Protein AF-A0A5J4NYN3-F1 (afdb_monomer_lite)

Radius of gyration: 26.74 Å; chains: 1; bounding box: 65×70×69 Å

Secondary structure (DSSP, 8-state):
-HHHHHHHSS-SS-HHHHHHHHHHHHGGGGSSS-TTTT-S-HHHHHHHHHHHHS-HHHHT---S-HHHHHHHHHHHHHHHHHHHHHHSPPS-HHIIIIIS-HHHHHHHHHHHHHHHHHHHHHHT-GGGHHHHTTHHHHHHHHHHH--HHHHHHHHHHHHHHHHHTHHHHHHHHHTT-HHHHHHHHHHHHHHHHHHHHHHHHTT-TTSTT--HHHHHHHHHHHHHHHHHHHHHHHHHHHHHTT---THHHHHHHHHHHHHHHHHHHHHH--S-HHHHHHHHHHHHHHHHHHHHH-GGGGGGHHHHHHHHHHHHTSSS---HHHHHHHHHHHHHHGGGS-HHHHHHHHHHHHHHHHHHHHHHHHHHHHH-S---S-----THHHHHHHHHHHHHHHHHHHHHHHHHHHHTTS-TTHHHHHHHHHHHHHHHHHHHHHHHHHHHTTSS-PPPHHHHH-

Structure (mmCIF, N/CA/C/O backbone):
data_AF-A0A5J4NYN3-F1
#
_entry.id   AF-A0A5J4NYN3-F1
#
loop_
_atom_site.group_PDB
_atom_site.id
_atom_site.type_symbol
_atom_site.label_atom_id
_atom_site.label_alt_id
_atom_site.label_comp_id
_atom_site.label_asym_id
_atom_site.label_entity_id
_atom_site.label_seq_id
_atom_site.pdbx_PDB_ins_code
_atom_site.Cartn_x
_atom_site.Cartn_y
_atom_site.Cartn_z
_atom_site.occupancy
_atom_site.B_iso_or_equiv
_atom_site.auth_seq_id
_atom_site.auth_comp_id
_atom_site.auth_asym_id
_atom_site.auth_atom_id
_atom_site.pdbx_PDB_model_num
ATOM 1 N N . MET A 1 1 ? 23.907 -11.861 -17.024 1.00 74.62 1 MET A N 1
ATOM 2 C CA . MET A 1 1 ? 23.596 -10.494 -17.493 1.00 74.62 1 MET A CA 1
ATOM 3 C C . MET A 1 1 ? 24.835 -9.605 -17.513 1.00 74.62 1 MET A C 1
ATOM 5 O O . MET A 1 1 ? 25.064 -8.940 -18.514 1.00 74.62 1 MET A O 1
ATOM 9 N N . ASP A 1 2 ? 25.711 -9.701 -16.514 1.00 71.94 2 ASP A N 1
ATOM 10 C CA . ASP A 1 2 ? 26.962 -8.934 -16.380 1.00 71.94 2 ASP A CA 1
ATOM 11 C C . ASP A 1 2 ? 27.815 -8.848 -17.648 1.00 71.94 2 ASP A C 1
ATOM 13 O O . ASP A 1 2 ? 28.297 -7.782 -18.016 1.00 71.94 2 ASP A O 1
ATOM 17 N N . HIS A 1 3 ? 28.012 -9.973 -18.342 1.00 74.81 3 HIS A N 1
ATOM 18 C CA . HIS A 1 3 ? 28.804 -10.004 -19.572 1.00 74.81 3 HIS A CA 1
ATOM 19 C C . HIS A 1 3 ? 28.160 -9.184 -20.704 1.00 74.81 3 HIS A C 1
ATOM 21 O O . HIS A 1 3 ? 28.873 -8.584 -21.504 1.00 74.81 3 HIS A O 1
ATOM 27 N N . LEU A 1 4 ? 26.826 -9.123 -20.771 1.00 73.19 4 LEU A N 1
ATOM 28 C CA . LEU A 1 4 ? 26.115 -8.294 -21.747 1.00 73.19 4 LEU A CA 1
ATOM 29 C C . LEU A 1 4 ? 26.237 -6.810 -21.388 1.00 73.19 4 LEU A C 1
ATOM 31 O O . LEU A 1 4 ? 26.588 -6.021 -22.259 1.00 73.19 4 LEU A O 1
ATOM 35 N N . VAL A 1 5 ? 26.053 -6.452 -20.111 1.00 68.56 5 VAL A N 1
ATOM 36 C CA . VAL A 1 5 ? 26.222 -5.071 -19.614 1.00 68.56 5 VAL A CA 1
ATOM 37 C C . VAL A 1 5 ? 27.636 -4.563 -19.886 1.00 68.56 5 VAL A C 1
ATOM 39 O O . VAL A 1 5 ? 27.808 -3.523 -20.516 1.00 68.56 5 VAL A O 1
ATOM 42 N N . LYS A 1 6 ? 28.665 -5.341 -19.524 1.00 72.31 6 LYS A N 1
ATOM 43 C CA . LYS A 1 6 ? 30.071 -4.985 -19.783 1.00 72.31 6 LYS A CA 1
ATOM 44 C C . LYS A 1 6 ? 30.351 -4.765 -21.268 1.00 72.31 6 LYS A C 1
ATOM 46 O O . LYS A 1 6 ? 31.139 -3.889 -21.607 1.00 72.31 6 LYS A O 1
ATOM 51 N N . ARG A 1 7 ? 29.718 -5.539 -22.157 1.00 69.56 7 ARG A N 1
ATOM 52 C CA . ARG A 1 7 ? 29.898 -5.394 -23.610 1.00 69.56 7 ARG A CA 1
ATOM 53 C C . ARG A 1 7 ? 29.181 -4.182 -24.195 1.00 69.56 7 ARG A C 1
ATOM 55 O O . ARG A 1 7 ? 29.734 -3.622 -25.129 1.00 69.56 7 ARG A O 1
ATOM 62 N N . VAL A 1 8 ? 28.030 -3.770 -23.654 1.00 68.19 8 VAL A N 1
ATOM 63 C CA . VAL A 1 8 ? 27.360 -2.510 -24.049 1.00 68.19 8 VAL A CA 1
ATOM 64 C C . VAL A 1 8 ? 28.188 -1.289 -23.658 1.00 68.19 8 VAL A C 1
ATOM 66 O O . VAL A 1 8 ? 28.216 -0.309 -24.384 1.00 68.19 8 VAL A O 1
ATOM 69 N N . VAL A 1 9 ? 28.872 -1.351 -22.516 1.00 65.69 9 VAL A N 1
ATOM 70 C CA . VAL A 1 9 ? 29.691 -0.238 -22.005 1.00 65.69 9 VAL A CA 1
ATOM 71 C C . VAL A 1 9 ? 31.109 -0.235 -22.606 1.00 65.69 9 VAL A C 1
ATOM 73 O O . VAL A 1 9 ? 31.868 0.714 -22.425 1.00 65.69 9 VAL A O 1
ATOM 76 N N . SER A 1 10 ? 31.502 -1.294 -23.324 1.00 65.19 10 SER A N 1
ATOM 77 C CA . SER A 1 10 ? 32.836 -1.408 -23.924 1.00 65.19 10 SER A CA 1
ATOM 78 C C . SER A 1 10 ? 32.885 -0.771 -25.322 1.00 65.19 10 SER A C 1
ATOM 80 O O . SER A 1 10 ? 32.041 -1.099 -26.150 1.00 65.19 10 SER A O 1
ATOM 82 N N . PRO A 1 11 ? 33.934 -0.001 -25.672 1.00 56.00 11 PRO A N 1
ATOM 83 C CA . PRO A 1 11 ? 34.024 0.786 -26.915 1.00 56.00 11 PRO A CA 1
ATOM 84 C C . PRO A 1 11 ? 34.254 -0.027 -28.216 1.00 56.00 11 PRO A C 1
ATOM 86 O O . PRO A 1 11 ? 34.789 0.494 -29.193 1.00 56.00 11 PRO A O 1
ATOM 89 N N . ASN A 1 12 ? 33.893 -1.315 -28.260 1.00 57.38 12 ASN A N 1
ATOM 90 C CA . ASN A 1 12 ? 34.176 -2.207 -29.393 1.00 57.38 12 ASN A CA 1
ATOM 91 C C . ASN A 1 12 ? 32.981 -2.375 -30.358 1.00 57.38 12 ASN A C 1
ATOM 93 O O . ASN A 1 12 ? 31.833 -2.486 -29.952 1.00 57.38 12 ASN A O 1
ATOM 97 N N . VAL A 1 13 ? 33.298 -2.540 -31.650 1.00 53.34 13 VAL A N 1
ATOM 98 C CA . VAL A 1 13 ? 32.441 -2.564 -32.868 1.00 53.34 13 VAL A CA 1
ATOM 99 C C . VAL A 1 13 ? 31.232 -3.539 -32.865 1.00 53.34 13 VAL A C 1
ATOM 101 O O . VAL A 1 13 ? 30.384 -3.473 -33.750 1.00 53.34 13 VAL A O 1
ATOM 104 N N . PHE A 1 14 ? 31.072 -4.414 -31.866 1.00 54.28 14 PHE A N 1
ATOM 105 C CA . PHE A 1 14 ? 29.946 -5.371 -31.758 1.00 54.28 14 PHE A CA 1
ATOM 106 C C . PHE A 1 14 ? 28.642 -4.765 -31.196 1.00 54.28 14 PHE A C 1
ATOM 108 O O . PHE A 1 14 ? 27.732 -5.479 -30.772 1.00 54.28 14 PHE A O 1
ATOM 115 N N . ASP A 1 15 ? 28.551 -3.443 -31.215 1.00 66.88 15 ASP A N 1
ATOM 116 C CA . ASP A 1 15 ? 27.638 -2.635 -30.418 1.00 66.88 15 ASP A CA 1
ATOM 117 C C . ASP A 1 15 ? 26.162 -2.748 -30.864 1.00 66.88 15 ASP A C 1
ATOM 119 O O . ASP A 1 15 ? 25.244 -2.867 -30.054 1.00 66.88 15 ASP A O 1
ATOM 123 N N . ALA A 1 16 ? 25.907 -2.855 -32.173 1.00 75.50 16 ALA A N 1
ATOM 124 C CA . ALA A 1 16 ? 24.541 -2.881 -32.709 1.00 75.50 16 ALA A CA 1
ATOM 125 C C . ALA A 1 16 ? 23.740 -4.139 -32.316 1.00 75.50 16 ALA A C 1
ATOM 127 O O . ALA A 1 16 ? 22.553 -4.042 -31.997 1.00 75.50 16 ALA A O 1
ATOM 128 N N . ALA A 1 17 ? 24.369 -5.320 -32.314 1.00 80.50 17 ALA A N 1
ATOM 129 C CA . ALA A 1 17 ? 23.688 -6.573 -31.979 1.00 80.50 17 ALA A CA 1
ATOM 130 C C . ALA A 1 17 ? 23.316 -6.633 -30.491 1.00 80.50 17 ALA A C 1
ATOM 132 O O . ALA A 1 17 ? 22.225 -7.079 -30.140 1.00 80.50 17 ALA A O 1
ATOM 133 N N . VAL A 1 18 ? 24.198 -6.135 -29.618 1.00 81.00 18 VAL A N 1
ATOM 134 C CA . VAL A 1 18 ? 23.932 -6.090 -28.177 1.00 81.00 18 VAL A CA 1
ATOM 135 C C . VAL A 1 18 ? 22.866 -5.037 -27.869 1.00 81.00 18 VAL A C 1
ATOM 137 O O . VAL A 1 18 ? 21.908 -5.351 -27.171 1.00 81.00 18 VAL A O 1
ATOM 140 N N . ARG A 1 19 ? 22.926 -3.839 -28.466 1.00 82.69 19 ARG A N 1
ATOM 141 C CA . ARG A 1 19 ? 21.844 -2.841 -28.342 1.00 82.69 19 ARG A CA 1
ATOM 142 C C . ARG A 1 19 ? 20.495 -3.380 -28.832 1.00 82.69 19 ARG A C 1
ATOM 144 O O . ARG A 1 19 ? 19.475 -3.171 -28.181 1.00 82.69 19 ARG A O 1
ATOM 151 N N . THR A 1 20 ? 20.492 -4.133 -29.934 1.00 87.25 20 THR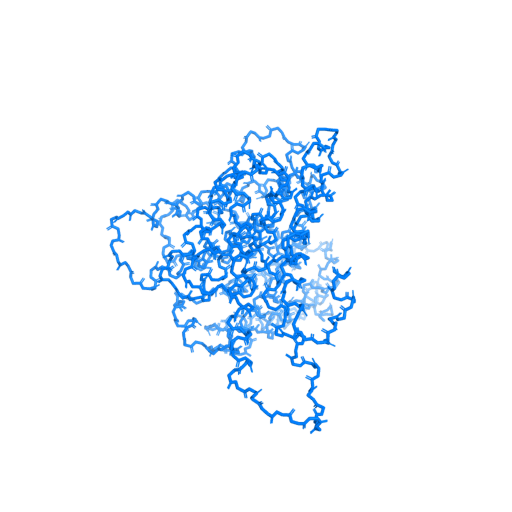 A N 1
ATOM 152 C CA . THR A 1 20 ? 19.287 -4.810 -30.448 1.00 87.25 20 THR A CA 1
ATOM 153 C C . THR A 1 20 ? 18.739 -5.821 -29.442 1.00 87.25 20 THR A C 1
ATOM 155 O O . THR A 1 20 ? 17.533 -5.859 -29.218 1.00 87.25 20 THR A O 1
ATOM 158 N N . LEU A 1 21 ? 19.605 -6.591 -28.780 1.00 88.94 21 LEU A N 1
ATOM 159 C CA . LEU A 1 21 ? 19.195 -7.532 -27.739 1.00 88.94 21 LEU A CA 1
ATOM 160 C C . LEU A 1 21 ? 18.540 -6.823 -26.540 1.00 88.94 21 LEU A C 1
ATOM 162 O O . LEU A 1 21 ? 17.502 -7.268 -26.066 1.00 88.94 21 LEU A O 1
ATOM 166 N N . PHE A 1 22 ? 19.085 -5.689 -26.090 1.00 88.38 22 PHE A N 1
ATOM 167 C CA . PHE A 1 22 ? 18.469 -4.886 -25.023 1.00 88.38 22 PHE A CA 1
ATOM 168 C C . PHE A 1 22 ? 17.099 -4.323 -25.429 1.00 88.38 22 PHE A C 1
ATOM 170 O O . PHE A 1 22 ? 16.179 -4.290 -24.616 1.00 88.38 22 PHE A O 1
ATOM 177 N N . HIS A 1 23 ? 16.920 -3.942 -26.697 1.00 90.12 23 HIS A N 1
ATOM 178 C CA . HIS A 1 23 ? 15.592 -3.611 -27.218 1.00 90.12 23 HIS A CA 1
ATOM 179 C C . HIS A 1 23 ? 14.655 -4.822 -27.236 1.00 90.12 23 HIS A C 1
ATOM 181 O O . HIS A 1 23 ? 13.483 -4.680 -26.898 1.00 90.12 23 HIS A O 1
ATOM 187 N N . MET A 1 24 ? 15.154 -6.014 -27.574 1.00 92.69 24 MET A N 1
ATOM 188 C CA . MET A 1 24 ? 14.361 -7.244 -27.518 1.00 92.69 24 MET A CA 1
ATOM 189 C C . MET A 1 24 ? 13.926 -7.590 -26.089 1.00 92.69 24 MET A C 1
ATOM 191 O O . MET A 1 24 ? 12.811 -8.066 -25.906 1.00 92.69 24 MET A O 1
ATOM 195 N N . PHE A 1 25 ? 14.740 -7.287 -25.073 1.00 93.38 25 PHE A N 1
ATOM 196 C CA . PHE A 1 25 ? 14.365 -7.468 -23.664 1.00 93.38 25 PHE A CA 1
ATOM 197 C C . PHE A 1 25 ? 13.215 -6.561 -23.205 1.00 93.38 25 PHE A C 1
ATOM 199 O O . PHE A 1 25 ? 12.574 -6.868 -22.204 1.00 93.38 25 PHE A O 1
ATOM 206 N N . LEU A 1 26 ? 12.914 -5.466 -23.911 1.00 93.50 26 LEU A N 1
ATOM 207 C CA . LEU A 1 26 ? 11.725 -4.653 -23.624 1.00 93.50 26 LEU A CA 1
ATOM 208 C C . LEU A 1 26 ? 10.437 -5.267 -24.178 1.00 93.50 26 LEU A C 1
ATOM 210 O O . LEU A 1 26 ? 9.370 -5.010 -23.627 1.00 93.50 26 LEU A O 1
ATOM 214 N N . LEU A 1 27 ? 10.526 -6.060 -25.254 1.00 93.62 27 LEU A N 1
ATOM 215 C CA . LEU A 1 27 ? 9.357 -6.529 -26.005 1.00 93.62 27 LEU A CA 1
ATOM 216 C C . LEU A 1 27 ? 8.279 -7.192 -25.140 1.00 93.62 27 LEU A C 1
ATOM 218 O O . LEU A 1 27 ? 7.110 -6.871 -25.365 1.00 93.62 27 LEU A O 1
ATOM 222 N N . PRO A 1 28 ? 8.609 -8.057 -24.157 1.00 94.75 28 PRO A N 1
ATOM 223 C CA . PRO A 1 28 ? 7.578 -8.697 -23.350 1.00 94.75 28 PRO A CA 1
ATOM 224 C C . PRO A 1 28 ? 6.725 -7.682 -22.574 1.00 94.75 28 PRO A C 1
ATOM 226 O O . PRO A 1 28 ? 5.505 -7.801 -22.557 1.00 94.75 28 PRO A O 1
ATOM 229 N N . LEU A 1 29 ? 7.338 -6.620 -22.037 1.00 94.06 29 LEU A N 1
ATOM 230 C CA . LEU A 1 29 ? 6.645 -5.571 -21.273 1.00 94.06 29 LEU A CA 1
ATOM 231 C C . LEU A 1 29 ? 5.917 -4.547 -22.151 1.00 94.06 29 LEU A C 1
ATOM 233 O O . LEU A 1 29 ? 5.065 -3.812 -21.658 1.00 94.06 29 LEU A O 1
ATOM 237 N N . THR A 1 30 ? 6.226 -4.477 -23.449 1.00 93.62 30 THR A N 1
ATOM 238 C CA . THR A 1 30 ? 5.524 -3.591 -24.392 1.00 93.62 30 THR A CA 1
ATOM 239 C C . THR A 1 30 ? 4.362 -4.274 -25.109 1.00 93.62 30 THR A C 1
ATOM 241 O O . THR A 1 30 ? 3.748 -3.662 -25.981 1.00 93.62 30 THR A O 1
ATOM 244 N N . THR A 1 31 ? 4.067 -5.535 -24.786 1.00 94.56 31 THR A N 1
ATOM 245 C CA . THR A 1 31 ? 2.875 -6.224 -25.291 1.00 94.56 31 THR A CA 1
ATOM 246 C C . THR A 1 31 ? 1.604 -5.500 -24.845 1.00 94.56 31 THR A C 1
ATOM 248 O O . THR A 1 31 ? 1.535 -4.959 -23.741 1.00 94.56 31 THR A O 1
ATOM 251 N N . HIS A 1 32 ? 0.590 -5.466 -25.708 1.00 94.50 32 HIS A N 1
ATOM 252 C CA . HIS A 1 32 ? -0.703 -4.877 -25.364 1.00 94.50 32 HIS A CA 1
ATOM 253 C C . HIS A 1 32 ? -1.497 -5.788 -24.423 1.00 94.50 32 HIS A C 1
ATOM 255 O O . HIS A 1 32 ? -1.421 -7.007 -24.544 1.00 94.50 32 HIS A O 1
ATOM 261 N N . GLY A 1 33 ? -2.286 -5.177 -23.536 1.00 93.44 33 GLY A N 1
ATOM 262 C CA . GLY A 1 33 ? -3.125 -5.878 -22.563 1.00 93.44 33 GLY A CA 1
ATOM 263 C C . GLY A 1 33 ? -2.456 -6.075 -21.201 1.00 93.44 33 GLY A C 1
ATOM 264 O O . GLY A 1 33 ? -1.288 -5.715 -21.002 1.00 93.44 33 GLY A O 1
ATOM 265 N N . HIS A 1 34 ? -3.220 -6.620 -20.259 1.00 95.19 34 HIS A N 1
ATOM 266 C CA . HIS A 1 34 ? -2.788 -6.903 -18.897 1.00 95.19 34 HIS A CA 1
ATOM 267 C C . HIS A 1 34 ? -2.401 -8.375 -18.728 1.00 95.19 34 HIS A C 1
ATOM 269 O O . HIS A 1 34 ? -3.174 -9.281 -19.041 1.00 95.19 34 HIS A O 1
ATOM 275 N N . TYR A 1 35 ? -1.223 -8.609 -18.158 1.00 96.25 35 TYR A N 1
ATOM 276 C CA . TYR A 1 35 ? -0.856 -9.912 -17.611 1.00 96.25 35 TYR A CA 1
ATOM 277 C C . TYR A 1 35 ? -1.787 -10.285 -16.442 1.00 96.25 35 TYR A C 1
ATOM 279 O O . TYR A 1 35 ? -2.188 -9.391 -15.706 1.00 96.25 35 TYR A O 1
ATOM 287 N N . PRO A 1 36 ? -2.134 -11.560 -16.210 1.00 95.81 36 PRO A N 1
ATOM 288 C CA . PRO A 1 36 ? -1.933 -12.713 -17.092 1.00 95.81 36 PRO A CA 1
ATOM 289 C C . PRO A 1 36 ? -3.055 -12.891 -18.133 1.00 95.81 36 PRO A C 1
ATOM 291 O O . PRO A 1 36 ? -3.010 -13.820 -18.935 1.00 95.81 36 PRO A O 1
ATOM 294 N N . ARG A 1 37 ? -4.106 -12.063 -18.080 1.00 95.38 37 ARG A N 1
ATOM 295 C CA . ARG A 1 37 ? -5.368 -12.323 -18.784 1.00 95.38 37 ARG A CA 1
ATOM 296 C C . ARG A 1 37 ? -5.273 -12.137 -20.295 1.00 95.38 37 ARG A C 1
ATOM 298 O O . ARG A 1 37 ? -5.764 -12.971 -21.050 1.00 95.38 37 ARG A O 1
ATOM 305 N N . ASP A 1 38 ? -4.666 -11.041 -20.731 1.00 95.88 38 ASP A N 1
ATOM 306 C CA . ASP A 1 38 ? -4.569 -10.699 -22.152 1.00 95.88 38 ASP A CA 1
ATOM 307 C C . ASP A 1 38 ? -3.276 -11.240 -22.783 1.00 95.88 38 ASP A C 1
ATOM 309 O O . ASP A 1 38 ? -3.211 -11.479 -23.990 1.00 95.88 38 ASP A O 1
ATOM 313 N N . GLU A 1 39 ? -2.233 -11.430 -21.970 1.00 96.06 39 GLU A N 1
ATOM 314 C CA . GLU A 1 39 ? -0.917 -11.920 -22.381 1.00 96.06 39 GLU A CA 1
ATOM 315 C C . GLU A 1 39 ? -0.168 -12.591 -21.217 1.00 96.06 39 GLU A C 1
ATOM 317 O O . GLU A 1 39 ? -0.472 -12.346 -20.053 1.00 96.06 39 GLU A O 1
ATOM 322 N N . CYS A 1 40 ? 0.815 -13.438 -21.537 1.00 95.06 40 CYS A N 1
ATOM 323 C CA . CYS A 1 40 ? 1.517 -14.302 -20.580 1.00 95.06 40 CYS A CA 1
ATOM 324 C C . CYS A 1 40 ? 3.052 -14.190 -20.639 1.00 95.06 40 CYS A C 1
ATOM 326 O O . CYS A 1 40 ? 3.746 -15.169 -20.376 1.00 95.06 40 CYS A O 1
ATOM 328 N N . VAL A 1 41 ? 3.588 -13.046 -21.074 1.00 95.94 41 VAL A N 1
ATOM 329 C CA . VAL A 1 41 ? 5.037 -12.862 -21.281 1.00 95.94 41 VAL A CA 1
ATOM 330 C C . VAL A 1 41 ? 5.638 -11.716 -20.468 1.00 95.94 41 VAL A C 1
ATOM 332 O O . VAL A 1 41 ? 6.863 -11.638 -20.351 1.00 95.94 41 VAL A O 1
ATOM 335 N N . SER A 1 42 ? 4.828 -10.804 -19.923 1.00 96.88 42 SER A N 1
ATOM 336 C CA . SER A 1 42 ? 5.349 -9.672 -19.142 1.00 96.88 42 SER A CA 1
ATOM 337 C C . SER A 1 42 ? 6.124 -10.087 -17.891 1.00 96.88 42 SER A C 1
ATOM 339 O O . SER A 1 42 ? 7.086 -9.404 -17.541 1.00 96.88 42 SER A O 1
ATOM 341 N N . ASP A 1 43 ? 5.757 -11.197 -17.252 1.00 95.62 43 ASP A N 1
ATOM 342 C CA . ASP A 1 43 ? 6.458 -11.774 -16.097 1.00 95.62 43 ASP A CA 1
ATOM 343 C C . ASP A 1 43 ? 7.915 -12.130 -16.436 1.00 95.62 43 ASP A C 1
ATOM 345 O O . ASP A 1 43 ? 8.848 -11.732 -15.735 1.00 95.62 43 ASP A O 1
ATOM 349 N N . LEU A 1 44 ? 8.141 -12.762 -17.591 1.00 94.94 44 LEU A N 1
ATOM 350 C CA . LEU A 1 44 ? 9.480 -13.023 -18.113 1.00 94.94 44 LEU A CA 1
ATOM 351 C C . LEU A 1 44 ? 10.246 -11.715 -18.352 1.00 94.94 44 LEU A C 1
ATOM 353 O O . LEU A 1 44 ? 11.443 -11.627 -18.069 1.00 94.94 44 LEU A O 1
ATOM 357 N N . GLY A 1 45 ? 9.562 -10.687 -18.861 1.00 94.38 45 GLY A N 1
ATOM 358 C CA . GLY A 1 45 ? 10.128 -9.351 -19.022 1.00 94.38 45 GLY A CA 1
ATOM 359 C C . GLY A 1 45 ? 10.616 -8.765 -17.696 1.00 94.38 45 GLY A C 1
ATOM 360 O O . GLY A 1 45 ? 11.772 -8.351 -17.607 1.00 94.38 45 GLY A O 1
ATOM 361 N N . ALA A 1 46 ? 9.773 -8.776 -16.661 1.00 95.12 46 ALA A N 1
ATOM 362 C CA . ALA A 1 46 ? 10.131 -8.294 -15.328 1.00 95.12 46 ALA A CA 1
ATOM 363 C C . ALA A 1 46 ? 11.361 -9.026 -14.769 1.00 95.12 46 ALA A C 1
ATOM 365 O O . ALA A 1 46 ? 12.324 -8.379 -14.363 1.00 95.12 46 ALA A O 1
ATOM 366 N N . GLN A 1 47 ? 11.401 -10.358 -14.866 1.00 95.75 47 GLN A N 1
ATOM 367 C CA . GLN A 1 47 ? 12.538 -11.159 -14.398 1.00 95.75 47 GLN A CA 1
ATOM 368 C C . GLN A 1 47 ? 13.847 -10.838 -15.134 1.00 95.75 47 GLN A C 1
ATOM 370 O O . GLN A 1 47 ? 14.913 -10.768 -14.516 1.00 95.75 47 GLN A O 1
ATOM 375 N N . ILE A 1 48 ? 13.810 -10.635 -16.457 1.00 94.06 48 ILE A N 1
ATOM 376 C CA . ILE A 1 48 ? 15.005 -10.250 -17.226 1.00 94.06 48 ILE A CA 1
ATOM 377 C C . ILE A 1 48 ? 15.550 -8.907 -16.727 1.00 94.06 48 ILE A C 1
ATOM 379 O O . ILE A 1 48 ? 16.762 -8.774 -16.536 1.00 94.06 48 ILE A O 1
ATOM 383 N N . TRP A 1 49 ? 14.673 -7.925 -16.511 1.00 94.75 49 TRP A N 1
ATOM 384 C CA . TRP A 1 49 ? 15.064 -6.583 -16.081 1.00 94.75 49 TRP A CA 1
ATOM 385 C C . TRP A 1 49 ? 15.513 -6.526 -14.626 1.00 94.75 49 TRP A C 1
ATOM 387 O O . TRP A 1 49 ? 16.511 -5.866 -14.349 1.00 94.75 49 TRP A O 1
ATOM 397 N N . PHE A 1 50 ? 14.878 -7.283 -13.734 1.00 94.62 50 PHE A N 1
ATOM 398 C CA . PHE A 1 50 ? 15.354 -7.479 -12.367 1.00 94.62 50 PHE A CA 1
ATOM 399 C C . PHE A 1 50 ? 16.814 -7.956 -12.365 1.00 94.62 50 PHE A C 1
ATOM 401 O O . PHE A 1 50 ? 17.697 -7.289 -11.830 1.00 94.62 50 PHE A O 1
ATOM 408 N N . ASN A 1 51 ? 17.104 -9.040 -13.093 1.00 92.12 51 ASN A N 1
ATOM 409 C CA . ASN A 1 51 ? 18.458 -9.594 -13.208 1.00 92.12 51 ASN A CA 1
ATOM 410 C C . ASN A 1 51 ? 19.453 -8.652 -13.911 1.00 92.12 51 A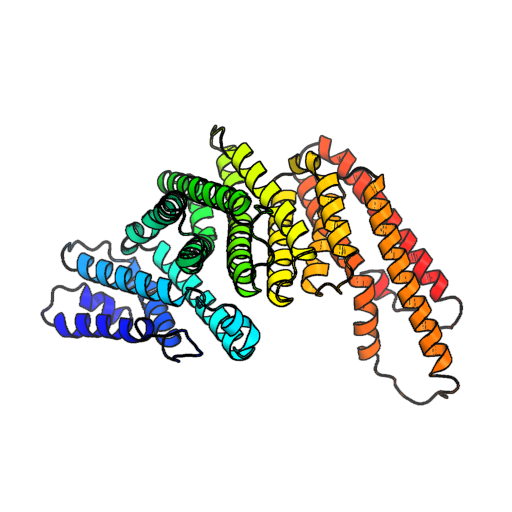SN A C 1
ATOM 412 O O . ASN A 1 51 ? 20.670 -8.777 -13.747 1.00 92.12 51 ASN A O 1
ATOM 416 N N . LEU A 1 52 ? 18.967 -7.752 -14.768 1.00 90.12 52 LEU A N 1
ATOM 417 C CA . LEU A 1 52 ? 19.799 -6.749 -15.426 1.00 90.12 52 LEU A CA 1
ATOM 418 C C . LEU A 1 52 ? 20.181 -5.618 -14.466 1.00 90.12 52 LEU A C 1
ATOM 420 O O . LEU A 1 52 ? 21.329 -5.177 -14.485 1.00 90.12 52 LEU A O 1
ATOM 424 N N . LEU A 1 53 ? 19.228 -5.154 -13.658 1.00 89.69 53 LEU A N 1
ATOM 425 C CA . LEU A 1 53 ? 19.424 -4.079 -12.690 1.00 89.69 53 LEU A CA 1
ATOM 426 C C . LEU A 1 53 ? 20.290 -4.533 -11.511 1.00 89.69 53 LEU A C 1
ATOM 428 O O . LEU A 1 53 ? 21.176 -3.785 -11.109 1.00 89.69 53 LEU A O 1
ATOM 432 N N . ASP A 1 54 ? 20.099 -5.770 -11.047 1.00 89.44 54 ASP A N 1
ATOM 433 C CA . ASP A 1 54 ? 20.878 -6.396 -9.967 1.00 89.44 54 ASP A CA 1
ATOM 434 C C . ASP A 1 54 ? 22.315 -6.780 -10.386 1.00 89.44 54 ASP A C 1
ATOM 436 O O . ASP A 1 54 ? 23.180 -7.076 -9.564 1.00 89.44 54 ASP A O 1
ATOM 440 N N . SER A 1 55 ? 22.624 -6.761 -11.689 1.00 84.06 55 SER A N 1
ATOM 441 C CA . SER A 1 55 ? 23.949 -7.153 -12.179 1.00 84.06 55 SER A CA 1
ATOM 442 C C . SER A 1 55 ? 25.048 -6.199 -11.651 1.00 84.06 55 SER A C 1
ATOM 444 O O . SER A 1 55 ? 25.002 -5.001 -11.953 1.00 84.06 55 SER A O 1
ATOM 446 N N . PRO A 1 56 ? 26.125 -6.699 -11.005 1.00 72.06 56 PRO A N 1
ATOM 447 C CA . PRO A 1 56 ? 27.221 -5.887 -10.454 1.00 72.06 56 PRO A CA 1
ATOM 448 C C . PRO A 1 56 ? 27.876 -4.937 -11.460 1.00 72.06 56 PRO A C 1
ATOM 450 O O . PRO A 1 56 ? 28.361 -3.864 -11.107 1.00 72.06 56 PRO A O 1
ATOM 453 N N . ALA A 1 57 ? 27.888 -5.323 -12.739 1.00 64.25 57 ALA A N 1
ATOM 454 C CA . ALA A 1 57 ? 28.422 -4.497 -13.814 1.00 64.25 57 ALA A CA 1
ATOM 455 C C . ALA A 1 57 ? 27.608 -3.215 -14.060 1.00 64.25 57 ALA A C 1
ATOM 457 O O . ALA A 1 57 ? 28.168 -2.259 -14.578 1.00 64.25 57 ALA A O 1
ATOM 458 N N . ASN A 1 58 ? 26.318 -3.203 -13.711 1.00 62.34 58 ASN A N 1
ATOM 459 C CA . ASN A 1 58 ? 25.440 -2.035 -13.802 1.00 62.34 58 ASN A CA 1
ATOM 460 C C . ASN A 1 58 ? 25.651 -1.096 -12.597 1.00 62.34 58 ASN A C 1
ATOM 462 O O . ASN A 1 58 ? 25.594 0.120 -12.737 1.00 62.34 58 ASN A O 1
ATOM 466 N N . VAL A 1 59 ? 26.000 -1.668 -11.438 1.00 56.78 59 VAL A N 1
ATOM 467 C CA . VAL A 1 59 ? 26.314 -0.935 -10.197 1.00 56.78 59 VAL A CA 1
ATOM 468 C C . VAL A 1 59 ? 27.688 -0.248 -10.270 1.00 56.78 59 VAL A C 1
ATOM 470 O O . VAL A 1 59 ? 27.876 0.838 -9.737 1.00 56.78 59 VAL A O 1
ATOM 473 N N . GLN A 1 60 ? 28.662 -0.859 -10.955 1.00 54.69 60 GLN A N 1
ATOM 474 C CA . GLN A 1 60 ? 30.052 -0.378 -11.042 1.00 54.69 60 GLN A CA 1
ATOM 475 C C . GLN A 1 60 ? 30.329 0.613 -12.185 1.00 54.69 60 GLN A C 1
ATOM 477 O O . GLN A 1 60 ? 31.488 0.971 -12.409 1.00 54.69 60 GLN A O 1
ATOM 482 N N . THR A 1 61 ? 29.322 1.066 -12.938 1.00 53.84 61 THR A N 1
ATOM 483 C CA . THR A 1 61 ? 29.519 2.046 -14.024 1.00 53.84 61 THR A CA 1
ATOM 484 C C . THR A 1 61 ? 29.761 3.474 -13.510 1.00 53.84 61 THR A C 1
ATOM 486 O O . THR A 1 61 ? 29.067 4.409 -13.892 1.00 53.84 61 THR A O 1
ATOM 489 N N . ASP A 1 62 ? 30.815 3.658 -12.713 1.00 48.56 62 ASP A N 1
ATOM 490 C CA . ASP A 1 62 ? 31.526 4.936 -12.522 1.00 48.56 62 ASP A CA 1
ATOM 491 C C . ASP A 1 62 ? 32.509 5.224 -13.687 1.00 48.56 62 ASP A C 1
ATOM 493 O O . ASP A 1 62 ? 33.319 6.151 -13.653 1.00 48.56 62 ASP A O 1
ATOM 497 N N . MET A 1 63 ? 32.443 4.428 -14.758 1.00 51.25 63 MET A N 1
ATOM 498 C CA . MET A 1 63 ? 33.428 4.386 -15.839 1.00 51.25 63 MET A CA 1
ATOM 499 C C . MET A 1 63 ? 33.207 5.499 -16.880 1.00 51.25 63 MET A C 1
ATOM 501 O O . MET A 1 63 ? 32.319 5.403 -17.720 1.00 51.25 63 MET A O 1
ATOM 505 N N . GLU A 1 64 ? 34.029 6.549 -16.783 1.00 49.16 64 GLU A N 1
ATOM 506 C CA . GLU A 1 64 ? 34.686 7.451 -17.767 1.00 49.16 64 GLU A CA 1
ATOM 507 C C . GLU A 1 64 ? 34.129 7.724 -19.200 1.00 49.16 64 GLU A C 1
ATOM 509 O O . GLU A 1 64 ? 34.595 8.668 -19.847 1.00 49.16 64 GLU A O 1
ATOM 514 N N . HIS A 1 65 ? 33.127 7.018 -19.732 1.00 53.28 65 HIS A N 1
ATOM 515 C CA . HIS A 1 65 ? 32.667 7.149 -21.125 1.00 53.28 65 HIS A CA 1
ATOM 516 C C . HIS A 1 65 ? 31.216 7.655 -21.237 1.00 53.28 65 HIS A C 1
ATOM 518 O O . HIS A 1 65 ? 30.242 6.930 -21.048 1.00 53.28 65 HIS A O 1
ATOM 524 N N . LYS A 1 66 ? 31.071 8.944 -21.583 1.00 54.97 66 LYS A N 1
ATOM 525 C CA . LYS A 1 66 ? 29.790 9.681 -21.614 1.00 54.97 66 LYS A CA 1
ATOM 526 C C . LYS A 1 66 ? 28.763 9.188 -22.648 1.00 54.97 66 LYS A C 1
ATOM 528 O O . LYS A 1 66 ? 27.577 9.398 -22.425 1.00 54.97 66 LYS A O 1
ATOM 533 N N . THR A 1 67 ? 29.184 8.582 -23.760 1.00 51.81 67 THR A N 1
ATOM 534 C CA . THR A 1 67 ? 28.303 8.291 -24.912 1.00 51.81 67 THR A CA 1
ATOM 535 C C . THR A 1 67 ? 27.488 6.999 -24.759 1.00 51.81 67 THR A C 1
ATOM 537 O O . THR A 1 67 ? 26.348 6.939 -25.213 1.00 51.81 67 THR A O 1
ATOM 540 N N . ASP A 1 68 ? 28.031 5.981 -24.083 1.00 54.91 68 ASP A N 1
ATOM 541 C CA . ASP A 1 68 ? 27.362 4.678 -23.903 1.00 54.91 68 ASP A CA 1
ATOM 542 C C . ASP A 1 68 ? 26.521 4.615 -22.623 1.00 54.91 68 ASP A C 1
ATOM 544 O O . ASP A 1 68 ? 25.511 3.909 -22.568 1.00 54.91 68 ASP A O 1
ATOM 548 N N . ARG A 1 69 ? 26.843 5.473 -21.645 1.00 63.50 69 ARG A N 1
ATOM 549 C CA . ARG A 1 69 ? 25.982 5.769 -20.493 1.00 63.50 69 ARG A CA 1
ATOM 550 C C . ARG A 1 69 ? 24.580 6.206 -20.933 1.00 63.50 69 ARG A C 1
ATOM 552 O O . ARG A 1 69 ? 23.589 5.754 -20.369 1.00 63.50 69 ARG A O 1
ATOM 559 N N . THR A 1 70 ? 24.493 6.994 -22.005 1.00 73.31 70 THR A N 1
ATOM 560 C CA . THR A 1 70 ? 23.217 7.510 -22.513 1.00 73.31 70 THR A CA 1
ATOM 561 C C . THR A 1 70 ? 22.311 6.405 -23.066 1.00 73.31 70 THR A C 1
ATOM 563 O O . THR A 1 70 ? 21.094 6.522 -22.973 1.00 73.31 70 THR A O 1
ATOM 566 N N . PHE A 1 71 ? 22.863 5.320 -23.630 1.00 81.75 71 PHE A N 1
ATOM 567 C CA . PHE A 1 71 ? 22.045 4.209 -24.135 1.00 81.75 71 PHE A CA 1
ATOM 568 C C . PHE A 1 71 ? 21.418 3.401 -22.994 1.00 81.75 71 PHE A C 1
ATOM 570 O O . PHE A 1 71 ? 20.217 3.129 -23.036 1.00 81.75 71 PHE A O 1
ATOM 577 N N . LEU A 1 72 ? 22.212 3.039 -21.978 1.00 80.50 72 LEU A N 1
ATOM 578 C CA . LEU A 1 72 ? 21.711 2.288 -20.823 1.00 80.50 72 LEU A CA 1
ATOM 579 C C . LEU A 1 72 ? 20.690 3.098 -20.012 1.00 80.50 72 LEU A C 1
ATOM 581 O O . LEU A 1 72 ? 19.649 2.563 -19.644 1.00 80.50 72 LEU A O 1
ATOM 585 N N . GLU A 1 73 ? 20.928 4.395 -19.822 1.00 85.00 73 GLU A N 1
ATOM 586 C CA . GLU A 1 73 ? 19.949 5.305 -19.213 1.00 85.00 73 GLU A CA 1
ATOM 587 C C . GLU A 1 73 ? 18.640 5.333 -20.020 1.00 85.00 73 GLU A C 1
ATOM 589 O O . GLU A 1 73 ? 17.560 5.115 -19.476 1.00 85.00 73 GLU A O 1
ATOM 594 N N . GLN A 1 74 ? 18.713 5.514 -21.345 1.00 88.75 74 GLN A N 1
ATOM 595 C CA . GLN A 1 74 ? 17.522 5.550 -22.201 1.00 88.75 74 GLN A CA 1
ATOM 596 C C . GLN A 1 74 ? 16.735 4.237 -22.194 1.00 88.75 74 GLN A C 1
ATOM 598 O O . GLN A 1 74 ? 15.503 4.263 -22.214 1.00 88.75 74 GLN A O 1
ATOM 603 N N . ILE A 1 75 ? 17.413 3.086 -22.221 1.00 90.50 75 ILE A N 1
ATOM 604 C CA . ILE A 1 75 ? 16.724 1.793 -22.230 1.00 90.50 75 ILE A CA 1
ATOM 605 C C . ILE A 1 75 ? 16.109 1.482 -20.862 1.00 90.50 75 ILE A C 1
ATOM 607 O O . ILE A 1 75 ? 14.997 0.965 -20.823 1.00 90.50 75 ILE A O 1
ATOM 611 N N . GLN A 1 76 ? 16.773 1.853 -19.762 1.00 92.25 76 GLN A N 1
ATOM 612 C CA . GLN A 1 76 ? 16.230 1.710 -18.410 1.00 92.25 76 GLN A CA 1
ATOM 613 C C . GLN A 1 76 ? 15.009 2.609 -18.205 1.00 92.25 76 GLN A C 1
ATOM 615 O O . GLN A 1 76 ? 14.000 2.139 -17.698 1.00 92.25 76 GLN A O 1
ATOM 620 N N . VAL A 1 77 ? 15.037 3.857 -18.684 1.00 93.44 77 VAL A N 1
ATOM 621 C CA . VAL A 1 77 ? 13.856 4.738 -18.663 1.00 93.44 77 VAL A CA 1
ATOM 622 C C . VAL A 1 77 ? 12.703 4.142 -19.478 1.00 93.44 77 VAL A C 1
ATOM 624 O O . VAL A 1 77 ? 11.578 4.077 -18.992 1.00 93.44 77 VAL A O 1
ATOM 627 N N . LYS A 1 78 ? 12.972 3.615 -20.682 1.00 94.94 78 LYS A N 1
ATOM 628 C CA . LYS A 1 78 ? 11.946 2.927 -21.492 1.00 94.94 78 LYS A CA 1
ATOM 629 C C . LYS A 1 78 ? 11.377 1.691 -20.799 1.00 94.94 78 LYS A C 1
ATOM 631 O O . LYS A 1 78 ? 10.188 1.411 -20.945 1.00 94.94 78 LYS A O 1
ATOM 636 N N . PHE A 1 79 ? 12.220 0.948 -20.085 1.00 95.88 79 PHE A N 1
ATOM 637 C CA . PHE A 1 79 ? 11.786 -0.155 -19.240 1.00 95.88 79 PHE A CA 1
ATOM 638 C C . PHE A 1 79 ? 10.857 0.350 -18.136 1.00 95.88 79 PHE A C 1
ATOM 640 O O . PHE A 1 79 ? 9.748 -0.163 -18.030 1.00 95.88 79 PHE A O 1
ATOM 647 N N . LEU A 1 80 ? 11.260 1.377 -17.381 1.00 97.50 80 LEU A N 1
ATOM 648 C CA . LEU A 1 80 ? 10.454 1.943 -16.300 1.00 97.50 80 LEU A CA 1
ATOM 649 C C . LEU A 1 80 ? 9.093 2.429 -16.805 1.00 97.50 80 LEU A C 1
ATOM 651 O O . LEU A 1 80 ? 8.079 2.118 -16.193 1.00 97.50 80 LEU A O 1
ATOM 655 N N . ASP A 1 81 ? 9.035 3.084 -17.966 1.00 97.12 81 ASP A N 1
ATOM 656 C CA . ASP A 1 81 ? 7.768 3.501 -18.579 1.00 97.12 81 ASP A CA 1
ATOM 657 C C . ASP A 1 81 ? 6.883 2.317 -19.012 1.00 97.12 81 ASP A C 1
ATOM 659 O O . ASP A 1 81 ? 5.653 2.412 -19.005 1.00 97.12 81 ASP A O 1
ATOM 663 N N . ALA A 1 82 ? 7.473 1.200 -19.448 1.00 97.12 82 ALA A N 1
ATOM 664 C CA . ALA A 1 82 ? 6.730 -0.010 -19.804 1.00 97.12 82 ALA A CA 1
ATOM 665 C C . ALA A 1 82 ? 6.236 -0.756 -18.554 1.00 97.12 82 ALA A C 1
ATOM 667 O O . ALA A 1 82 ? 5.052 -1.075 -18.465 1.00 97.12 82 ALA A O 1
ATOM 668 N N . ALA A 1 83 ? 7.114 -0.958 -17.570 1.00 97.88 83 ALA A N 1
ATOM 669 C CA . ALA A 1 83 ? 6.798 -1.553 -16.276 1.00 97.88 83 ALA A CA 1
ATOM 670 C C . ALA A 1 83 ? 5.714 -0.754 -15.544 1.00 97.88 83 ALA A C 1
ATOM 672 O O . ALA A 1 83 ? 4.749 -1.330 -15.054 1.00 97.88 83 ALA A O 1
ATOM 673 N N . PHE A 1 84 ? 5.816 0.577 -15.548 1.00 97.75 84 PHE A N 1
ATOM 674 C CA . PHE A 1 84 ? 4.834 1.465 -14.931 1.00 97.75 84 PHE A CA 1
ATOM 675 C C . PHE A 1 84 ? 3.447 1.288 -15.549 1.00 97.75 84 PHE A C 1
ATOM 677 O O . PHE A 1 84 ? 2.473 1.132 -14.823 1.00 97.75 84 PHE A O 1
ATOM 684 N N . ARG A 1 85 ? 3.351 1.224 -16.884 1.00 96.19 85 ARG A N 1
ATOM 685 C CA . ARG A 1 85 ? 2.080 0.948 -17.575 1.00 96.19 85 ARG A CA 1
ATOM 686 C C . ARG A 1 85 ? 1.540 -0.449 -17.275 1.00 96.19 85 ARG A C 1
ATOM 688 O O . ARG A 1 85 ? 0.336 -0.609 -17.132 1.00 96.19 85 ARG A O 1
ATOM 695 N N . LYS A 1 86 ? 2.410 -1.455 -17.160 1.00 97.25 86 LYS A N 1
ATOM 696 C CA . LYS A 1 86 ? 2.017 -2.831 -16.819 1.00 97.25 86 LYS A CA 1
ATOM 697 C C . LYS A 1 86 ? 1.570 -2.989 -15.360 1.00 97.25 86 LYS A C 1
ATOM 699 O O . LYS A 1 86 ? 0.775 -3.881 -15.078 1.00 97.25 86 LYS A O 1
ATOM 704 N N . ALA A 1 87 ? 2.034 -2.119 -14.464 1.00 96.88 87 ALA A N 1
ATOM 705 C CA . ALA A 1 87 ? 1.616 -2.076 -13.064 1.00 96.88 87 ALA A CA 1
ATOM 706 C C . ALA A 1 87 ? 0.247 -1.402 -12.847 1.00 96.88 87 ALA A C 1
ATOM 708 O O . ALA A 1 87 ? -0.312 -1.534 -11.756 1.00 96.88 87 ALA A O 1
ATOM 709 N N . GLN A 1 88 ? -0.289 -0.702 -13.856 1.00 95.62 88 GLN A N 1
ATOM 710 C CA . GLN A 1 88 ? -1.600 -0.059 -13.777 1.00 95.62 88 GLN A CA 1
ATOM 711 C C . GLN A 1 88 ? -2.713 -1.095 -13.673 1.00 95.62 88 GLN A C 1
ATOM 713 O O . GLN A 1 88 ? -2.742 -2.089 -14.407 1.00 95.62 88 GLN A O 1
ATOM 718 N N . TYR A 1 89 ? -3.661 -0.826 -12.775 1.00 93.38 89 TYR A N 1
ATOM 719 C CA . TYR A 1 89 ? -4.924 -1.550 -12.766 1.00 93.38 89 TYR A CA 1
ATOM 720 C C . TYR A 1 89 ? -5.632 -1.418 -14.123 1.00 93.38 89 TYR A C 1
ATOM 722 O O . TYR A 1 89 ? -5.548 -0.365 -14.765 1.00 93.38 89 TYR A O 1
ATOM 730 N N . PRO A 1 90 ? -6.392 -2.443 -14.544 1.00 91.69 90 PRO A N 1
ATOM 731 C CA . PRO A 1 90 ? -7.307 -2.300 -15.665 1.00 91.69 90 PRO A CA 1
ATOM 732 C C . PRO A 1 90 ? -8.315 -1.180 -15.402 1.00 91.69 90 PRO A C 1
ATOM 734 O O . PRO A 1 90 ? -8.870 -1.080 -14.307 1.00 91.69 90 PRO A O 1
ATOM 737 N N . SER A 1 91 ? -8.603 -0.364 -16.420 1.00 85.50 91 SER A N 1
ATOM 738 C CA . SER A 1 91 ? -9.578 0.730 -16.296 1.00 85.50 91 SER A CA 1
ATOM 739 C C . SER A 1 91 ? -10.981 0.225 -15.939 1.00 85.50 91 SER A C 1
ATOM 741 O O . SER A 1 91 ? -11.712 0.910 -15.230 1.00 85.50 91 SER A O 1
ATOM 743 N N . ASN A 1 92 ? -11.348 -0.981 -16.393 1.00 86.94 92 ASN A N 1
ATOM 744 C CA . ASN A 1 92 ? -12.581 -1.652 -15.985 1.00 86.94 92 ASN A CA 1
ATOM 745 C C . ASN A 1 92 ? -12.328 -2.534 -14.749 1.00 86.94 92 ASN A C 1
ATOM 747 O O . ASN A 1 92 ? -11.999 -3.719 -14.859 1.00 86.94 92 ASN A O 1
ATOM 751 N N . LEU A 1 93 ? -12.490 -1.942 -13.565 1.00 86.94 93 LEU A N 1
ATOM 752 C CA . LEU A 1 93 ? -12.341 -2.658 -12.297 1.00 86.94 93 LEU A CA 1
ATOM 753 C C . LEU A 1 93 ? -13.452 -3.669 -12.022 1.00 86.94 93 LEU A C 1
ATOM 755 O O . LEU A 1 93 ? -13.205 -4.643 -11.313 1.00 86.94 93 LEU A O 1
ATOM 759 N N . GLU A 1 94 ? -14.665 -3.458 -12.538 1.00 83.44 94 GLU A N 1
ATOM 760 C CA . GLU A 1 94 ? -15.745 -4.433 -12.367 1.00 83.44 94 GLU A CA 1
ATOM 761 C C . GLU A 1 94 ? -15.359 -5.749 -13.039 1.00 83.44 94 GLU A C 1
ATOM 763 O O . GLU A 1 94 ? -15.360 -6.788 -12.384 1.00 83.44 94 GLU A O 1
ATOM 768 N N . ALA A 1 95 ? -14.881 -5.692 -14.284 1.00 87.44 95 ALA A N 1
ATOM 769 C CA . ALA A 1 95 ? -14.340 -6.856 -14.972 1.00 87.44 95 ALA A CA 1
ATOM 770 C C . ALA A 1 95 ? -13.167 -7.476 -14.193 1.00 87.44 95 ALA A C 1
ATOM 772 O O . ALA A 1 95 ? -13.102 -8.695 -14.046 1.00 87.44 95 ALA A O 1
ATOM 773 N N . PHE A 1 96 ? -12.266 -6.665 -13.627 1.00 90.88 96 PHE A N 1
ATOM 774 C CA . PHE A 1 96 ? -11.165 -7.177 -12.805 1.00 90.88 96 PHE A CA 1
ATOM 775 C C . PHE A 1 96 ? -11.659 -7.965 -11.578 1.00 90.88 96 PHE A C 1
ATOM 777 O O . PHE A 1 96 ? -11.180 -9.067 -11.324 1.00 90.88 96 PHE A O 1
ATOM 784 N N . PHE A 1 97 ? -12.633 -7.460 -10.816 1.00 87.00 97 PHE A N 1
ATOM 785 C CA . PHE A 1 97 ? -13.099 -8.132 -9.592 1.00 87.00 97 PHE A CA 1
ATOM 786 C C . PHE A 1 97 ? -14.162 -9.217 -9.827 1.00 87.00 97 PHE A C 1
ATOM 788 O O . PHE A 1 97 ? -14.256 -10.153 -9.029 1.00 87.00 97 PHE A O 1
ATOM 795 N N . CYS A 1 98 ? -14.960 -9.111 -10.889 1.00 86.25 98 CYS A N 1
ATOM 796 C CA . CYS A 1 98 ? -16.087 -10.006 -11.154 1.00 86.25 98 CYS A CA 1
ATOM 797 C C . CYS A 1 98 ? -15.798 -11.034 -12.254 1.00 86.25 98 CYS A C 1
ATOM 799 O O . CYS A 1 98 ? -16.224 -12.180 -12.111 1.00 86.25 98 CYS A O 1
ATOM 801 N N . ASP A 1 99 ? -15.048 -10.663 -13.296 1.00 90.56 99 ASP A N 1
ATOM 802 C CA . ASP A 1 99 ? -14.817 -11.526 -14.463 1.00 90.56 99 ASP A CA 1
ATOM 803 C C . ASP A 1 99 ? -13.446 -12.202 -14.462 1.00 90.56 99 ASP A C 1
ATOM 805 O O . ASP A 1 99 ? -13.277 -13.224 -15.132 1.00 90.56 99 ASP A O 1
ATOM 809 N N . TRP A 1 100 ? -12.436 -11.636 -13.791 1.00 94.50 100 TRP A N 1
ATOM 810 C CA . TRP A 1 100 ? -11.150 -12.323 -13.637 1.00 94.50 100 TRP A CA 1
ATOM 811 C C . TRP A 1 100 ? -11.291 -13.477 -12.661 1.00 94.50 100 TRP A C 1
ATOM 813 O O . TRP A 1 100 ? -12.005 -13.380 -11.655 1.00 94.50 100 TRP A O 1
ATOM 823 N N . THR A 1 101 ? -10.614 -14.585 -12.951 1.00 95.31 101 THR A N 1
ATOM 824 C CA . THR A 1 101 ? -10.566 -15.682 -11.987 1.00 95.31 101 THR A CA 1
ATOM 825 C C . THR A 1 101 ? -9.725 -15.272 -10.782 1.00 95.31 101 THR A C 1
ATOM 827 O O . THR A 1 101 ? -8.938 -14.319 -10.823 1.00 95.31 101 THR A O 1
ATOM 830 N N . PHE A 1 102 ? -9.898 -15.992 -9.676 1.00 93.19 102 PHE A N 1
ATOM 831 C CA . PHE A 1 102 ? -9.078 -15.775 -8.491 1.00 93.19 102 PHE A CA 1
ATOM 832 C C . PHE A 1 102 ? -7.585 -15.952 -8.814 1.00 93.19 102 PHE A C 1
ATOM 834 O O . PHE A 1 102 ? -6.768 -15.127 -8.415 1.00 93.19 102 PHE A O 1
ATOM 841 N N . GLU A 1 103 ? -7.244 -16.977 -9.598 1.00 96.44 103 GLU A N 1
ATOM 842 C CA . GLU A 1 103 ? -5.875 -17.279 -10.018 1.00 96.44 103 GLU A CA 1
ATOM 843 C C . GLU A 1 103 ? -5.290 -16.178 -10.911 1.00 96.44 103 GLU A C 1
ATOM 845 O O . GLU A 1 103 ? -4.135 -15.798 -10.720 1.00 96.44 103 GLU A O 1
ATOM 850 N N . GLU A 1 104 ? -6.075 -15.629 -11.847 1.00 97.12 104 GLU A N 1
ATOM 851 C CA . GLU A 1 104 ? -5.648 -14.510 -12.699 1.00 97.12 104 GLU A CA 1
ATOM 852 C C . GLU A 1 104 ? -5.312 -13.270 -11.861 1.00 97.12 104 GLU A C 1
ATOM 854 O O . GLU A 1 104 ? -4.256 -12.658 -12.041 1.00 97.12 104 GLU A O 1
ATOM 859 N N . ARG A 1 105 ? -6.181 -12.914 -10.902 1.00 95.50 105 ARG A N 1
ATOM 860 C CA . ARG A 1 105 ? -5.925 -11.795 -9.984 1.00 95.50 105 ARG A CA 1
ATOM 861 C C . ARG A 1 105 ? -4.711 -12.051 -9.100 1.00 95.50 105 ARG A C 1
ATOM 863 O O . ARG A 1 105 ? -3.883 -11.160 -8.942 1.00 95.50 105 ARG A O 1
ATOM 870 N N . GLU A 1 106 ? -4.574 -13.252 -8.542 1.00 95.88 106 GLU A N 1
ATOM 871 C CA . GLU A 1 106 ? -3.428 -13.614 -7.702 1.00 95.88 106 GLU A CA 1
ATOM 872 C C . GLU A 1 106 ? -2.106 -13.508 -8.478 1.00 95.88 106 GLU A C 1
ATOM 874 O O . GLU A 1 106 ? -1.123 -12.971 -7.965 1.00 95.88 106 GLU A O 1
ATOM 879 N N . GLN A 1 107 ? -2.080 -13.972 -9.728 1.00 97.31 107 GLN A N 1
ATOM 880 C CA . GLN A 1 107 ? -0.925 -13.827 -10.613 1.00 97.31 107 GLN A CA 1
ATOM 881 C C . GLN A 1 107 ? -0.630 -12.364 -10.944 1.00 97.31 107 GLN A C 1
ATOM 883 O O . GLN A 1 107 ? 0.536 -11.975 -10.916 1.00 97.31 107 GLN A O 1
ATOM 888 N N . TRP A 1 108 ? -1.651 -11.540 -11.200 1.00 97.50 108 TRP A N 1
ATOM 889 C CA . TRP A 1 108 ? -1.458 -10.103 -11.401 1.00 97.50 108 TRP A CA 1
ATOM 890 C C . TRP A 1 108 ? -0.877 -9.428 -10.155 1.00 97.50 108 TRP A C 1
ATOM 892 O O . TRP A 1 108 ? 0.078 -8.664 -10.270 1.00 97.50 108 TRP A O 1
ATOM 902 N N . TYR A 1 109 ? -1.375 -9.757 -8.957 1.00 96.38 109 TYR A N 1
ATOM 903 C CA . TYR A 1 109 ? -0.823 -9.237 -7.702 1.00 96.38 109 TYR A CA 1
ATOM 904 C C . TYR A 1 109 ? 0.636 -9.659 -7.486 1.00 96.38 109 TYR A C 1
ATOM 906 O O . TYR A 1 109 ? 1.446 -8.832 -7.073 1.00 96.38 109 TYR A O 1
ATOM 914 N N . LYS A 1 110 ? 0.992 -10.914 -7.796 1.00 97.56 110 LYS A N 1
ATOM 915 C CA . LYS A 1 110 ? 2.382 -11.402 -7.723 1.00 97.56 110 LYS A CA 1
ATOM 916 C C . LYS A 1 110 ? 3.289 -10.683 -8.714 1.00 97.56 110 LYS A C 1
ATOM 918 O O . LYS A 1 110 ? 4.320 -10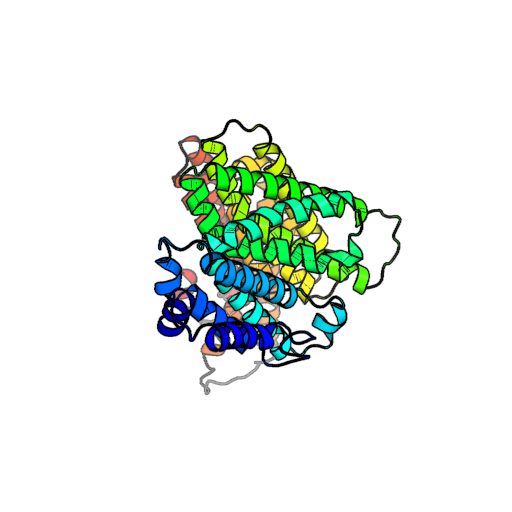.161 -8.315 1.00 97.56 110 LYS A O 1
ATOM 923 N N . PHE A 1 111 ? 2.871 -10.590 -9.973 1.00 97.94 111 PHE A N 1
ATOM 924 C CA . PHE A 1 111 ? 3.602 -9.853 -11.002 1.00 97.94 111 PHE A CA 1
ATOM 925 C C . PHE A 1 111 ? 3.803 -8.387 -10.610 1.00 97.94 111 PHE A C 1
ATOM 927 O O . PHE A 1 111 ? 4.894 -7.837 -10.744 1.00 97.94 111 PHE A O 1
ATOM 934 N N . ARG A 1 112 ? 2.767 -7.752 -10.058 1.00 97.81 112 ARG A N 1
ATOM 935 C CA . ARG A 1 112 ? 2.861 -6.387 -9.553 1.00 97.81 112 ARG A CA 1
ATOM 936 C C . ARG A 1 112 ? 3.863 -6.272 -8.403 1.00 97.81 112 ARG A C 1
ATOM 938 O O . ARG A 1 112 ? 4.640 -5.328 -8.402 1.00 97.81 112 ARG A O 1
ATOM 945 N N . ALA A 1 113 ? 3.892 -7.223 -7.470 1.00 97.62 113 ALA A N 1
ATOM 946 C CA . ALA A 1 113 ? 4.901 -7.256 -6.410 1.00 97.62 113 ALA A CA 1
ATOM 947 C C . ALA A 1 113 ? 6.331 -7.394 -6.973 1.00 97.62 113 ALA A C 1
ATOM 949 O O . ALA A 1 113 ? 7.205 -6.629 -6.579 1.00 97.62 113 ALA A O 1
ATOM 950 N N . GLU A 1 114 ? 6.546 -8.264 -7.967 1.00 97.88 114 GLU A N 1
ATOM 951 C CA . GLU A 1 114 ? 7.842 -8.406 -8.657 1.00 97.88 114 GLU A CA 1
ATOM 952 C C . GLU A 1 114 ? 8.279 -7.105 -9.355 1.00 97.88 114 GLU A C 1
ATOM 954 O O . GLU A 1 114 ? 9.457 -6.729 -9.329 1.00 97.88 114 GLU A O 1
ATOM 959 N N . LEU A 1 115 ? 7.337 -6.373 -9.962 1.00 98.25 115 LEU A N 1
ATOM 960 C CA . LEU A 1 115 ? 7.618 -5.038 -10.493 1.00 98.25 115 LEU A CA 1
ATOM 961 C C . LEU A 1 115 ? 8.001 -4.057 -9.382 1.00 98.25 115 LEU A C 1
ATOM 963 O O . LEU A 1 115 ? 8.899 -3.250 -9.599 1.00 98.25 115 LEU A O 1
ATOM 967 N N . GLY A 1 116 ? 7.367 -4.137 -8.209 1.00 98.12 116 GLY A N 1
ATOM 968 C CA . GLY A 1 116 ? 7.714 -3.341 -7.026 1.00 98.12 116 GLY A CA 1
ATOM 969 C C . GLY A 1 116 ? 9.172 -3.531 -6.610 1.00 98.12 116 GLY A C 1
ATOM 970 O O . GLY A 1 116 ? 9.920 -2.555 -6.533 1.00 98.12 116 GLY A O 1
ATOM 971 N N . ASP A 1 117 ? 9.610 -4.783 -6.471 1.00 97.62 117 ASP A N 1
ATOM 972 C CA . ASP A 1 117 ? 11.010 -5.119 -6.172 1.00 97.62 117 ASP A CA 1
ATOM 973 C C . ASP A 1 117 ? 11.959 -4.601 -7.265 1.00 97.62 117 ASP A C 1
ATOM 975 O O . ASP A 1 117 ? 13.049 -4.087 -6.998 1.00 97.62 117 ASP A O 1
ATOM 979 N N . THR A 1 118 ? 11.525 -4.676 -8.524 1.00 97.06 118 THR A N 1
ATOM 980 C CA . THR A 1 118 ? 12.306 -4.172 -9.658 1.00 97.06 118 THR A CA 1
ATOM 981 C C . THR A 1 118 ? 12.401 -2.639 -9.658 1.00 97.06 118 THR A C 1
ATOM 983 O O . THR A 1 118 ? 13.459 -2.092 -9.979 1.00 97.06 118 THR A O 1
ATOM 986 N N . PHE A 1 119 ? 11.339 -1.924 -9.268 1.00 98.19 119 PHE A N 1
ATOM 987 C CA . PHE A 1 119 ? 11.364 -0.470 -9.079 1.00 98.19 119 PHE A CA 1
ATOM 988 C C . PHE A 1 119 ? 12.289 -0.068 -7.935 1.00 98.19 119 PHE A C 1
ATOM 990 O O . PHE A 1 119 ? 13.039 0.893 -8.092 1.00 98.19 119 PHE A O 1
ATOM 997 N N . LEU A 1 120 ? 12.286 -0.809 -6.825 1.00 96.75 120 LEU A N 1
ATOM 998 C CA . LEU A 1 120 ? 13.208 -0.588 -5.712 1.00 96.75 120 LEU A CA 1
ATOM 999 C C . LEU A 1 120 ? 14.666 -0.719 -6.165 1.00 96.75 120 LEU A C 1
ATOM 1001 O O . LEU A 1 120 ? 15.462 0.193 -5.939 1.00 96.75 120 LEU A O 1
ATOM 1005 N N . LEU A 1 121 ? 15.008 -1.794 -6.883 1.00 94.69 121 LEU A N 1
ATOM 1006 C CA . LEU A 1 121 ? 16.347 -1.944 -7.458 1.00 94.69 121 LEU A CA 1
ATOM 1007 C C . LEU A 1 121 ? 16.687 -0.786 -8.393 1.00 94.69 121 LEU A C 1
ATOM 1009 O O . LEU A 1 121 ? 17.776 -0.219 -8.297 1.00 94.69 121 LEU A O 1
ATOM 1013 N N . ALA A 1 122 ? 15.760 -0.403 -9.273 1.00 95.00 122 ALA A N 1
ATOM 1014 C CA . ALA A 1 122 ? 15.965 0.718 -10.175 1.00 95.00 122 ALA A CA 1
ATOM 1015 C C . ALA A 1 122 ? 16.160 2.039 -9.421 1.00 95.00 122 ALA A C 1
ATOM 1017 O O . ALA A 1 122 ? 16.977 2.837 -9.855 1.00 95.00 122 ALA A O 1
ATOM 1018 N N . TYR A 1 123 ? 15.471 2.285 -8.309 1.00 95.00 123 TYR A N 1
ATOM 1019 C CA . TYR A 1 123 ? 15.617 3.514 -7.522 1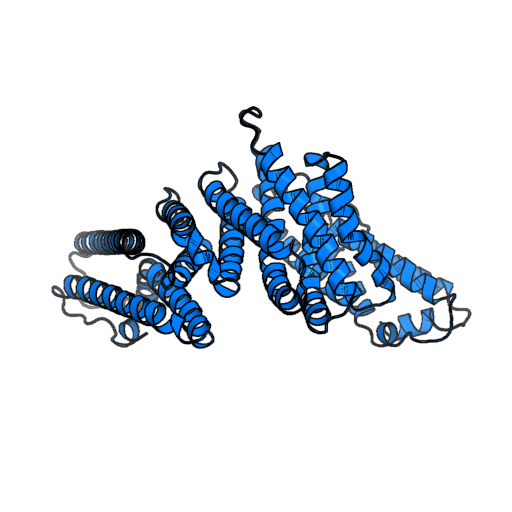.00 95.00 123 TYR A CA 1
ATOM 1020 C C . TYR A 1 123 ? 17.035 3.691 -6.968 1.00 95.00 123 TYR A C 1
ATOM 1022 O O . TYR A 1 123 ? 17.551 4.804 -6.928 1.00 95.00 123 TYR A O 1
ATOM 1030 N N . THR A 1 124 ? 17.714 2.591 -6.630 1.00 90.62 124 THR A N 1
ATOM 1031 C CA . THR A 1 124 ? 19.108 2.635 -6.154 1.00 90.62 124 THR A CA 1
ATOM 1032 C C . THR A 1 124 ? 20.130 2.980 -7.248 1.00 90.62 124 THR A C 1
ATOM 1034 O O . THR A 1 124 ? 21.299 3.230 -6.946 1.00 90.62 124 THR A O 1
ATOM 1037 N N . GLN A 1 125 ? 19.719 3.005 -8.522 1.00 87.56 125 GLN A N 1
ATOM 1038 C CA . GLN A 1 125 ? 20.589 3.306 -9.657 1.00 87.56 125 GLN A CA 1
ATOM 1039 C C . GLN A 1 125 ? 20.561 4.804 -9.987 1.00 87.56 125 GLN A C 1
ATOM 1041 O O . GLN A 1 125 ? 19.515 5.435 -10.114 1.00 87.56 125 GLN A O 1
ATOM 1046 N N . LYS A 1 126 ? 21.732 5.395 -10.224 1.00 82.25 126 LYS A N 1
ATOM 1047 C CA . LYS A 1 126 ? 21.842 6.822 -10.578 1.00 82.25 126 LYS A CA 1
ATOM 1048 C C . LYS A 1 126 ? 21.249 7.144 -11.957 1.00 82.25 126 LYS A C 1
ATOM 1050 O O . LYS A 1 126 ? 20.823 8.263 -12.223 1.00 82.25 126 LYS A O 1
ATOM 1055 N N . GLN A 1 127 ? 21.257 6.168 -12.855 1.00 83.00 127 GLN A N 1
ATOM 1056 C CA . GLN A 1 127 ? 20.807 6.262 -14.245 1.00 83.00 127 GLN A CA 1
ATOM 1057 C C . GLN A 1 127 ? 19.298 6.540 -14.366 1.00 83.00 127 GLN A C 1
ATOM 1059 O O . GLN A 1 127 ? 18.835 7.063 -15.378 1.00 83.00 127 GLN A O 1
ATOM 1064 N N . THR A 1 128 ? 18.535 6.203 -13.331 1.00 89.56 128 THR A N 1
ATOM 1065 C CA . THR A 1 128 ? 17.066 6.240 -13.270 1.00 89.56 128 THR A CA 1
ATOM 1066 C C . THR A 1 128 ? 16.547 7.313 -12.310 1.00 89.56 128 THR A C 1
ATOM 1068 O O . THR A 1 128 ? 15.346 7.573 -12.295 1.00 89.56 128 THR A O 1
ATOM 1071 N N . GLU A 1 129 ? 17.428 7.999 -11.573 1.00 89.25 129 GLU A N 1
ATOM 1072 C CA . GLU A 1 129 ? 17.103 9.057 -10.599 1.00 89.25 129 GLU A CA 1
ATOM 1073 C C . GLU A 1 129 ? 16.138 10.113 -11.173 1.00 89.25 129 GLU A C 1
ATOM 1075 O O . GLU A 1 129 ? 15.147 10.488 -10.544 1.00 89.25 129 GLU A O 1
ATOM 1080 N N . LEU A 1 130 ? 16.377 10.548 -12.417 1.00 91.12 130 LEU A N 1
ATOM 1081 C CA . LEU A 1 130 ? 15.541 11.541 -13.100 1.00 91.12 130 LEU A CA 1
ATOM 1082 C C . LEU A 1 130 ? 14.123 11.057 -13.415 1.00 91.12 130 LEU A C 1
ATOM 1084 O O . LEU A 1 130 ? 13.241 11.888 -13.617 1.00 91.12 130 LEU A O 1
ATOM 1088 N N . TRP A 1 131 ? 13.902 9.748 -13.526 1.00 95.75 131 TRP A N 1
ATOM 1089 C CA . TRP A 1 131 ? 12.566 9.200 -13.744 1.00 95.75 131 TRP A CA 1
ATOM 1090 C C . TRP A 1 131 ? 11.756 9.261 -12.445 1.00 95.75 131 TRP A C 1
ATOM 1092 O O . TRP A 1 131 ? 10.623 9.740 -12.448 1.00 95.75 131 TRP A O 1
ATOM 1102 N N . PHE A 1 132 ? 12.371 8.882 -11.319 1.00 96.31 132 PHE A N 1
ATOM 1103 C CA . PHE A 1 132 ? 11.728 8.939 -10.005 1.00 96.31 132 PHE A CA 1
ATOM 1104 C C . PHE A 1 132 ? 11.436 10.371 -9.561 1.00 96.31 132 PHE A C 1
ATOM 1106 O O . PHE A 1 132 ? 10.339 10.638 -9.078 1.00 96.31 132 PHE A O 1
ATOM 1113 N N . SER A 1 133 ? 12.347 11.321 -9.802 1.00 93.31 133 SER A N 1
ATOM 1114 C CA . SER A 1 133 ? 12.152 12.728 -9.411 1.00 93.31 133 SER A CA 1
ATOM 1115 C C . SER A 1 133 ? 10.949 13.411 -10.079 1.00 93.31 133 SER A C 1
ATOM 1117 O O . SER A 1 133 ? 10.501 14.461 -9.622 1.00 93.31 133 SER A O 1
ATOM 1119 N N . GLN A 1 134 ? 10.386 12.816 -11.134 1.00 94.69 134 GLN A N 1
ATOM 1120 C CA . GLN A 1 134 ? 9.183 13.315 -11.804 1.00 94.69 134 GLN A CA 1
ATOM 1121 C C . GLN A 1 134 ? 7.881 12.850 -11.141 1.00 94.69 134 GLN A C 1
ATOM 1123 O O . GLN A 1 134 ? 6.842 13.461 -11.385 1.00 94.69 134 GLN A O 1
ATOM 1128 N N . LEU A 1 135 ? 7.906 11.796 -10.318 1.00 95.19 135 LEU A N 1
ATOM 1129 C CA . LEU A 1 135 ? 6.701 11.216 -9.715 1.00 95.19 135 LEU A CA 1
ATOM 1130 C C . LEU A 1 135 ? 5.902 12.219 -8.862 1.00 95.19 135 LEU A C 1
ATOM 1132 O O . LEU A 1 135 ? 4.696 12.321 -9.088 1.00 95.19 135 LEU A O 1
ATOM 1136 N N . PRO A 1 136 ? 6.517 13.028 -7.971 1.00 93.69 136 PRO A N 1
ATOM 1137 C CA . PRO A 1 136 ? 5.773 14.008 -7.177 1.00 93.69 136 PRO A CA 1
ATOM 1138 C C . PRO A 1 136 ? 5.075 15.047 -8.055 1.00 93.69 136 PRO A C 1
ATOM 1140 O O . PRO A 1 136 ? 3.922 15.407 -7.830 1.00 93.69 136 PRO A O 1
ATOM 1143 N N . ARG A 1 137 ? 5.750 15.478 -9.127 1.00 90.25 137 ARG A N 1
ATOM 1144 C CA . ARG A 1 137 ? 5.193 16.438 -10.078 1.00 90.25 137 ARG A CA 1
ATOM 1145 C C . ARG A 1 137 ? 3.958 15.888 -10.792 1.00 90.25 137 ARG A C 1
ATOM 1147 O O . ARG A 1 137 ? 3.008 16.638 -10.974 1.00 90.25 137 ARG A O 1
ATOM 1154 N N . ARG A 1 138 ? 3.932 14.596 -11.139 1.00 89.81 138 ARG A N 1
ATOM 1155 C CA . ARG A 1 138 ? 2.741 13.964 -11.738 1.00 89.81 138 ARG A CA 1
ATOM 1156 C C . ARG A 1 138 ? 1.522 14.042 -10.810 1.00 89.81 138 ARG A C 1
ATOM 1158 O O . ARG A 1 138 ? 0.420 14.276 -11.297 1.00 89.81 138 ARG A O 1
ATOM 1165 N N . LEU A 1 139 ? 1.717 13.915 -9.491 1.00 88.44 139 LEU A N 1
ATOM 1166 C CA . LEU A 1 139 ? 0.638 14.079 -8.505 1.00 88.44 139 LEU A CA 1
ATOM 1167 C C . LEU A 1 139 ? 0.096 15.521 -8.515 1.00 88.44 139 LEU A C 1
ATOM 1169 O O . LEU A 1 139 ? -1.114 15.727 -8.579 1.00 88.44 139 LEU A O 1
ATOM 1173 N N . VAL A 1 140 ? 0.985 16.520 -8.513 1.00 85.19 140 VAL A N 1
ATOM 1174 C CA . VAL A 1 140 ? 0.618 17.951 -8.520 1.00 85.19 140 VAL A CA 1
ATOM 1175 C C . VAL A 1 140 ? -0.067 18.370 -9.827 1.00 85.19 140 VAL A C 1
ATOM 1177 O O . VAL A 1 140 ? -1.078 19.083 -9.811 1.00 85.19 140 VAL A O 1
ATOM 1180 N N . ASP A 1 141 ? 0.465 17.920 -10.964 1.00 85.38 141 ASP A N 1
ATOM 1181 C CA . ASP A 1 141 ? -0.079 18.228 -12.286 1.00 85.38 141 ASP A CA 1
ATOM 1182 C C . ASP A 1 141 ? -1.506 17.674 -12.426 1.00 85.38 141 ASP A C 1
ATOM 1184 O O . ASP A 1 141 ? -2.369 18.343 -12.996 1.00 85.38 141 ASP A O 1
ATOM 1188 N N . TRP A 1 142 ? -1.795 16.510 -11.838 1.00 82.56 142 TRP A N 1
ATOM 1189 C CA . TRP A 1 142 ? -3.149 15.959 -11.821 1.00 82.56 142 TRP A CA 1
ATOM 1190 C C . TRP A 1 142 ? -4.125 16.784 -10.986 1.00 82.56 142 TRP A C 1
ATOM 1192 O O . TRP A 1 142 ? -5.220 17.089 -11.463 1.00 82.56 142 TRP A O 1
ATOM 1202 N N . VAL A 1 143 ? -3.729 17.200 -9.773 1.00 76.75 143 VAL A N 1
ATOM 1203 C CA . VAL A 1 143 ? -4.588 18.027 -8.896 1.00 76.75 143 VAL A CA 1
ATOM 1204 C C . VAL A 1 143 ? -5.022 19.298 -9.631 1.00 76.75 143 VAL A C 1
ATOM 1206 O O . VAL A 1 143 ? -6.137 19.782 -9.455 1.00 76.75 143 VAL A O 1
ATOM 1209 N N . SER A 1 144 ? -4.164 19.799 -10.521 1.00 79.00 144 SER A N 1
ATOM 1210 C CA . SER A 1 144 ? -4.430 20.978 -11.344 1.00 79.00 144 SER A CA 1
ATOM 1211 C C . SER A 1 144 ? -5.384 20.717 -12.521 1.00 79.00 144 SER A C 1
ATOM 1213 O O . SER A 1 144 ? -6.083 21.635 -12.951 1.00 79.00 144 SER A O 1
ATOM 1215 N N . GLN A 1 145 ? -5.418 19.497 -13.065 1.00 74.81 145 GLN A N 1
ATOM 1216 C CA . GLN A 1 145 ? -6.177 19.151 -14.277 1.00 74.81 145 GLN A CA 1
ATOM 1217 C C . GLN A 1 145 ? -7.641 18.760 -14.004 1.00 74.81 145 GLN A C 1
ATOM 1219 O O . GLN A 1 145 ? -8.460 18.873 -14.912 1.00 74.81 145 GLN A O 1
ATOM 1224 N N . ASN A 1 146 ? -7.996 18.371 -12.771 1.00 65.38 146 ASN A N 1
ATOM 1225 C CA . ASN A 1 146 ? -9.350 17.940 -12.365 1.00 65.38 146 ASN A CA 1
ATOM 1226 C C . ASN A 1 146 ? -9.950 16.777 -13.195 1.00 65.38 146 ASN A C 1
ATOM 1228 O O . ASN A 1 146 ? -11.164 16.583 -13.184 1.00 65.38 146 ASN A O 1
ATOM 1232 N N . ASP A 1 147 ? -9.130 15.986 -13.895 1.00 66.00 147 ASP A N 1
ATOM 1233 C CA . ASP A 1 147 ? -9.575 14.839 -14.705 1.00 66.00 147 ASP A CA 1
ATOM 1234 C C . ASP A 1 147 ? -9.401 13.522 -13.927 1.00 66.00 147 ASP A C 1
ATOM 1236 O O . ASP A 1 147 ? -8.574 12.656 -14.230 1.00 66.00 147 ASP A O 1
ATOM 1240 N N . ALA A 1 148 ? -10.131 13.424 -12.813 1.00 57.25 148 ALA A N 1
ATOM 1241 C CA . ALA A 1 148 ? -9.892 12.396 -11.808 1.00 57.25 148 ALA A CA 1
ATOM 1242 C C . ALA A 1 148 ? -10.324 10.989 -12.228 1.00 57.25 148 ALA A C 1
ATOM 1244 O O . ALA A 1 148 ? -9.687 10.005 -11.851 1.00 57.25 148 ALA A O 1
ATOM 1245 N N . GLU A 1 149 ? -11.389 10.888 -13.019 1.00 63.91 149 GLU A N 1
ATOM 1246 C CA . GLU A 1 149 ? -11.974 9.602 -13.398 1.00 63.91 149 GLU A CA 1
ATOM 1247 C C . GLU A 1 149 ? -11.188 8.894 -14.506 1.00 63.91 149 GLU A C 1
ATOM 1249 O O . GLU A 1 149 ? -11.180 7.666 -14.547 1.00 63.91 149 GLU A O 1
ATOM 1254 N N . SER A 1 150 ? -10.496 9.626 -15.384 1.00 71.50 150 SER A N 1
ATOM 1255 C CA . SER A 1 150 ? -9.754 9.014 -16.494 1.00 71.50 150 SER A CA 1
ATOM 1256 C C . SER A 1 150 ? -8.311 8.637 -16.130 1.00 71.50 150 SER A C 1
ATOM 1258 O O . SER A 1 150 ? -7.775 7.672 -16.676 1.00 71.50 150 SER A O 1
ATOM 1260 N N . LEU A 1 151 ? -7.695 9.346 -15.174 1.00 80.94 151 LEU A N 1
ATOM 1261 C CA . LEU A 1 151 ? -6.271 9.207 -14.830 1.00 80.94 151 LEU A CA 1
ATOM 1262 C C . LEU A 1 151 ? -5.996 8.436 -13.526 1.00 80.94 151 LEU A C 1
ATOM 1264 O O . LEU A 1 151 ? -4.835 8.264 -13.146 1.00 80.94 151 LEU A O 1
ATOM 1268 N N . TRP A 1 152 ? -7.024 7.941 -12.827 1.00 85.75 152 TRP A N 1
ATOM 1269 C CA . TRP A 1 152 ? -6.828 7.245 -11.548 1.00 85.75 152 TRP A CA 1
ATOM 1270 C C . TRP A 1 152 ? -5.892 6.016 -11.613 1.00 85.75 152 TRP A C 1
ATOM 1272 O O . TRP A 1 152 ? -5.134 5.859 -10.655 1.00 85.75 152 TRP A O 1
ATOM 1282 N N . PRO A 1 153 ? -5.852 5.162 -12.671 1.00 90.88 153 PRO A N 1
ATOM 1283 C CA . PRO A 1 153 ? -4.950 4.005 -12.684 1.00 90.88 153 PRO A CA 1
ATOM 1284 C C . PRO A 1 153 ? -3.483 4.432 -12.753 1.00 90.88 153 PRO A C 1
ATOM 1286 O O . PRO A 1 153 ? -2.612 3.807 -12.145 1.00 90.88 153 PRO A O 1
ATOM 1289 N N . GLU A 1 154 ? -3.212 5.522 -13.478 1.00 91.88 154 GLU A N 1
ATOM 1290 C CA . GLU A 1 154 ? -1.883 6.115 -13.558 1.00 91.88 154 GLU A CA 1
ATOM 1291 C C . GLU A 1 154 ? -1.453 6.649 -12.191 1.00 91.88 154 GLU A C 1
ATOM 1293 O O . GLU A 1 154 ? -0.371 6.309 -11.717 1.00 91.88 154 GLU A O 1
ATOM 1298 N N . LEU A 1 155 ? -2.305 7.430 -11.525 1.00 91.25 155 LEU A N 1
ATOM 1299 C CA . LEU A 1 155 ? -1.997 7.958 -10.196 1.00 91.25 155 LEU A CA 1
ATOM 1300 C C . LEU A 1 155 ? -1.827 6.875 -9.142 1.00 91.25 155 LEU A C 1
ATOM 1302 O O . LEU A 1 155 ? -0.916 6.944 -8.320 1.00 91.25 155 LEU A O 1
ATOM 1306 N N . GLU A 1 156 ? -2.701 5.875 -9.160 1.00 94.25 156 GLU A N 1
ATOM 1307 C CA . GLU A 1 156 ? -2.599 4.717 -8.285 1.00 94.25 156 GLU A CA 1
ATOM 1308 C C . GLU A 1 156 ? -1.246 4.020 -8.487 1.00 94.25 156 GLU A C 1
ATOM 1310 O O . GLU A 1 156 ? -0.580 3.677 -7.510 1.00 94.25 156 GLU A O 1
ATOM 1315 N N . SER A 1 157 ? -0.774 3.924 -9.733 1.00 95.94 157 SER A N 1
ATOM 1316 C CA . SER A 1 157 ? 0.547 3.370 -10.038 1.00 95.94 157 SER A CA 1
ATOM 1317 C C . SER A 1 157 ? 1.692 4.257 -9.568 1.00 95.94 157 SER A C 1
ATOM 1319 O O . SER A 1 157 ? 2.719 3.733 -9.144 1.00 95.94 157 SER A O 1
ATOM 1321 N N . VAL A 1 158 ? 1.535 5.587 -9.589 1.00 96.88 158 VAL A N 1
ATOM 1322 C CA . VAL A 1 158 ? 2.519 6.498 -8.981 1.00 96.88 158 VAL A CA 1
ATOM 1323 C C . VAL A 1 158 ? 2.637 6.214 -7.483 1.00 96.88 158 VAL A C 1
ATOM 1325 O O . VAL A 1 158 ? 3.749 6.038 -6.990 1.00 96.88 158 VAL A O 1
ATOM 1328 N N . LEU A 1 159 ? 1.511 6.100 -6.770 1.00 97.31 159 LEU A N 1
ATOM 1329 C CA . LEU A 1 159 ? 1.506 5.761 -5.342 1.00 97.31 159 LEU A CA 1
ATOM 1330 C C . LEU A 1 159 ? 2.125 4.386 -5.081 1.00 97.31 159 LEU A C 1
ATOM 1332 O O . LEU A 1 159 ? 2.920 4.241 -4.158 1.00 97.31 159 LEU A O 1
ATOM 1336 N N . PHE A 1 160 ? 1.816 3.393 -5.914 1.00 98.00 160 PHE A N 1
ATOM 1337 C CA . PHE A 1 160 ? 2.410 2.062 -5.825 1.00 98.00 160 PHE A CA 1
ATOM 1338 C C . PHE A 1 160 ? 3.937 2.087 -5.967 1.00 98.00 160 PHE A C 1
ATOM 1340 O O . PHE A 1 160 ? 4.637 1.464 -5.168 1.00 98.00 160 PHE A O 1
ATOM 1347 N N . VAL A 1 161 ? 4.470 2.833 -6.938 1.00 98.44 161 VAL A N 1
ATOM 1348 C CA . VAL A 1 161 ? 5.923 2.974 -7.104 1.00 98.44 161 VAL A CA 1
ATOM 1349 C C . VAL A 1 161 ? 6.542 3.688 -5.902 1.00 98.44 161 VAL A C 1
ATOM 1351 O O . VAL A 1 161 ? 7.565 3.235 -5.398 1.00 98.44 161 VAL A O 1
ATOM 1354 N N . LEU A 1 162 ? 5.911 4.755 -5.401 1.00 98.19 162 LEU A N 1
ATOM 1355 C CA . LEU A 1 162 ? 6.374 5.480 -4.211 1.00 98.19 162 LEU A CA 1
ATOM 1356 C C . LEU A 1 162 ? 6.412 4.589 -2.961 1.00 98.19 162 LEU A C 1
ATOM 1358 O O . LEU A 1 162 ? 7.363 4.663 -2.188 1.00 98.19 162 LEU A O 1
ATOM 1362 N N . VAL A 1 163 ? 5.408 3.728 -2.782 1.00 98.00 163 VAL A N 1
ATOM 1363 C CA . VAL A 1 163 ? 5.389 2.713 -1.718 1.00 98.00 163 VAL A CA 1
ATOM 1364 C C . VAL A 1 163 ? 6.494 1.679 -1.933 1.00 98.00 163 VAL A C 1
ATOM 1366 O O . VAL A 1 163 ? 7.189 1.330 -0.990 1.00 98.00 163 VAL A O 1
ATOM 1369 N N . SER A 1 164 ? 6.722 1.232 -3.169 1.00 98.25 164 SER A N 1
ATOM 1370 C CA . SER A 1 164 ? 7.752 0.224 -3.473 1.00 98.25 164 SER A CA 1
ATOM 1371 C C . SER A 1 164 ? 9.170 0.693 -3.122 1.00 98.25 164 SER A C 1
ATOM 1373 O O . SER A 1 164 ? 10.021 -0.117 -2.772 1.00 98.25 164 SER A O 1
ATOM 1375 N N . ILE A 1 165 ? 9.430 2.003 -3.184 1.00 97.62 165 ILE A N 1
ATOM 1376 C CA . ILE A 1 165 ? 10.737 2.598 -2.854 1.00 97.62 165 ILE A CA 1
ATOM 1377 C C . ILE A 1 165 ? 10.812 3.145 -1.420 1.00 97.62 165 ILE A C 1
ATOM 1379 O O . ILE A 1 165 ? 11.830 3.723 -1.032 1.00 97.62 165 ILE A O 1
ATOM 1383 N N . SER A 1 166 ? 9.742 3.015 -0.628 1.00 97.12 166 SER A N 1
ATOM 1384 C CA . SER A 1 166 ? 9.587 3.761 0.622 1.00 97.12 166 SER A CA 1
ATOM 1385 C C . SER A 1 166 ? 10.630 3.387 1.675 1.00 97.12 166 SER A C 1
ATOM 1387 O O . SER A 1 166 ? 11.099 4.252 2.406 1.00 97.12 166 SER A O 1
ATOM 1389 N N . GLU A 1 167 ? 11.016 2.113 1.762 1.00 94.88 167 GLU A N 1
ATOM 1390 C CA . GLU A 1 167 ? 12.011 1.655 2.740 1.00 94.88 167 GLU A CA 1
ATOM 1391 C C . GLU A 1 167 ? 13.379 2.303 2.486 1.00 94.88 167 GLU A C 1
ATOM 1393 O O . GLU A 1 167 ? 13.939 2.944 3.375 1.00 94.88 167 GLU A O 1
ATOM 1398 N N . GLN A 1 168 ? 13.862 2.246 1.244 1.00 95.50 168 GLN A N 1
ATOM 1399 C CA . GLN A 1 168 ? 15.115 2.887 0.849 1.00 95.50 168 GLN A CA 1
ATOM 1400 C C . GLN A 1 168 ? 15.055 4.413 1.028 1.00 95.50 168 GLN A C 1
ATOM 1402 O O . GLN A 1 168 ? 15.999 5.018 1.544 1.00 95.50 168 GLN A O 1
ATOM 1407 N N . LEU A 1 169 ? 13.933 5.041 0.657 1.00 95.56 169 LEU A N 1
ATOM 1408 C CA . LEU A 1 169 ? 13.722 6.472 0.870 1.00 95.56 169 LEU A CA 1
ATOM 1409 C C . LEU A 1 169 ? 13.772 6.834 2.365 1.00 95.56 169 LEU A C 1
ATOM 1411 O O . LEU A 1 169 ? 14.422 7.811 2.737 1.00 95.56 169 LEU A O 1
ATOM 1415 N N . SER A 1 170 ? 13.136 6.036 3.226 1.00 94.19 170 SER A N 1
ATOM 1416 C CA . SER A 1 170 ? 13.145 6.214 4.683 1.00 94.19 170 SER A CA 1
ATOM 1417 C C . SER A 1 170 ? 14.565 6.202 5.246 1.00 94.19 170 SER A C 1
ATOM 1419 O O . SER A 1 170 ? 14.923 7.056 6.066 1.00 94.19 170 SER A O 1
ATOM 1421 N N . GLU A 1 171 ? 15.421 5.292 4.775 1.00 93.25 171 GLU A N 1
ATOM 1422 C CA . GLU A 1 171 ? 16.819 5.263 5.198 1.00 93.25 171 GLU A CA 1
ATOM 1423 C C . GLU A 1 171 ? 17.591 6.516 4.762 1.00 93.25 171 GLU A C 1
ATOM 1425 O O . GLU A 1 171 ? 18.366 7.082 5.538 1.00 93.25 171 GLU A O 1
ATOM 1430 N N . GLU A 1 172 ? 17.405 6.971 3.522 1.00 93.00 172 GLU A N 1
ATOM 1431 C CA . GLU A 1 172 ? 18.054 8.179 3.001 1.00 93.00 172 GLU A CA 1
ATOM 1432 C C . GLU A 1 172 ? 17.619 9.441 3.750 1.00 93.00 172 GLU A C 1
ATOM 1434 O O . GLU A 1 172 ? 18.452 10.286 4.100 1.00 93.00 172 GLU A O 1
ATOM 1439 N N . VAL A 1 173 ? 16.324 9.540 4.048 1.00 91.69 173 VAL A N 1
ATOM 1440 C CA . VAL A 1 173 ? 15.734 10.604 4.863 1.00 91.69 173 VAL A CA 1
ATOM 1441 C C . VAL A 1 173 ? 16.293 10.559 6.287 1.00 91.69 173 VAL A C 1
ATOM 1443 O O . VAL A 1 173 ? 16.702 11.591 6.823 1.00 91.69 173 VAL A O 1
ATOM 1446 N N . SER A 1 174 ? 16.423 9.369 6.877 1.00 90.00 174 SER A N 1
ATOM 1447 C CA . SER A 1 174 ? 17.024 9.175 8.205 1.00 90.00 174 SER A CA 1
ATOM 1448 C C . SER A 1 174 ? 18.503 9.581 8.244 1.00 90.00 174 SER A C 1
ATOM 1450 O O . SER A 1 174 ? 18.977 10.142 9.234 1.00 90.00 174 SER A O 1
ATOM 1452 N N . ARG A 1 175 ? 19.235 9.385 7.137 1.00 89.88 175 ARG A N 1
ATOM 1453 C CA . ARG A 1 175 ? 20.609 9.889 6.935 1.00 89.88 175 ARG A CA 1
ATOM 1454 C C . ARG A 1 175 ? 20.669 11.393 6.637 1.00 89.88 175 ARG A C 1
ATOM 1456 O O . ARG A 1 175 ? 21.763 11.927 6.457 1.00 89.88 175 ARG A O 1
ATOM 1463 N N . LYS A 1 176 ? 19.527 12.089 6.627 1.00 86.94 176 LYS A N 1
ATOM 1464 C CA . LYS A 1 176 ? 19.389 13.529 6.362 1.00 86.94 176 LYS A CA 1
ATOM 1465 C C . LYS A 1 176 ? 19.876 13.935 4.968 1.00 86.94 176 LYS A C 1
ATOM 1467 O O . LYS A 1 176 ? 20.417 15.029 4.797 1.00 86.94 176 LYS A O 1
ATOM 1472 N N . ASN A 1 177 ? 19.685 13.074 3.967 1.00 89.50 177 ASN A N 1
ATOM 1473 C CA . ASN A 1 177 ? 19.913 13.453 2.576 1.00 89.50 177 ASN A CA 1
ATOM 1474 C C . ASN A 1 177 ? 18.914 14.555 2.180 1.00 89.50 177 ASN A C 1
ATOM 1476 O O . ASN A 1 177 ? 17.703 14.340 2.189 1.00 89.50 177 ASN A O 1
ATOM 1480 N N . SER A 1 178 ? 19.417 15.744 1.835 1.00 89.38 178 SER A N 1
ATOM 1481 C CA . SER A 1 178 ? 18.566 16.894 1.519 1.00 89.38 178 SER A CA 1
ATOM 1482 C C . SER A 1 178 ? 17.683 16.656 0.295 1.00 89.38 178 SER A C 1
ATOM 1484 O O . SER A 1 178 ? 16.522 17.057 0.316 1.00 89.38 178 SER A O 1
ATOM 1486 N N . ALA A 1 179 ? 18.192 15.984 -0.742 1.00 91.31 179 ALA A N 1
ATOM 1487 C CA . ALA A 1 179 ? 17.428 15.687 -1.951 1.00 91.31 179 ALA A CA 1
ATOM 1488 C C . ALA A 1 179 ? 16.256 14.745 -1.645 1.00 91.31 179 ALA A C 1
ATOM 1490 O O . ALA A 1 179 ? 15.127 15.038 -2.029 1.00 91.31 179 ALA A O 1
ATOM 1491 N N . SER A 1 180 ? 16.499 13.683 -0.871 1.00 93.38 180 SER A N 1
ATOM 1492 C CA . SER A 1 180 ? 15.464 12.731 -0.449 1.00 93.38 180 SER A CA 1
ATOM 1493 C C . SER A 1 180 ? 14.417 13.388 0.464 1.00 93.38 180 SER A C 1
ATOM 1495 O O . SER A 1 180 ? 13.224 13.134 0.317 1.00 93.38 180 SER A O 1
ATOM 1497 N N . CYS A 1 181 ? 14.818 14.305 1.356 1.00 91.69 181 CYS A N 1
ATOM 1498 C CA . CYS A 1 181 ? 13.872 15.094 2.157 1.00 91.69 181 CYS A CA 1
ATOM 1499 C C . CYS A 1 181 ? 13.003 16.027 1.297 1.00 91.69 181 CYS A C 1
ATOM 1501 O O . CYS A 1 181 ? 11.806 16.154 1.550 1.00 91.69 181 CYS A O 1
ATOM 1503 N N . HIS A 1 182 ? 13.583 16.686 0.288 1.00 92.12 182 HIS A N 1
ATOM 1504 C CA . HIS A 1 182 ? 12.818 17.508 -0.655 1.00 92.12 182 HIS A CA 1
ATOM 1505 C C . HIS A 1 182 ? 11.834 16.660 -1.463 1.00 92.12 182 HIS A C 1
ATOM 1507 O O . HIS A 1 182 ? 10.655 16.995 -1.515 1.00 92.12 182 HIS A O 1
ATOM 1513 N N . PHE A 1 183 ? 12.293 15.527 -1.996 1.00 94.50 183 PHE A N 1
ATOM 1514 C CA . PHE A 1 183 ? 11.454 14.562 -2.700 1.00 94.50 183 PHE A CA 1
ATOM 1515 C C . PHE A 1 183 ? 10.269 14.094 -1.845 1.00 94.50 183 PHE A C 1
ATOM 1517 O O . PHE A 1 183 ? 9.127 14.098 -2.308 1.00 94.50 183 PHE A O 1
ATOM 1524 N N . LEU A 1 184 ? 10.522 13.745 -0.579 1.00 94.56 184 LEU A N 1
ATOM 1525 C CA . LEU A 1 184 ? 9.487 13.376 0.384 1.00 94.56 184 LEU A CA 1
ATOM 1526 C C . LEU A 1 184 ? 8.455 14.499 0.553 1.00 94.56 184 LEU A C 1
ATOM 1528 O O . LEU A 1 184 ? 7.257 14.243 0.482 1.00 94.56 184 LEU A O 1
ATOM 1532 N N . PHE A 1 185 ? 8.899 15.739 0.759 1.00 92.69 185 PHE A N 1
ATOM 1533 C CA . PHE A 1 185 ? 7.986 16.865 0.948 1.00 92.69 185 PHE A CA 1
ATOM 1534 C C . PHE A 1 185 ? 7.137 17.164 -0.286 1.00 92.69 185 PHE A C 1
ATOM 1536 O O . PHE A 1 185 ? 5.929 17.321 -0.138 1.00 92.69 185 PHE A O 1
ATOM 1543 N N . ASP A 1 186 ? 7.733 17.176 -1.477 1.00 93.00 186 ASP A N 1
ATOM 1544 C CA . ASP A 1 186 ? 6.992 17.392 -2.723 1.00 93.00 186 ASP A CA 1
ATOM 1545 C C . ASP A 1 186 ? 5.960 16.275 -2.944 1.00 93.00 186 ASP A C 1
ATOM 1547 O O . ASP A 1 186 ? 4.838 16.523 -3.391 1.00 93.00 186 ASP A O 1
ATOM 1551 N N . THR A 1 187 ? 6.317 15.036 -2.582 1.00 95.06 187 THR A N 1
ATOM 1552 C CA . THR A 1 187 ? 5.403 13.888 -2.637 1.00 95.06 187 THR A CA 1
ATOM 1553 C C . THR A 1 187 ? 4.220 14.089 -1.696 1.00 95.06 187 THR A C 1
ATOM 1555 O O . THR A 1 187 ? 3.074 13.906 -2.099 1.00 95.06 187 THR A O 1
ATOM 1558 N N . LEU A 1 188 ? 4.483 14.483 -0.449 1.00 94.31 188 LEU A N 1
ATOM 1559 C CA . LEU A 1 188 ? 3.449 14.700 0.558 1.00 94.31 188 LEU A CA 1
ATOM 1560 C C . LEU A 1 188 ? 2.508 15.841 0.176 1.00 94.31 188 LEU A C 1
ATOM 1562 O O . LEU A 1 188 ? 1.299 15.669 0.286 1.00 94.31 188 LEU A O 1
ATOM 1566 N N . ASP A 1 189 ? 3.032 16.961 -0.322 1.00 91.75 189 ASP A N 1
ATOM 1567 C CA . ASP A 1 189 ? 2.206 18.072 -0.804 1.00 91.75 189 ASP A CA 1
ATOM 1568 C C . ASP A 1 189 ? 1.284 17.621 -1.951 1.00 91.75 189 ASP A C 1
ATOM 1570 O O . ASP A 1 189 ? 0.087 17.920 -1.942 1.00 91.75 189 ASP A O 1
ATOM 1574 N N . GLY A 1 190 ? 1.808 16.820 -2.887 1.00 92.12 190 GLY A N 1
ATOM 1575 C CA . GLY A 1 190 ? 1.013 16.194 -3.942 1.00 92.12 190 GLY A CA 1
ATOM 1576 C C . GLY A 1 190 ? -0.098 15.293 -3.392 1.00 92.12 190 GLY A C 1
ATOM 1577 O O . GLY A 1 190 ? -1.263 15.473 -3.740 1.00 92.12 190 GLY A O 1
ATOM 1578 N N . VAL A 1 191 ? 0.233 14.353 -2.500 1.00 94.25 191 VAL A N 1
ATOM 1579 C CA . VAL A 1 191 ? -0.739 13.403 -1.924 1.00 94.25 191 VAL A CA 1
ATOM 1580 C C . VAL A 1 191 ? -1.803 14.099 -1.076 1.00 94.25 191 VAL A C 1
ATOM 1582 O O . VAL A 1 191 ? -2.976 13.743 -1.166 1.00 94.25 191 VAL A O 1
ATOM 1585 N N . ILE A 1 192 ? -1.440 15.119 -0.299 1.00 93.56 192 ILE A N 1
ATOM 1586 C CA . ILE A 1 192 ? -2.409 15.906 0.475 1.00 93.56 192 ILE A CA 1
ATOM 1587 C C . ILE A 1 192 ? -3.381 16.628 -0.464 1.00 93.56 192 ILE A C 1
ATOM 1589 O O . ILE A 1 192 ? -4.592 16.559 -0.252 1.00 93.56 192 ILE A O 1
ATOM 1593 N N . GLY A 1 193 ? -2.883 17.224 -1.553 1.00 90.69 193 GLY A N 1
ATOM 1594 C CA . GLY A 1 193 ? -3.739 17.808 -2.588 1.00 90.69 193 GLY A CA 1
ATOM 1595 C C . GLY A 1 193 ? -4.703 16.789 -3.212 1.00 90.69 193 GLY A C 1
ATOM 1596 O O . GLY A 1 193 ? -5.881 17.094 -3.414 1.00 90.69 193 GLY A O 1
ATOM 1597 N N . LEU A 1 194 ? -4.240 15.556 -3.453 1.00 89.06 194 LEU A N 1
ATOM 1598 C CA . LEU A 1 194 ? -5.089 14.456 -3.930 1.00 89.06 194 LEU A CA 1
ATOM 1599 C C . LEU A 1 194 ? -6.184 14.101 -2.921 1.00 89.06 194 LEU A C 1
ATOM 1601 O O . LEU A 1 194 ? -7.344 13.933 -3.296 1.00 89.06 194 LEU A O 1
ATOM 1605 N N . MET A 1 195 ? -5.837 13.997 -1.641 1.00 91.06 195 MET A N 1
ATOM 1606 C CA . MET A 1 195 ? -6.784 13.665 -0.577 1.00 91.06 195 MET A CA 1
ATOM 1607 C C . MET A 1 195 ? -7.878 14.723 -0.421 1.00 91.06 195 MET A C 1
ATOM 1609 O O . MET A 1 195 ? -9.052 14.371 -0.272 1.00 91.06 195 MET A O 1
ATOM 1613 N N . ASP A 1 196 ? -7.517 16.004 -0.494 1.00 88.56 196 ASP A N 1
ATOM 1614 C CA . ASP A 1 196 ? -8.468 17.116 -0.428 1.00 88.56 196 ASP A CA 1
ATOM 1615 C C . ASP A 1 196 ? -9.411 17.100 -1.644 1.00 88.56 196 ASP A C 1
ATOM 1617 O O . ASP A 1 196 ? -10.636 17.217 -1.504 1.00 88.56 196 ASP A O 1
ATOM 1621 N N . HIS A 1 197 ? -8.870 16.859 -2.843 1.00 84.31 197 HIS A N 1
ATOM 1622 C CA . HIS A 1 197 ? -9.668 16.707 -4.060 1.00 84.31 197 HIS A CA 1
ATOM 1623 C C . HIS A 1 197 ? -10.641 15.520 -3.968 1.00 84.31 197 HIS A C 1
ATOM 1625 O O . HIS A 1 197 ? -11.833 15.662 -4.233 1.00 84.31 197 HIS A O 1
ATOM 1631 N N . LEU A 1 198 ? -10.180 14.352 -3.515 1.00 82.94 198 LEU A N 1
ATOM 1632 C CA . LEU A 1 198 ? -11.046 13.184 -3.334 1.00 82.94 198 LEU A CA 1
ATOM 1633 C C . LEU A 1 198 ? -12.121 13.419 -2.277 1.00 82.94 198 LEU A C 1
ATOM 1635 O O . LEU A 1 198 ? -13.251 12.966 -2.433 1.00 82.94 198 LEU A O 1
ATOM 1639 N N . THR A 1 199 ? -11.800 14.131 -1.201 1.00 82.94 199 THR A N 1
ATOM 1640 C CA . THR A 1 199 ? -12.777 14.431 -0.150 1.00 82.94 199 THR A CA 1
ATOM 1641 C C . THR A 1 199 ? -13.876 15.367 -0.664 1.00 82.94 199 THR A C 1
ATOM 1643 O O . THR A 1 199 ? -15.030 15.222 -0.262 1.00 82.94 199 THR A O 1
ATOM 1646 N N . THR A 1 200 ? -13.546 16.275 -1.587 1.00 80.06 200 THR A N 1
ATOM 1647 C CA . THR A 1 200 ? -14.479 17.264 -2.151 1.00 80.06 200 THR A CA 1
ATOM 1648 C C . THR A 1 200 ? -15.302 16.734 -3.328 1.00 80.06 200 THR A C 1
ATOM 1650 O O . THR A 1 200 ? -16.522 16.901 -3.334 1.00 80.06 200 THR A O 1
ATOM 1653 N N . VAL A 1 201 ? -14.674 16.081 -4.311 1.00 72.06 201 VAL A N 1
ATOM 1654 C CA . VAL A 1 201 ? -15.330 15.666 -5.566 1.00 72.06 201 VAL A CA 1
ATOM 1655 C C . VAL A 1 201 ? -16.245 14.469 -5.369 1.00 72.06 201 VAL A C 1
ATOM 1657 O O . VAL A 1 201 ? -17.399 14.474 -5.791 1.00 72.06 201 VAL A O 1
ATOM 1660 N N . MET A 1 202 ? -15.755 13.448 -4.681 1.00 65.00 202 MET A N 1
ATOM 1661 C CA . MET A 1 202 ? -16.456 12.172 -4.577 1.00 65.00 202 MET A CA 1
ATOM 1662 C C . MET A 1 202 ? -17.703 12.189 -3.703 1.00 65.00 202 MET A C 1
ATOM 1664 O O . MET A 1 202 ? -18.513 11.266 -3.746 1.00 65.00 202 MET A O 1
ATOM 1668 N N . TRP A 1 203 ? -17.815 13.197 -2.847 1.00 60.25 203 TRP A N 1
ATOM 1669 C CA . TRP A 1 203 ? -18.796 13.216 -1.771 1.00 60.25 203 TRP A CA 1
ATOM 1670 C C . TRP A 1 203 ? -19.722 14.424 -1.845 1.00 60.25 203 TRP A C 1
ATOM 1672 O O . TRP A 1 203 ? -20.427 14.709 -0.878 1.00 60.25 203 TRP A O 1
ATOM 1682 N N . SER A 1 204 ? -19.780 15.101 -2.998 1.00 57.41 204 SER A N 1
ATOM 1683 C CA . SER A 1 204 ? -20.873 16.027 -3.278 1.00 57.41 204 SER A CA 1
ATOM 1684 C C . SER A 1 204 ? -22.194 15.240 -3.280 1.00 57.41 204 SER A C 1
ATOM 1686 O O . SER A 1 204 ? -22.377 14.379 -4.138 1.00 57.41 204 SER A O 1
ATOM 1688 N N . PRO A 1 205 ? -23.155 15.526 -2.377 1.00 51.56 205 PRO A N 1
ATOM 1689 C CA . PRO A 1 205 ? -24.448 14.828 -2.318 1.00 51.56 205 PRO A CA 1
ATOM 1690 C C . PRO A 1 205 ? -25.277 14.936 -3.610 1.00 51.56 205 PRO A C 1
ATOM 1692 O O . PRO A 1 205 ? -26.335 14.321 -3.725 1.00 51.56 205 PRO A O 1
ATOM 1695 N N . ALA A 1 206 ? -24.828 15.767 -4.555 1.00 48.91 206 ALA A N 1
ATOM 1696 C CA . ALA A 1 206 ? -25.479 16.037 -5.824 1.00 48.91 206 ALA A CA 1
ATOM 1697 C C . ALA A 1 206 ? -25.246 14.948 -6.889 1.00 48.91 206 ALA A C 1
ATOM 1699 O O . ALA A 1 206 ? -26.038 14.863 -7.827 1.00 48.91 206 ALA A O 1
ATOM 1700 N N . THR A 1 207 ? -24.219 14.099 -6.764 1.00 50.31 207 THR A N 1
ATOM 1701 C CA . THR A 1 207 ? -23.994 12.970 -7.683 1.00 50.31 207 THR A CA 1
ATOM 1702 C C . THR A 1 207 ? -24.805 11.759 -7.218 1.00 50.31 207 THR A C 1
ATOM 1704 O O . THR A 1 207 ? -24.312 10.813 -6.609 1.00 50.31 207 THR A O 1
ATOM 1707 N N . GLY A 1 208 ? -26.118 11.827 -7.448 1.00 43.03 208 GLY A N 1
ATOM 1708 C CA . GLY A 1 208 ? -27.049 10.752 -7.116 1.00 43.03 208 GLY A CA 1
ATOM 1709 C C . GLY A 1 208 ? -26.643 9.413 -7.739 1.00 43.03 208 GLY A C 1
ATOM 1710 O O . GLY A 1 208 ? -26.236 9.377 -8.893 1.00 43.03 208 GLY A O 1
ATOM 1711 N N . ALA A 1 209 ? -26.785 8.334 -6.957 1.00 40.62 209 ALA A N 1
ATOM 1712 C CA . ALA A 1 209 ? -26.771 6.926 -7.373 1.00 40.62 209 ALA A CA 1
ATOM 1713 C C . ALA A 1 209 ? -25.873 6.614 -8.586 1.00 40.62 209 ALA A C 1
ATOM 1715 O O . ALA A 1 209 ? -26.341 6.088 -9.596 1.00 40.62 209 ALA A O 1
ATOM 1716 N N . ALA A 1 210 ? -24.589 6.959 -8.495 1.00 45.84 210 ALA A N 1
ATOM 1717 C CA . ALA A 1 210 ? -23.630 6.550 -9.504 1.00 45.84 210 ALA A CA 1
ATOM 1718 C C . ALA A 1 210 ? -23.511 5.009 -9.497 1.00 45.84 210 ALA A C 1
ATOM 1720 O O . ALA A 1 210 ? -23.636 4.372 -8.445 1.00 45.84 210 ALA A O 1
ATOM 1721 N N . SER A 1 211 ? -23.350 4.411 -10.681 1.00 52.03 211 SER A N 1
ATOM 1722 C CA . SER A 1 211 ? -23.219 2.961 -10.877 1.00 52.03 211 SER A CA 1
ATOM 1723 C C . SER A 1 211 ? -22.083 2.370 -10.027 1.00 52.03 211 SER A C 1
ATOM 1725 O O . SER A 1 211 ? -21.189 3.084 -9.574 1.00 52.03 211 SER A O 1
ATOM 1727 N N . MET A 1 212 ? -22.090 1.050 -9.811 1.00 45.50 212 MET A N 1
ATOM 1728 C CA . MET A 1 212 ? -21.021 0.360 -9.070 1.00 45.50 212 MET A CA 1
ATOM 1729 C C . MET A 1 212 ? -19.609 0.662 -9.616 1.00 45.50 212 MET A C 1
ATOM 1731 O O . MET A 1 212 ? -18.672 0.757 -8.823 1.00 45.50 212 MET A O 1
ATOM 1735 N N . GLU A 1 213 ? -19.466 0.883 -10.930 1.00 48.03 213 GLU A N 1
ATOM 1736 C CA . GLU A 1 213 ? -18.214 1.310 -11.577 1.00 48.03 213 GLU A CA 1
ATOM 1737 C C . GLU A 1 213 ? -17.709 2.667 -11.062 1.00 48.03 213 GLU A C 1
ATOM 1739 O O . GLU A 1 213 ? -16.524 2.803 -10.759 1.00 48.03 213 GLU A O 1
ATOM 1744 N N . ALA A 1 214 ? -18.601 3.645 -10.865 1.00 59.56 214 ALA A N 1
ATOM 1745 C CA . ALA A 1 214 ? -18.236 4.982 -10.388 1.00 59.56 214 ALA A CA 1
ATOM 1746 C C . ALA A 1 214 ? -17.712 4.982 -8.940 1.00 59.56 214 ALA A C 1
ATOM 1748 O O . ALA A 1 214 ? -16.996 5.893 -8.534 1.00 59.56 214 ALA A O 1
ATOM 1749 N N . LEU A 1 215 ? -18.043 3.951 -8.154 1.00 60.84 215 LEU A N 1
ATOM 1750 C CA . LEU A 1 215 ? -17.595 3.811 -6.768 1.00 60.84 215 LEU A CA 1
ATOM 1751 C C . LEU A 1 215 ? -16.419 2.839 -6.602 1.00 60.84 215 LEU A C 1
ATOM 1753 O O . LEU A 1 215 ? -15.742 2.909 -5.586 1.00 60.84 215 LEU A O 1
ATOM 1757 N N . ALA A 1 216 ? -16.122 1.938 -7.541 1.00 67.69 216 ALA A N 1
ATOM 1758 C CA . ALA A 1 216 ? -15.015 0.988 -7.369 1.00 67.69 216 ALA A CA 1
ATOM 1759 C C . ALA A 1 216 ? -13.633 1.639 -7.572 1.00 67.69 216 ALA A C 1
ATOM 1761 O O . ALA A 1 216 ? -12.744 1.460 -6.734 1.00 67.69 216 ALA A O 1
ATOM 1762 N N . CYS A 1 217 ? -13.470 2.430 -8.640 1.00 78.00 217 CYS A N 1
ATOM 1763 C CA . CYS A 1 217 ? -12.212 3.114 -8.984 1.00 78.00 217 CYS A CA 1
ATOM 1764 C C . CYS A 1 217 ? -11.678 3.973 -7.840 1.00 78.00 217 CYS A C 1
ATOM 1766 O O . CYS A 1 217 ? -10.523 3.811 -7.433 1.00 78.00 217 CYS A O 1
ATOM 1768 N N . PRO A 1 218 ? -12.517 4.807 -7.216 1.00 78.69 218 PRO A N 1
ATOM 1769 C CA . PRO A 1 218 ? -12.030 5.642 -6.144 1.00 78.69 218 PRO A CA 1
ATOM 1770 C C . PRO A 1 218 ? -11.674 4.887 -4.867 1.00 78.69 218 PRO A C 1
ATOM 1772 O O . PRO A 1 218 ? -10.813 5.340 -4.124 1.00 78.69 218 PRO A O 1
ATOM 1775 N N . PHE A 1 219 ? -12.309 3.746 -4.586 1.00 84.75 219 PHE A N 1
ATOM 1776 C CA . PHE A 1 219 ? -11.987 2.954 -3.396 1.00 84.75 219 PHE A CA 1
ATOM 1777 C C . PHE A 1 219 ? -10.638 2.251 -3.546 1.00 84.75 219 PHE A C 1
ATOM 1779 O O . PHE A 1 219 ? -9.869 2.209 -2.588 1.00 84.75 219 PHE A O 1
ATOM 1786 N N . VAL A 1 220 ? -10.319 1.740 -4.741 1.00 88.12 220 VAL A N 1
ATOM 1787 C CA . VAL A 1 220 ? -8.985 1.187 -5.030 1.00 88.12 220 VAL A CA 1
ATOM 1788 C C . VAL A 1 220 ? -7.925 2.281 -4.935 1.00 88.12 220 VAL A C 1
ATOM 1790 O O . VAL A 1 220 ? -6.885 2.078 -4.308 1.00 88.12 220 VAL A O 1
ATOM 1793 N N . PHE A 1 221 ? -8.211 3.469 -5.466 1.00 89.44 221 PHE A N 1
ATOM 1794 C CA . PHE A 1 221 ? -7.290 4.594 -5.366 1.00 89.44 221 PHE A CA 1
ATOM 1795 C C . PHE A 1 221 ? -7.102 5.085 -3.919 1.00 89.44 221 PHE A C 1
ATOM 1797 O O . PHE A 1 221 ? -5.974 5.266 -3.466 1.00 89.44 221 PHE A O 1
ATOM 1804 N N . CYS A 1 222 ? -8.181 5.208 -3.139 1.00 90.81 222 CYS A N 1
ATOM 1805 C CA . CYS A 1 222 ? -8.091 5.544 -1.716 1.00 90.81 222 CYS A CA 1
ATOM 1806 C C . CYS A 1 222 ? -7.336 4.473 -0.930 1.00 90.81 222 CYS A C 1
ATOM 1808 O O . CYS A 1 222 ? -6.562 4.806 -0.040 1.00 90.81 222 CYS A O 1
ATOM 1810 N N . ASN A 1 223 ? -7.504 3.196 -1.276 1.00 93.75 223 ASN A N 1
ATOM 1811 C CA . ASN A 1 223 ? -6.704 2.124 -0.702 1.00 93.75 223 ASN A CA 1
ATOM 1812 C C . ASN A 1 223 ? -5.200 2.331 -0.957 1.00 93.75 223 ASN A C 1
ATOM 1814 O O . ASN A 1 223 ? -4.415 2.166 -0.029 1.00 93.75 223 ASN A O 1
ATOM 1818 N N . ALA A 1 224 ? -4.794 2.756 -2.157 1.00 95.31 224 ALA A N 1
ATOM 1819 C CA . ALA A 1 224 ? -3.394 3.082 -2.434 1.00 95.31 224 ALA A CA 1
ATOM 1820 C C . ALA A 1 224 ? -2.889 4.281 -1.611 1.00 95.31 224 ALA A C 1
ATOM 1822 O O . ALA A 1 224 ? -1.771 4.235 -1.103 1.00 95.31 224 ALA A O 1
ATOM 1823 N N . ILE A 1 225 ? -3.719 5.309 -1.393 1.00 96.06 225 ILE A N 1
ATOM 1824 C CA . ILE A 1 225 ? -3.385 6.426 -0.489 1.00 96.06 225 ILE A CA 1
ATOM 1825 C C . ILE A 1 225 ? -3.213 5.932 0.954 1.00 96.06 225 ILE A C 1
ATOM 1827 O O . ILE A 1 225 ? -2.281 6.341 1.635 1.00 96.06 225 ILE A O 1
ATOM 1831 N N . LEU A 1 226 ? -4.076 5.035 1.432 1.00 97.00 226 LEU A N 1
ATOM 1832 C CA . LEU A 1 226 ? -3.973 4.477 2.784 1.00 97.00 226 LEU A CA 1
ATOM 1833 C C . LEU A 1 226 ? -2.690 3.654 2.968 1.00 97.00 226 LEU A C 1
ATOM 1835 O O . LEU A 1 226 ? -2.028 3.783 3.995 1.00 97.00 226 LEU A O 1
ATOM 1839 N N . ILE A 1 227 ? -2.308 2.863 1.961 1.00 97.19 227 ILE A N 1
ATOM 1840 C CA . ILE A 1 227 ? -1.031 2.134 1.957 1.00 97.19 227 ILE A CA 1
ATOM 1841 C C . ILE A 1 227 ? 0.144 3.121 1.922 1.00 97.19 227 ILE A C 1
ATOM 1843 O O . ILE A 1 227 ? 1.118 2.939 2.647 1.00 97.19 227 ILE A O 1
ATOM 1847 N N . PHE A 1 228 ? 0.056 4.194 1.134 1.00 97.62 228 PHE A N 1
ATOM 1848 C CA . PHE A 1 228 ? 1.059 5.259 1.141 1.00 97.62 228 PHE A CA 1
ATOM 1849 C C . PHE A 1 228 ? 1.214 5.875 2.540 1.00 97.62 228 PHE A C 1
ATOM 1851 O O . PHE A 1 228 ? 2.327 5.971 3.051 1.00 97.62 228 PHE A O 1
ATOM 1858 N N . ILE A 1 229 ? 0.107 6.220 3.201 1.00 96.94 229 ILE A N 1
ATOM 1859 C CA . ILE A 1 229 ? 0.106 6.754 4.570 1.00 96.94 229 ILE A CA 1
ATOM 1860 C C . ILE A 1 229 ? 0.794 5.776 5.536 1.00 96.94 229 ILE A C 1
ATOM 1862 O O . ILE A 1 229 ? 1.660 6.200 6.297 1.00 96.94 229 ILE A O 1
ATOM 1866 N N . GLU A 1 230 ? 0.473 4.478 5.472 1.00 96.00 230 GLU A N 1
ATOM 1867 C CA . GLU A 1 230 ? 1.098 3.435 6.304 1.00 96.00 230 GLU A CA 1
ATOM 1868 C C . GLU A 1 230 ? 2.637 3.476 6.242 1.00 96.00 230 GLU A C 1
ATOM 1870 O O . GLU A 1 230 ? 3.293 3.337 7.271 1.00 96.00 230 GLU A O 1
ATOM 1875 N N . HIS A 1 231 ? 3.217 3.730 5.065 1.00 96.25 231 HIS A N 1
ATOM 1876 C CA . HIS A 1 231 ? 4.670 3.697 4.859 1.00 96.25 231 HIS A CA 1
ATOM 1877 C C . HIS A 1 231 ? 5.361 5.050 5.090 1.00 96.25 231 HIS A C 1
ATOM 1879 O O . HIS A 1 231 ? 6.533 5.090 5.464 1.00 96.25 231 HIS A O 1
ATOM 1885 N N . PHE A 1 232 ? 4.664 6.167 4.872 1.00 95.62 232 PHE A N 1
ATOM 1886 C CA . PHE A 1 232 ? 5.263 7.508 4.896 1.00 95.62 232 PHE A CA 1
ATOM 1887 C C . PHE A 1 232 ? 5.096 8.238 6.235 1.00 95.62 232 PHE A C 1
ATOM 1889 O O . PHE A 1 232 ? 5.904 9.108 6.566 1.00 95.62 232 PHE A O 1
ATOM 1896 N N . VAL A 1 233 ? 4.099 7.868 7.043 1.00 94.12 233 VAL A N 1
ATOM 1897 C CA . VAL A 1 233 ? 3.899 8.429 8.391 1.00 94.12 233 VAL A CA 1
ATOM 1898 C C . VAL A 1 233 ? 5.124 8.223 9.305 1.00 94.12 233 VAL A C 1
ATOM 1900 O O . VAL A 1 233 ? 5.549 9.207 9.911 1.00 94.12 233 VAL A O 1
ATOM 1903 N N . PRO A 1 234 ? 5.780 7.043 9.359 1.00 92.06 234 PRO A N 1
ATOM 1904 C CA . PRO A 1 234 ? 6.999 6.865 10.159 1.00 92.06 234 PRO A CA 1
ATOM 1905 C C . PRO A 1 234 ? 8.160 7.765 9.704 1.00 92.06 234 PRO A C 1
ATOM 1907 O O . PRO A 1 234 ? 8.935 8.265 10.521 1.00 92.06 234 PRO A O 1
ATOM 1910 N N . MET A 1 235 ? 8.272 8.038 8.397 1.00 92.88 235 MET A N 1
ATOM 1911 C CA . MET A 1 235 ? 9.311 8.936 7.874 1.00 92.88 235 MET A CA 1
ATOM 1912 C C . MET A 1 235 ? 9.106 10.377 8.349 1.00 92.88 235 MET A C 1
ATOM 1914 O O . MET A 1 235 ? 10.073 11.086 8.637 1.00 92.88 235 MET A O 1
ATOM 1918 N N . LEU A 1 236 ? 7.849 10.815 8.470 1.00 89.88 236 LEU A N 1
ATOM 1919 C CA . LEU A 1 236 ? 7.525 12.138 8.995 1.00 89.88 236 LEU A CA 1
ATOM 1920 C C . LEU A 1 236 ? 7.973 12.309 10.448 1.00 89.88 236 LEU A C 1
ATOM 1922 O O . LEU A 1 236 ? 8.464 13.386 10.786 1.00 89.88 236 LEU A O 1
ATOM 1926 N N . CYS A 1 237 ? 7.899 11.262 11.276 1.00 83.12 237 CYS A N 1
ATOM 1927 C CA . CYS A 1 237 ? 8.443 11.281 12.639 1.00 83.12 237 CYS A CA 1
ATOM 1928 C C . CYS A 1 237 ? 9.942 11.579 12.641 1.00 83.12 237 CYS A C 1
ATOM 1930 O O . CYS A 1 237 ? 10.414 12.469 13.357 1.00 83.12 237 CYS A O 1
ATOM 1932 N N . ALA A 1 238 ? 10.690 10.859 11.797 1.00 82.75 238 ALA A N 1
ATOM 1933 C CA . ALA A 1 238 ? 12.133 11.023 11.684 1.00 82.75 238 ALA A CA 1
ATOM 1934 C C . ALA A 1 238 ? 12.495 12.465 11.288 1.00 82.75 238 ALA A C 1
ATOM 1936 O O . ALA A 1 238 ? 13.389 13.075 11.880 1.00 82.75 238 ALA A O 1
ATOM 1937 N N . VAL A 1 239 ? 11.745 13.054 10.352 1.00 84.88 239 VAL A N 1
ATOM 1938 C CA . VAL A 1 239 ? 11.985 14.415 9.850 1.00 84.88 239 VAL A CA 1
ATOM 1939 C C . VAL A 1 239 ? 11.501 15.505 10.807 1.00 84.88 239 VAL A C 1
ATOM 1941 O O . VAL A 1 239 ? 12.150 16.550 10.909 1.00 84.88 239 VAL A O 1
ATOM 1944 N N . GLN A 1 240 ? 10.406 15.295 11.540 1.00 79.12 240 GLN A N 1
ATOM 1945 C CA . GLN A 1 240 ? 9.891 16.260 12.517 1.00 79.12 240 GLN A CA 1
ATOM 1946 C C . GLN A 1 240 ? 10.900 16.521 13.638 1.00 79.12 240 GLN A C 1
ATOM 1948 O O . GLN A 1 240 ? 11.064 17.658 14.071 1.00 79.12 240 GLN A O 1
ATOM 1953 N N . SER A 1 241 ? 11.639 15.491 14.058 1.00 68.38 241 SER A N 1
ATOM 1954 C CA . SER A 1 241 ? 12.711 15.644 15.049 1.00 68.38 241 SER A CA 1
ATOM 1955 C C . SER A 1 241 ? 13.868 16.536 14.564 1.00 68.38 241 SER A C 1
ATOM 1957 O O . SER A 1 241 ? 14.620 17.082 15.372 1.00 68.38 241 SER A O 1
ATOM 1959 N N . ALA A 1 242 ? 14.012 16.696 13.244 1.00 62.34 242 ALA A N 1
ATOM 1960 C CA . ALA A 1 242 ? 15.144 17.356 12.602 1.00 62.34 242 ALA A CA 1
ATOM 1961 C C . ALA A 1 242 ? 14.797 18.690 11.918 1.00 62.34 242 ALA A C 1
ATOM 1963 O O . ALA A 1 242 ? 15.712 19.454 11.605 1.00 62.34 242 ALA A O 1
ATOM 1964 N N . SER A 1 243 ? 13.518 18.978 11.661 1.00 64.69 243 SER A N 1
ATOM 1965 C CA . SER A 1 243 ? 13.082 20.136 10.876 1.00 64.69 243 SER A CA 1
ATOM 1966 C C . SER A 1 243 ? 11.995 20.940 11.589 1.00 64.69 243 SER A C 1
ATOM 1968 O O . SER A 1 243 ? 11.068 20.392 12.171 1.00 64.69 243 SER A O 1
ATOM 1970 N N . SER A 1 244 ? 12.076 22.269 11.502 1.00 61.00 244 SER A N 1
ATOM 1971 C CA . SER A 1 244 ? 11.072 23.192 12.048 1.00 61.00 244 SER A CA 1
ATOM 1972 C C . SER A 1 244 ? 9.909 23.442 11.077 1.00 61.00 244 SER A C 1
ATOM 1974 O O . SER A 1 244 ? 9.345 24.536 11.066 1.00 61.00 244 SER A O 1
ATOM 1976 N N . LYS A 1 245 ? 9.599 22.494 10.180 1.00 72.19 245 LYS A N 1
ATOM 1977 C CA . LYS A 1 245 ? 8.601 22.723 9.129 1.00 72.19 245 LYS A CA 1
ATOM 1978 C C . LYS A 1 245 ? 7.198 22.675 9.741 1.00 72.19 245 LYS A C 1
ATOM 1980 O O . LYS A 1 245 ? 6.712 21.609 10.109 1.00 72.19 245 LYS A O 1
ATOM 1985 N N . GLU A 1 246 ? 6.542 23.833 9.811 1.00 77.69 246 GLU A N 1
ATOM 1986 C CA . GLU A 1 246 ? 5.199 24.003 10.395 1.00 77.69 246 GLU A CA 1
ATOM 1987 C C . GLU A 1 246 ? 4.111 23.166 9.693 1.00 77.69 246 GLU A C 1
ATOM 1989 O O . GLU A 1 246 ? 3.056 22.912 10.266 1.00 77.69 246 GLU A O 1
ATOM 1994 N N . SER A 1 247 ? 4.374 22.687 8.472 1.00 84.19 247 SER A N 1
ATOM 1995 C CA . SER A 1 247 ? 3.445 21.878 7.676 1.00 84.19 247 SER A CA 1
ATOM 1996 C C . SER A 1 247 ? 3.253 20.446 8.195 1.00 84.19 247 SER A C 1
ATOM 1998 O O . SER A 1 247 ? 2.204 19.861 7.944 1.00 84.19 247 SER A O 1
ATOM 2000 N N . ILE A 1 248 ? 4.222 19.865 8.920 1.00 86.31 248 ILE A N 1
ATOM 2001 C CA . ILE A 1 248 ? 4.177 18.435 9.293 1.00 86.31 248 ILE A CA 1
ATOM 2002 C C . ILE A 1 248 ? 2.961 18.099 10.177 1.00 86.31 248 ILE A C 1
ATOM 2004 O O . ILE A 1 248 ? 2.220 17.180 9.825 1.00 86.31 248 ILE A O 1
ATOM 2008 N N . PRO A 1 249 ? 2.673 18.837 11.270 1.00 88.38 249 PRO A N 1
ATOM 2009 C CA . PRO A 1 249 ? 1.472 18.587 12.068 1.00 88.38 249 PRO A CA 1
ATOM 2010 C C . PRO A 1 249 ? 0.169 18.720 11.269 1.00 88.38 249 PRO A C 1
ATOM 2012 O O . PRO A 1 249 ? -0.791 17.995 11.528 1.00 88.38 249 PRO A O 1
ATOM 2015 N N . LEU A 1 250 ? 0.124 19.631 10.289 1.00 89.38 250 LEU A N 1
ATOM 2016 C CA . LEU A 1 250 ? -1.046 19.811 9.429 1.00 89.38 250 LEU A CA 1
ATOM 2017 C C . LEU A 1 250 ? -1.258 18.589 8.527 1.00 89.38 250 LEU A C 1
ATOM 2019 O O . LEU A 1 250 ? -2.365 18.053 8.485 1.00 89.38 250 LEU A O 1
ATOM 2023 N N . TRP A 1 251 ? -0.198 18.107 7.872 1.00 91.94 251 TRP A N 1
ATOM 2024 C CA . TRP A 1 251 ? -0.259 16.907 7.036 1.00 91.94 251 TRP A CA 1
ATOM 2025 C C . TRP A 1 251 ? -0.683 15.674 7.835 1.00 91.94 251 TRP A C 1
ATOM 2027 O O . TRP A 1 251 ? -1.563 14.939 7.394 1.00 91.94 251 TRP A O 1
ATOM 2037 N N . LEU A 1 252 ? -0.125 15.477 9.033 1.00 91.62 252 LEU A N 1
ATOM 2038 C CA . LEU A 1 252 ? -0.497 14.360 9.908 1.00 91.62 252 LEU A CA 1
ATOM 2039 C C . LEU A 1 252 ? -1.980 14.404 10.287 1.00 91.62 252 LEU A C 1
ATOM 2041 O O . LEU A 1 252 ? -2.658 13.382 10.211 1.00 91.62 252 LEU A O 1
ATOM 2045 N N . ASN A 1 253 ? -2.509 15.582 10.630 1.00 90.69 253 ASN A N 1
ATOM 2046 C CA . ASN A 1 253 ? -3.936 15.744 10.916 1.00 90.69 253 ASN A CA 1
ATOM 2047 C C . ASN A 1 253 ? -4.811 15.445 9.686 1.00 90.69 253 ASN A C 1
ATOM 2049 O O . ASN A 1 253 ? -5.832 14.769 9.822 1.00 90.69 253 ASN A O 1
ATOM 2053 N N . HIS A 1 254 ? -4.418 15.904 8.491 1.00 91.62 254 HIS A N 1
ATOM 2054 C CA . HIS A 1 254 ? -5.136 15.610 7.244 1.00 91.62 254 HIS A CA 1
ATOM 2055 C C . HIS A 1 254 ? -5.141 14.106 6.940 1.00 91.62 254 HIS A C 1
ATOM 2057 O O . HIS A 1 254 ? -6.202 13.527 6.710 1.00 91.62 254 HIS A O 1
ATOM 2063 N N . MET A 1 255 ? -3.979 13.451 7.002 1.00 95.00 255 MET A N 1
ATOM 2064 C CA . MET A 1 255 ? -3.843 12.006 6.787 1.00 95.00 255 MET A CA 1
ATOM 2065 C C . MET A 1 255 ? -4.621 11.187 7.808 1.00 95.00 255 MET A C 1
ATOM 2067 O O . MET A 1 255 ? -5.307 10.232 7.436 1.00 95.00 255 MET A O 1
ATOM 2071 N N . PHE A 1 256 ? -4.582 11.584 9.077 1.00 94.12 256 PHE A N 1
ATOM 2072 C CA . PHE A 1 256 ? -5.360 10.936 10.119 1.00 94.12 256 PHE A CA 1
ATOM 2073 C C . PHE A 1 256 ? -6.867 11.087 9.873 1.00 94.12 256 PHE A C 1
ATOM 2075 O O . PHE A 1 256 ? -7.581 10.083 9.856 1.00 94.12 256 PHE A O 1
ATOM 2082 N N . SER A 1 257 ? -7.359 12.309 9.623 1.00 93.00 257 SER A N 1
ATOM 2083 C CA . SER A 1 257 ? -8.789 12.538 9.363 1.00 93.00 257 SER A CA 1
ATOM 2084 C C . SER A 1 257 ? -9.262 11.755 8.145 1.00 93.00 257 SER A C 1
ATOM 2086 O O . SER A 1 257 ? -10.265 11.051 8.232 1.00 93.00 257 SER A O 1
ATOM 2088 N N . PHE A 1 258 ? -8.502 11.806 7.049 1.00 93.88 258 PHE A N 1
ATOM 2089 C CA . PHE A 1 258 ? -8.778 11.031 5.845 1.00 93.88 258 PHE A CA 1
ATOM 2090 C C . PHE A 1 258 ? -8.887 9.537 6.167 1.00 93.88 258 PHE A C 1
ATOM 2092 O O . PHE A 1 258 ? -9.877 8.904 5.813 1.00 93.88 258 PHE A O 1
ATOM 2099 N N . THR A 1 259 ? -7.925 8.981 6.905 1.00 95.38 259 THR A N 1
ATOM 2100 C CA . THR A 1 259 ? -7.911 7.558 7.274 1.00 95.38 259 THR A CA 1
ATOM 2101 C C . THR A 1 259 ? -9.144 7.161 8.094 1.00 95.38 259 THR A C 1
ATOM 2103 O O . THR A 1 259 ? -9.794 6.158 7.791 1.00 95.38 259 THR A O 1
ATOM 2106 N N . VAL A 1 260 ? -9.507 7.957 9.107 1.00 93.38 260 VAL A N 1
ATOM 2107 C CA . VAL A 1 260 ? -10.691 7.712 9.950 1.00 93.38 260 VAL A CA 1
ATOM 2108 C C . VAL A 1 260 ? -11.981 7.794 9.136 1.00 93.38 260 VAL A C 1
ATOM 2110 O O . VAL A 1 260 ? -12.842 6.917 9.242 1.00 93.38 260 VAL A O 1
ATOM 2113 N N . ASP A 1 261 ? -12.118 8.833 8.315 1.00 90.88 261 ASP A N 1
ATOM 2114 C CA . ASP A 1 261 ? -13.328 9.065 7.532 1.00 90.88 261 ASP A CA 1
ATOM 2115 C C . ASP A 1 261 ? -13.507 7.961 6.473 1.00 90.88 261 ASP A C 1
ATOM 2117 O O . ASP A 1 261 ? -14.622 7.476 6.258 1.00 90.88 261 ASP A O 1
ATOM 2121 N N . TRP A 1 262 ? -12.415 7.492 5.862 1.00 90.50 262 TRP A N 1
ATOM 2122 C CA . TRP A 1 262 ? -12.438 6.380 4.911 1.00 90.50 262 TRP A CA 1
ATOM 2123 C C . TRP A 1 262 ? -12.692 5.025 5.563 1.00 90.50 262 TRP A C 1
ATOM 2125 O O . TRP A 1 262 ? -13.417 4.213 4.983 1.00 90.50 262 TRP A O 1
ATOM 2135 N N . LEU A 1 263 ? -12.208 4.788 6.784 1.00 92.31 263 LEU A N 1
ATOM 2136 C CA . LEU A 1 263 ? -12.608 3.606 7.545 1.00 92.31 263 LEU A CA 1
ATOM 2137 C C . LEU A 1 263 ? -14.121 3.611 7.799 1.00 92.31 263 LEU A C 1
ATOM 2139 O O . LEU A 1 263 ? -14.785 2.620 7.499 1.00 92.31 263 LEU A O 1
ATOM 2143 N N . ALA A 1 264 ? -14.687 4.724 8.272 1.00 89.62 264 ALA A N 1
ATOM 2144 C CA . ALA A 1 264 ? -16.127 4.835 8.515 1.00 89.62 264 ALA A CA 1
ATOM 2145 C C . ALA A 1 264 ? -16.949 4.593 7.234 1.00 89.62 264 ALA A C 1
ATOM 2147 O O . ALA A 1 264 ? -17.931 3.849 7.239 1.00 89.62 264 ALA A O 1
ATOM 2148 N N . LYS A 1 265 ? -16.509 5.169 6.109 1.00 86.50 265 LYS A N 1
ATOM 2149 C CA . LYS A 1 265 ? -17.149 5.003 4.794 1.00 86.50 265 LYS A CA 1
ATOM 2150 C C . LYS A 1 265 ? -17.022 3.584 4.242 1.00 86.50 265 LYS A C 1
ATOM 2152 O O . LYS A 1 265 ? -17.949 3.101 3.598 1.00 86.50 265 LYS A O 1
ATOM 2157 N N . SER A 1 266 ? -15.911 2.893 4.502 1.00 85.69 266 SER A N 1
ATOM 2158 C CA . SER A 1 266 ? -15.694 1.517 4.030 1.00 85.69 266 SER A CA 1
ATOM 2159 C C . SER A 1 266 ? -16.786 0.549 4.490 1.00 85.69 266 SER A C 1
ATOM 2161 O O . SER A 1 266 ? -17.154 -0.365 3.753 1.00 85.69 266 SER A O 1
ATOM 2163 N N . VAL A 1 267 ? -17.336 0.787 5.685 1.00 81.06 267 VAL A N 1
ATOM 2164 C CA . VAL A 1 267 ? -18.360 -0.054 6.313 1.00 81.06 267 VAL A CA 1
ATOM 2165 C C . VAL A 1 267 ? -19.735 0.182 5.691 1.00 81.06 267 VAL A C 1
ATOM 2167 O O . VAL A 1 267 ? -20.493 -0.766 5.492 1.00 81.06 267 VAL A O 1
ATOM 2170 N N . SER A 1 268 ? -20.060 1.435 5.366 1.00 79.50 268 SER A N 1
ATOM 2171 C CA . SER A 1 268 ? -21.373 1.825 4.837 1.00 79.50 268 SER A CA 1
ATOM 2172 C C . SER A 1 268 ? -21.474 1.757 3.312 1.00 79.50 268 SER A C 1
ATOM 2174 O O . SER A 1 268 ? -22.578 1.799 2.770 1.00 79.50 268 SER A O 1
ATOM 2176 N N . ALA A 1 269 ? -20.346 1.636 2.610 1.00 77.94 269 ALA A N 1
ATOM 2177 C CA . ALA A 1 269 ? -20.313 1.596 1.157 1.00 77.94 269 ALA A CA 1
ATOM 2178 C C . ALA A 1 269 ? -21.050 0.378 0.580 1.00 77.94 269 ALA A C 1
ATOM 2180 O O . ALA A 1 269 ? -20.903 -0.753 1.055 1.00 77.94 269 ALA A O 1
ATOM 2181 N N . ASN A 1 270 ? -21.783 0.605 -0.512 1.00 74.69 270 ASN A N 1
ATOM 2182 C CA . ASN A 1 270 ? -22.408 -0.441 -1.320 1.00 74.69 270 ASN A CA 1
ATOM 2183 C C . ASN A 1 270 ? -21.484 -0.869 -2.476 1.00 74.69 270 ASN A C 1
ATOM 2185 O O . ASN A 1 270 ? -21.847 -0.779 -3.645 1.00 74.69 270 ASN A O 1
ATOM 2189 N N . THR A 1 271 ? -20.251 -1.260 -2.151 1.00 75.44 271 THR A N 1
ATOM 2190 C CA . THR A 1 271 ? -19.238 -1.721 -3.116 1.00 75.44 271 THR A CA 1
ATOM 2191 C C . THR A 1 271 ? -18.924 -3.208 -2.925 1.00 75.44 271 THR A C 1
ATOM 2193 O O . THR A 1 271 ? -19.355 -3.837 -1.948 1.00 75.44 271 THR A O 1
ATOM 2196 N N . CYS A 1 272 ? -18.166 -3.795 -3.863 1.00 79.88 272 CYS A N 1
ATOM 2197 C CA . CYS A 1 272 ? -17.725 -5.189 -3.783 1.00 79.88 272 CYS A CA 1
ATOM 2198 C C . CYS A 1 272 ? -17.100 -5.492 -2.407 1.00 79.88 272 CYS A C 1
ATOM 2200 O O . CYS A 1 272 ? -16.289 -4.722 -1.886 1.00 79.88 272 CYS A O 1
ATOM 2202 N N . ARG A 1 273 ? -17.482 -6.625 -1.796 1.00 83.88 273 ARG A N 1
ATOM 2203 C CA . ARG A 1 273 ? -17.020 -7.033 -0.454 1.00 83.88 273 ARG A CA 1
ATOM 2204 C C . ARG A 1 273 ? -15.493 -7.086 -0.354 1.00 83.88 273 ARG A C 1
ATOM 2206 O O . ARG A 1 273 ? -14.951 -6.732 0.692 1.00 83.88 273 ARG A O 1
ATOM 2213 N N . GLU A 1 274 ? -14.825 -7.520 -1.419 1.00 84.88 274 GLU A N 1
ATOM 2214 C CA . GLU A 1 274 ? -13.364 -7.597 -1.503 1.00 84.88 274 GLU A CA 1
ATOM 2215 C C . GLU A 1 274 ? -12.728 -6.205 -1.394 1.00 84.88 274 GLU A C 1
ATOM 2217 O O . GLU A 1 274 ? -11.905 -5.976 -0.509 1.00 84.88 274 GLU A O 1
ATOM 2222 N N . VAL A 1 275 ? -13.205 -5.243 -2.191 1.00 84.88 275 VAL A N 1
ATOM 2223 C CA . VAL A 1 275 ? -12.730 -3.848 -2.185 1.00 84.88 275 VAL A CA 1
ATOM 2224 C C . VAL A 1 275 ? -12.951 -3.184 -0.826 1.00 84.88 275 VAL A C 1
ATOM 2226 O O . VAL A 1 2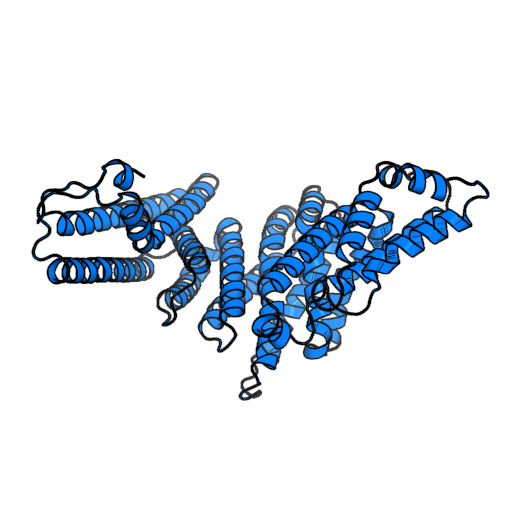75 ? -12.040 -2.550 -0.294 1.00 84.88 275 VAL A O 1
ATOM 2229 N N . ARG A 1 276 ? -14.130 -3.374 -0.217 1.00 85.50 276 ARG A N 1
ATOM 2230 C CA . ARG A 1 276 ? -14.410 -2.858 1.135 1.00 85.50 276 ARG A CA 1
ATOM 2231 C C . ARG A 1 276 ? -13.445 -3.425 2.157 1.00 85.50 276 ARG A C 1
ATOM 2233 O O . ARG A 1 276 ? -12.834 -2.668 2.897 1.00 85.50 276 ARG A O 1
ATOM 2240 N N . THR A 1 277 ? -13.272 -4.746 2.152 1.00 88.88 277 THR A N 1
ATOM 2241 C CA . THR A 1 277 ? -12.372 -5.434 3.081 1.00 88.88 277 THR A CA 1
ATOM 2242 C C . THR A 1 277 ? -10.943 -4.923 2.944 1.00 88.88 277 THR A C 1
ATOM 2244 O O . THR A 1 277 ? -10.318 -4.608 3.951 1.00 88.88 277 THR A O 1
ATOM 2247 N N . MET A 1 278 ? -10.444 -4.815 1.712 1.00 90.12 278 MET A N 1
ATOM 2248 C CA . MET A 1 278 ? -9.112 -4.295 1.416 1.00 90.12 278 MET A CA 1
ATOM 2249 C C . MET A 1 278 ? -8.938 -2.874 1.967 1.00 90.12 278 MET A C 1
ATOM 2251 O O . MET A 1 278 ? -8.016 -2.634 2.741 1.00 90.12 278 MET A O 1
ATOM 2255 N N . MET A 1 279 ? -9.876 -1.969 1.677 1.00 90.94 279 MET A N 1
ATOM 2256 C CA . MET A 1 279 ? -9.809 -0.586 2.151 1.00 90.94 279 MET A CA 1
ATOM 2257 C C . MET A 1 279 ? -9.898 -0.480 3.679 1.00 90.94 279 MET A C 1
ATOM 2259 O O . MET A 1 279 ? -9.112 0.242 4.289 1.00 90.94 279 MET A O 1
ATOM 2263 N N . SER A 1 280 ? -10.814 -1.213 4.323 1.00 92.06 280 SER A N 1
ATOM 2264 C CA . SER A 1 280 ? -10.930 -1.222 5.785 1.00 92.06 280 SER A CA 1
ATOM 2265 C C . SER A 1 280 ? -9.665 -1.770 6.452 1.00 92.06 280 SER A C 1
ATOM 2267 O O . SER A 1 280 ? -9.261 -1.269 7.501 1.00 92.06 280 SER A O 1
ATOM 2269 N N . VAL A 1 281 ? -9.037 -2.798 5.866 1.00 94.31 281 VAL A N 1
ATOM 2270 C CA . VAL A 1 281 ? -7.781 -3.370 6.372 1.00 94.31 281 VAL A CA 1
ATOM 2271 C C . VAL A 1 281 ? -6.652 -2.349 6.256 1.00 94.31 281 VAL A C 1
ATOM 2273 O O . VAL A 1 281 ? -5.991 -2.091 7.258 1.00 94.31 281 VAL A O 1
ATOM 2276 N N . SER A 1 282 ? -6.469 -1.723 5.092 1.00 95.62 282 SER A N 1
ATOM 2277 C CA . SER A 1 282 ? -5.434 -0.699 4.889 1.00 95.62 282 SER A CA 1
ATOM 2278 C C . SER A 1 282 ? -5.650 0.521 5.785 1.00 95.62 282 SER A C 1
ATOM 2280 O O . SER A 1 282 ? -4.702 1.011 6.390 1.00 95.62 282 SER A O 1
ATOM 2282 N N . ALA A 1 283 ? -6.899 0.962 5.973 1.00 95.62 283 ALA A N 1
ATOM 2283 C CA . ALA A 1 283 ? -7.207 2.044 6.905 1.00 95.62 283 ALA A CA 1
ATOM 2284 C C . ALA A 1 283 ? -6.861 1.670 8.353 1.00 95.62 283 ALA A C 1
ATOM 2286 O O . ALA A 1 283 ? -6.272 2.473 9.070 1.00 95.62 283 ALA A O 1
ATOM 2287 N N . ASN A 1 284 ? -7.168 0.442 8.789 1.00 95.06 284 ASN A N 1
ATOM 2288 C CA . ASN A 1 284 ? -6.772 -0.017 10.121 1.00 95.06 284 ASN A CA 1
ATOM 2289 C C . ASN A 1 284 ? -5.251 -0.083 10.278 1.00 95.06 284 ASN A C 1
ATOM 2291 O O . ASN A 1 284 ? -4.748 0.336 11.314 1.00 95.06 284 ASN A O 1
ATOM 2295 N N . LYS A 1 285 ? -4.514 -0.571 9.277 1.00 96.12 285 LYS A N 1
ATOM 2296 C CA . LYS A 1 285 ? -3.045 -0.597 9.319 1.00 96.12 285 LYS A CA 1
ATOM 2297 C C . LYS A 1 285 ? -2.454 0.808 9.421 1.00 96.12 285 LYS A C 1
ATOM 2299 O O . LYS A 1 285 ? -1.664 1.060 10.326 1.00 96.12 285 LYS A O 1
ATOM 2304 N N . ALA A 1 286 ? -2.912 1.738 8.583 1.00 96.44 286 ALA A N 1
ATOM 2305 C CA . ALA A 1 286 ? -2.514 3.141 8.658 1.00 96.44 286 ALA A CA 1
ATOM 2306 C C . ALA A 1 286 ? -2.823 3.752 10.041 1.00 96.44 286 ALA A C 1
ATOM 2308 O O . ALA A 1 286 ? -1.981 4.435 10.619 1.00 96.44 286 ALA A O 1
ATOM 2309 N N . LEU A 1 287 ? -3.988 3.449 10.630 1.00 95.19 287 LEU A N 1
ATOM 2310 C CA . LEU A 1 287 ? -4.329 3.877 11.995 1.00 95.19 287 LEU A CA 1
ATOM 2311 C C . LEU A 1 287 ? -3.406 3.276 13.055 1.00 95.19 287 LEU A C 1
ATOM 2313 O O . LEU A 1 287 ? -3.040 3.976 13.993 1.00 95.19 287 LEU A O 1
ATOM 2317 N N . GLN A 1 288 ? -3.022 2.006 12.931 1.00 94.62 288 GLN A N 1
ATOM 2318 C CA . GLN A 1 288 ? -2.072 1.392 13.862 1.00 94.62 288 GLN A CA 1
ATOM 2319 C C . GLN A 1 288 ? -0.719 2.099 13.815 1.00 94.62 288 GLN A C 1
ATOM 2321 O O . GLN A 1 288 ? -0.155 2.366 14.874 1.00 94.62 288 GLN A O 1
ATOM 2326 N N . VAL A 1 289 ? -0.237 2.453 12.619 1.00 94.62 289 VAL A N 1
ATOM 2327 C CA . VAL A 1 289 ? 0.985 3.252 12.456 1.00 94.62 289 VAL A CA 1
ATOM 2328 C C . VAL A 1 289 ? 0.830 4.605 13.143 1.00 94.62 289 VAL A C 1
ATOM 2330 O O . VAL A 1 289 ? 1.663 4.970 13.962 1.00 94.62 289 VAL A O 1
ATOM 2333 N N . PHE A 1 290 ? -0.279 5.308 12.915 1.00 93.38 290 PH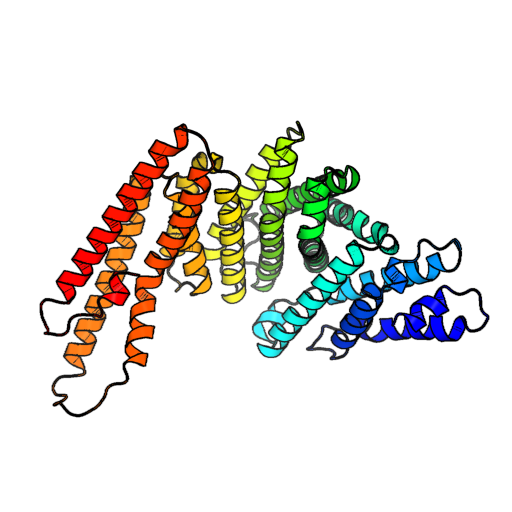E A N 1
ATOM 2334 C CA . PHE A 1 290 ? -0.574 6.566 13.600 1.00 93.38 290 PHE A CA 1
ATOM 2335 C C . PHE A 1 290 ? -0.565 6.447 15.127 1.00 93.38 290 PHE A C 1
ATOM 2337 O O . PHE A 1 290 ? 0.077 7.247 15.798 1.00 93.38 290 PHE A O 1
ATOM 2344 N N . VAL A 1 291 ? -1.255 5.451 15.685 1.00 91.12 291 VAL A N 1
ATOM 2345 C CA . VAL A 1 291 ? -1.315 5.237 17.139 1.00 91.12 291 VAL A CA 1
ATOM 2346 C C . VAL A 1 291 ? 0.062 4.884 17.706 1.00 91.12 291 VAL A C 1
ATOM 2348 O O . VAL A 1 291 ? 0.376 5.281 18.825 1.00 91.12 291 VAL A O 1
ATOM 2351 N N . HIS A 1 292 ? 0.880 4.154 16.946 1.00 90.44 292 HIS A N 1
ATOM 2352 C CA . HIS A 1 292 ? 2.233 3.783 17.350 1.00 90.44 292 HIS A CA 1
ATOM 2353 C C . HIS A 1 292 ? 3.194 4.977 17.342 1.00 90.44 292 HIS A C 1
ATOM 2355 O O . HIS A 1 292 ? 3.915 5.194 18.311 1.00 90.44 292 HIS A O 1
ATOM 2361 N N . GLU A 1 293 ? 3.176 5.749 16.259 1.00 89.00 293 GLU A N 1
ATOM 2362 C CA . GLU A 1 293 ? 4.128 6.825 15.981 1.00 89.00 293 GLU A CA 1
ATOM 2363 C C . GLU A 1 293 ? 3.739 8.161 16.638 1.00 89.00 293 GLU A C 1
ATOM 2365 O O . GLU A 1 293 ? 4.598 8.951 17.030 1.00 89.00 293 GLU A O 1
ATOM 2370 N N . PHE A 1 294 ? 2.438 8.418 16.810 1.00 86.12 294 PHE A N 1
ATOM 2371 C CA . PHE A 1 294 ? 1.907 9.689 17.307 1.00 86.12 294 PHE A CA 1
ATOM 2372 C C . PHE A 1 294 ? 0.938 9.492 18.478 1.00 86.12 294 PHE A C 1
ATOM 2374 O O . PHE A 1 294 ? -0.276 9.653 18.323 1.00 86.12 294 PHE A O 1
ATOM 2381 N N . PRO A 1 295 ? 1.447 9.269 19.705 1.00 78.94 295 PRO A N 1
ATOM 2382 C CA . PRO A 1 295 ? 0.607 9.146 20.898 1.00 78.94 295 PRO A CA 1
ATOM 2383 C C . PRO A 1 295 ? -0.301 10.360 21.145 1.00 78.94 295 PRO A C 1
ATOM 2385 O O . PRO A 1 295 ? -1.329 10.238 21.795 1.00 78.94 295 PRO A O 1
ATOM 2388 N N . GLN A 1 296 ? 0.018 11.536 20.591 1.00 78.00 296 GLN A N 1
ATOM 2389 C CA . GLN A 1 296 ? -0.831 12.737 20.673 1.00 78.00 296 GLN A CA 1
ATOM 2390 C C . GLN A 1 296 ? -2.221 12.557 20.030 1.00 78.00 296 GLN A C 1
ATOM 2392 O O . GLN A 1 296 ? -3.130 13.352 20.280 1.00 78.00 296 GLN A O 1
ATOM 2397 N N . ILE A 1 297 ? -2.419 11.483 19.258 1.00 74.25 297 ILE A N 1
ATOM 2398 C CA . ILE A 1 297 ? -3.709 11.075 18.690 1.00 74.25 297 ILE A CA 1
ATOM 2399 C C . ILE A 1 297 ? -4.739 10.689 19.764 1.00 74.25 297 ILE A C 1
ATOM 2401 O O . ILE A 1 297 ? -5.924 10.596 19.450 1.00 74.25 297 ILE A O 1
ATOM 2405 N N . VAL A 1 298 ? -4.345 10.595 21.044 1.00 70.12 298 VAL A N 1
ATOM 2406 C CA . VAL A 1 298 ? -5.253 10.522 22.210 1.00 70.12 298 VAL A CA 1
ATOM 2407 C C . VAL A 1 298 ? -6.446 11.477 22.092 1.00 70.12 298 VAL A C 1
ATOM 2409 O O . VAL A 1 298 ? -7.572 11.094 22.397 1.00 70.12 298 VAL A O 1
ATOM 2412 N N . ASN A 1 299 ? -6.234 12.696 21.585 1.00 81.88 299 ASN A N 1
ATOM 2413 C CA . ASN A 1 299 ? -7.299 13.698 21.442 1.00 81.88 299 ASN A CA 1
ATOM 2414 C C . ASN A 1 299 ? -8.436 13.267 20.494 1.00 81.88 299 ASN A C 1
ATOM 2416 O O . ASN A 1 299 ? -9.523 13.838 20.531 1.00 81.88 299 ASN A O 1
ATOM 2420 N N . TYR A 1 300 ? -8.197 12.261 19.653 1.00 85.25 300 TYR A N 1
ATOM 2421 C CA . TYR A 1 300 ? -9.161 11.697 18.713 1.00 85.25 300 TYR A CA 1
ATOM 2422 C C . TYR A 1 300 ? -9.617 10.284 19.089 1.00 85.25 300 TYR A C 1
ATOM 2424 O O . TYR A 1 300 ? -10.374 9.674 18.329 1.00 85.25 300 TYR A O 1
ATOM 2432 N N . ALA A 1 301 ? -9.180 9.757 20.236 1.00 85.44 301 ALA A N 1
ATOM 2433 C CA . ALA A 1 301 ? -9.425 8.377 20.635 1.00 85.44 301 ALA A CA 1
ATOM 2434 C C . ALA A 1 301 ? -10.927 8.045 20.698 1.00 85.44 301 ALA A C 1
ATOM 2436 O O . ALA A 1 301 ? -11.336 7.005 20.190 1.00 85.44 301 ALA A O 1
ATOM 2437 N N . ASP A 1 302 ? -11.765 8.965 21.187 1.00 85.31 302 ASP A N 1
ATOM 2438 C CA . ASP A 1 302 ? -13.224 8.784 21.231 1.00 85.31 302 ASP A CA 1
ATOM 2439 C C . ASP A 1 302 ? -13.857 8.715 19.831 1.00 85.31 302 ASP A C 1
ATOM 2441 O O . ASP A 1 302 ? -14.675 7.831 19.557 1.00 85.31 302 ASP A O 1
ATOM 2445 N N . LYS A 1 303 ? -13.459 9.615 18.911 1.00 87.56 303 LYS A N 1
ATOM 2446 C CA . LYS A 1 303 ? -13.931 9.595 17.510 1.00 87.56 303 LYS A CA 1
ATOM 2447 C C . LYS A 1 303 ? -13.533 8.274 16.853 1.00 87.56 303 LYS A C 1
ATOM 2449 O O . LYS A 1 303 ? -14.354 7.634 16.200 1.00 87.56 303 LYS A O 1
ATOM 2454 N N . LEU A 1 304 ? -12.283 7.861 17.045 1.00 90.38 304 LEU A N 1
ATOM 2455 C CA . LEU A 1 304 ? -11.741 6.642 16.464 1.00 90.38 304 LEU A CA 1
ATOM 2456 C C . LEU A 1 304 ? -12.423 5.389 17.025 1.00 90.38 304 LEU A C 1
ATOM 2458 O O . LEU A 1 304 ? -12.831 4.520 16.257 1.00 90.38 304 LEU A O 1
ATOM 2462 N N . LEU A 1 305 ? -12.614 5.315 18.342 1.00 90.12 305 LEU A N 1
ATOM 2463 C CA . LEU A 1 305 ? -13.286 4.195 18.992 1.00 90.12 305 LEU A CA 1
ATOM 2464 C C . LEU A 1 305 ? -14.757 4.098 18.575 1.00 90.12 305 LEU A C 1
ATOM 2466 O O . LEU A 1 305 ? -15.250 2.995 18.361 1.00 90.12 305 LEU A O 1
ATOM 2470 N N . SER A 1 306 ? -15.440 5.228 18.375 1.00 89.81 306 SER A N 1
ATOM 2471 C CA . SER A 1 306 ? -16.794 5.261 17.807 1.00 89.81 306 SER A CA 1
ATOM 2472 C C . SER A 1 306 ? -16.834 4.670 16.390 1.00 89.81 306 SER A C 1
ATOM 2474 O O . SER A 1 306 ? -17.663 3.803 16.099 1.00 89.81 306 SER A O 1
ATOM 2476 N N . VAL A 1 307 ? -15.881 5.044 15.526 1.00 91.38 307 VAL A N 1
ATOM 2477 C CA . VAL A 1 307 ? -15.774 4.473 14.172 1.00 91.38 307 VAL A CA 1
ATOM 2478 C C . VAL A 1 307 ? -15.479 2.971 14.233 1.00 91.38 307 VAL A C 1
ATOM 2480 O O . VAL A 1 307 ? -16.193 2.189 13.609 1.00 91.38 307 VAL A O 1
ATOM 2483 N N . LEU A 1 308 ? -14.503 2.534 15.031 1.00 91.94 308 LEU A N 1
ATOM 2484 C CA . LEU A 1 308 ? -14.177 1.111 15.199 1.00 91.94 308 LEU A CA 1
ATOM 2485 C C . LEU A 1 308 ? -15.360 0.314 15.768 1.00 91.94 308 LEU A C 1
ATOM 2487 O O . LEU A 1 308 ? -15.632 -0.790 15.307 1.00 91.94 308 LEU A O 1
ATOM 2491 N N . THR A 1 309 ? -16.120 0.892 16.698 1.00 90.56 309 THR A N 1
ATOM 2492 C CA . THR A 1 309 ? -17.346 0.280 17.229 1.00 90.56 309 THR A CA 1
ATOM 2493 C C . THR A 1 309 ? -18.382 0.099 16.125 1.00 90.56 309 THR A C 1
ATOM 2495 O O . THR A 1 309 ? -18.979 -0.965 16.019 1.00 90.56 309 THR A O 1
ATOM 2498 N N . SER A 1 310 ? -18.563 1.086 15.241 1.00 89.56 310 SER A N 1
ATOM 2499 C CA . SER A 1 310 ? -19.476 0.938 14.099 1.00 89.56 310 SER A CA 1
ATOM 2500 C C . SER A 1 310 ? -19.012 -0.120 13.086 1.00 89.56 310 SER A C 1
ATOM 2502 O O . SER A 1 310 ? -19.852 -0.812 12.514 1.00 89.56 310 SER A O 1
ATOM 2504 N N . VAL A 1 311 ? -17.694 -0.299 12.911 1.00 88.81 311 VAL A N 1
ATOM 2505 C CA . VAL A 1 311 ? -17.113 -1.397 12.118 1.00 88.81 311 VAL A CA 1
ATOM 2506 C C . VAL A 1 311 ? -17.446 -2.749 12.762 1.00 88.81 311 VAL A C 1
ATOM 2508 O O . VAL A 1 311 ? -17.941 -3.641 12.079 1.00 88.81 311 VAL A O 1
ATOM 2511 N N . ILE A 1 312 ? -17.214 -2.896 14.071 1.00 89.12 312 ILE A N 1
ATOM 2512 C CA . ILE A 1 312 ? -17.424 -4.148 14.824 1.00 89.12 312 ILE A CA 1
ATOM 2513 C C . ILE A 1 312 ? -18.908 -4.527 14.897 1.00 89.12 312 ILE A C 1
ATOM 2515 O O . ILE A 1 312 ? -19.263 -5.687 14.690 1.00 89.12 312 ILE A O 1
ATOM 2519 N N . CYS A 1 313 ? -19.775 -3.550 15.168 1.00 86.06 313 CYS A N 1
ATOM 2520 C CA . CYS A 1 313 ? -21.218 -3.738 15.315 1.00 86.06 313 CYS A CA 1
ATOM 2521 C C . CYS A 1 313 ? -21.974 -3.766 13.975 1.00 86.06 313 CYS A C 1
ATOM 2523 O O . CYS A 1 313 ? -23.195 -3.937 13.966 1.00 86.06 313 CYS A O 1
ATOM 2525 N N . GLY A 1 314 ? -21.283 -3.564 12.849 1.00 82.31 314 GLY A N 1
ATOM 2526 C CA . GLY A 1 314 ? -21.878 -3.585 11.516 1.00 82.31 314 GLY A CA 1
ATOM 2527 C C . GLY A 1 314 ? -22.600 -4.904 11.210 1.00 82.31 314 GLY A C 1
ATOM 2528 O O . GLY A 1 314 ? -22.227 -5.976 11.679 1.00 82.31 314 GLY A O 1
ATOM 2529 N N . THR A 1 315 ? -23.650 -4.841 10.385 1.00 56.91 315 THR A N 1
ATOM 2530 C CA . THR A 1 315 ? -24.527 -5.993 10.087 1.00 56.91 315 THR A CA 1
ATOM 2531 C C . THR A 1 315 ? -23.868 -7.077 9.228 1.00 56.91 315 THR A C 1
ATOM 2533 O O . THR A 1 315 ? -24.377 -8.195 9.149 1.00 56.91 315 THR A O 1
ATOM 2536 N N . SER A 1 316 ? -22.742 -6.775 8.575 1.00 72.50 316 SER A N 1
ATOM 2537 C CA . SER A 1 316 ? -21.993 -7.738 7.770 1.00 72.50 316 SER A CA 1
ATOM 2538 C C . SER A 1 316 ? -20.888 -8.401 8.580 1.00 72.50 316 SER A C 1
ATOM 2540 O O . SER A 1 316 ? -20.056 -7.712 9.166 1.00 72.50 316 SER A O 1
ATOM 2542 N N . LEU A 1 317 ? -20.818 -9.733 8.521 1.00 74.12 317 LEU A N 1
ATOM 2543 C CA . LEU A 1 317 ? -19.721 -10.503 9.105 1.00 74.12 317 LEU A CA 1
ATOM 2544 C C . LEU A 1 317 ? -18.378 -10.001 8.553 1.00 74.12 317 LEU A C 1
ATOM 2546 O O . LEU A 1 317 ? -18.111 -10.114 7.343 1.00 74.12 317 LEU A O 1
ATOM 2550 N N . LEU A 1 318 ? -17.557 -9.440 9.445 1.00 79.19 318 LEU A N 1
ATOM 2551 C CA . LEU A 1 318 ? -16.209 -8.985 9.128 1.00 79.19 318 LEU A CA 1
ATOM 2552 C C . LEU A 1 318 ? -15.407 -10.146 8.540 1.00 79.19 318 LEU A C 1
ATOM 2554 O O . LEU A 1 318 ? -15.591 -11.311 8.904 1.00 79.19 318 LEU A O 1
ATOM 2558 N N . SER A 1 319 ? -14.510 -9.840 7.604 1.00 88.25 319 SER A N 1
ATOM 2559 C CA . SER A 1 319 ? -13.491 -10.822 7.252 1.00 88.25 319 SER A CA 1
ATOM 2560 C C . SER A 1 319 ? -12.605 -11.060 8.473 1.00 88.25 319 SER A C 1
ATOM 2562 O O . SER A 1 319 ? -12.370 -10.156 9.277 1.00 88.25 319 SER A O 1
ATOM 2564 N N . THR A 1 320 ? -12.064 -12.268 8.591 1.00 88.88 320 THR A N 1
ATOM 2565 C CA . THR A 1 320 ? -11.146 -12.626 9.679 1.00 88.88 320 THR A CA 1
ATOM 2566 C C . THR A 1 320 ? -9.949 -11.680 9.774 1.00 88.88 320 THR A C 1
ATOM 2568 O O . THR A 1 320 ? -9.460 -11.391 10.861 1.00 88.88 320 THR A O 1
ATOM 2571 N N . THR A 1 321 ? -9.471 -11.200 8.625 1.00 90.56 321 THR A N 1
ATOM 2572 C CA . THR A 1 321 ? -8.349 -10.264 8.533 1.00 90.56 321 THR A CA 1
ATOM 2573 C C . THR A 1 321 ? -8.737 -8.892 9.071 1.00 90.56 321 THR A C 1
ATOM 2575 O O . THR A 1 321 ? -8.011 -8.339 9.892 1.00 90.56 321 THR A O 1
ATOM 2578 N N . LEU A 1 322 ? -9.893 -8.363 8.658 1.00 91.25 322 LEU A N 1
ATOM 2579 C CA . LEU A 1 322 ? -10.382 -7.073 9.137 1.00 91.25 322 LEU A CA 1
ATOM 2580 C C . LEU A 1 322 ? -10.640 -7.104 10.644 1.00 91.25 322 LEU A C 1
ATOM 2582 O O . LEU A 1 322 ? -10.159 -6.227 11.350 1.00 91.25 322 LEU A O 1
ATOM 2586 N N . GLU A 1 323 ? -11.307 -8.146 11.144 1.00 91.31 323 GLU A N 1
ATOM 2587 C CA . GLU A 1 323 ? -11.550 -8.326 12.578 1.00 91.31 323 GLU A CA 1
ATOM 2588 C C . GLU A 1 323 ? -10.237 -8.335 13.379 1.00 91.31 323 GLU A C 1
ATOM 2590 O O . GLU A 1 323 ? -10.128 -7.621 14.375 1.00 91.31 323 GLU A O 1
ATOM 2595 N N . THR A 1 324 ? -9.209 -9.055 12.908 1.00 93.38 324 THR A N 1
ATOM 2596 C CA . THR A 1 324 ? -7.878 -9.044 13.537 1.00 93.38 324 THR A CA 1
ATOM 2597 C C . THR A 1 324 ? -7.302 -7.633 13.633 1.00 93.38 324 THR A C 1
ATOM 2599 O O . THR A 1 324 ? -6.901 -7.217 14.720 1.00 93.38 324 THR A O 1
ATOM 2602 N N . TYR A 1 325 ? -7.253 -6.884 12.528 1.00 94.81 325 TYR A N 1
ATOM 2603 C CA . TYR A 1 325 ? -6.663 -5.545 12.553 1.00 94.81 325 TYR A CA 1
ATOM 2604 C C . TYR A 1 325 ? -7.499 -4.568 13.380 1.00 94.81 325 TYR A C 1
ATOM 2606 O O . TYR A 1 325 ? -6.933 -3.798 14.145 1.00 94.81 325 TYR A O 1
ATOM 2614 N N . THR A 1 326 ? -8.828 -4.632 13.298 1.00 94.38 326 THR A N 1
ATOM 2615 C CA . THR A 1 326 ? -9.725 -3.778 14.084 1.00 94.38 326 THR A CA 1
ATOM 2616 C C . THR A 1 326 ? -9.535 -3.989 15.585 1.00 94.38 326 THR A C 1
ATOM 2618 O O . THR A 1 326 ? -9.320 -3.014 16.304 1.00 94.38 326 THR A O 1
ATOM 2621 N N . TRP A 1 327 ? -9.515 -5.235 16.067 1.00 94.62 327 TRP A N 1
ATOM 2622 C CA . TRP A 1 327 ? -9.301 -5.505 17.492 1.00 94.62 327 TRP A CA 1
ATOM 2623 C C . TRP A 1 327 ? -7.884 -5.177 17.960 1.00 94.62 327 TRP A C 1
ATOM 2625 O O . TRP A 1 327 ? -7.725 -4.645 19.058 1.00 94.62 327 TRP A O 1
ATOM 2635 N N . GLN A 1 328 ? -6.862 -5.396 17.126 1.00 95.25 328 GLN A N 1
ATOM 2636 C CA . GLN A 1 328 ? -5.510 -4.911 17.424 1.00 95.25 328 GLN A CA 1
ATOM 2637 C C . GLN A 1 328 ? -5.484 -3.385 17.581 1.00 95.25 328 GLN A C 1
ATOM 2639 O O . GLN A 1 328 ? -4.904 -2.887 18.544 1.00 95.25 328 GLN A O 1
ATOM 2644 N N . THR A 1 329 ? -6.146 -2.639 16.692 1.00 94.31 329 THR A N 1
ATOM 2645 C CA . THR A 1 329 ? -6.236 -1.174 16.786 1.00 94.31 329 THR A CA 1
ATOM 2646 C C . THR A 1 329 ? -6.954 -0.747 18.067 1.00 94.31 329 THR A C 1
ATOM 2648 O O . THR A 1 329 ? -6.450 0.113 18.785 1.00 94.31 329 THR A O 1
ATOM 2651 N N . VAL A 1 330 ? -8.081 -1.385 18.414 1.00 93.38 330 VAL A N 1
ATOM 2652 C CA . VAL A 1 330 ? -8.793 -1.136 19.683 1.00 93.38 330 VAL A CA 1
ATOM 2653 C C . VAL A 1 330 ? -7.872 -1.372 20.880 1.00 93.38 330 VAL A C 1
ATOM 2655 O O . VAL A 1 330 ? -7.783 -0.518 21.758 1.00 93.38 330 VAL A O 1
ATOM 2658 N N . GLY A 1 331 ? -7.141 -2.490 20.897 1.00 92.19 331 GLY A N 1
ATOM 2659 C CA . GLY A 1 331 ? -6.173 -2.802 21.949 1.00 92.19 331 GLY A CA 1
ATOM 2660 C C . GLY A 1 331 ? -5.075 -1.750 22.081 1.00 92.19 331 GLY A C 1
ATOM 2661 O O . GLY A 1 331 ? -4.728 -1.357 23.194 1.00 92.19 331 GLY A O 1
ATOM 2662 N N . MET A 1 332 ? -4.563 -1.245 20.955 1.00 92.56 332 MET A N 1
ATOM 2663 C CA . MET A 1 332 ? -3.537 -0.200 20.951 1.00 92.56 332 MET A CA 1
ATOM 2664 C C . MET A 1 332 ? -4.029 1.133 21.529 1.00 92.56 332 MET A C 1
ATOM 2666 O O . MET A 1 332 ? -3.223 1.878 22.085 1.00 92.56 332 MET A O 1
ATOM 2670 N N . LEU A 1 333 ? -5.332 1.415 21.430 1.00 90.94 333 LEU A N 1
ATOM 2671 C CA . LEU A 1 333 ? -5.956 2.649 21.915 1.00 90.94 333 LEU A CA 1
ATOM 2672 C C . LEU A 1 333 ? -6.266 2.651 23.413 1.00 90.94 333 LEU A C 1
ATOM 2674 O O . LEU A 1 333 ? -6.447 3.720 23.987 1.00 90.94 333 LEU A O 1
ATOM 2678 N N . VAL A 1 334 ? -6.314 1.485 24.063 1.00 88.81 334 VAL A N 1
ATOM 2679 C CA . VAL A 1 334 ? -6.702 1.358 25.481 1.00 88.81 334 VAL A CA 1
ATOM 2680 C C . VAL A 1 334 ? -5.945 2.303 26.413 1.00 88.81 334 VAL A C 1
ATOM 2682 O O . VAL A 1 334 ? -6.603 2.924 27.247 1.00 88.81 334 VAL A O 1
ATOM 2685 N N . PRO A 1 335 ? -4.612 2.473 26.305 1.00 86.69 335 PRO A N 1
ATOM 2686 C CA . PRO A 1 335 ? -3.896 3.371 27.210 1.00 86.69 335 PRO A CA 1
ATOM 2687 C C . PRO A 1 335 ? -4.246 4.852 27.024 1.00 86.69 335 PRO A C 1
ATOM 2689 O O . PRO A 1 335 ? -3.834 5.681 27.827 1.00 86.69 335 PRO A O 1
ATOM 2692 N N . TYR A 1 336 ? -4.962 5.186 25.954 1.00 84.50 336 TYR A N 1
ATOM 2693 C CA . TYR A 1 336 ? -5.263 6.546 25.530 1.00 84.50 336 TYR A CA 1
ATOM 2694 C C . TYR A 1 336 ? -6.755 6.895 25.668 1.00 84.50 336 TYR A C 1
ATOM 2696 O O . TYR A 1 336 ? -7.111 8.067 25.594 1.00 84.50 336 TYR A O 1
ATOM 2704 N N . CYS A 1 337 ? -7.637 5.913 25.876 1.00 81.00 337 CYS A N 1
ATOM 2705 C CA . CYS A 1 337 ? -9.083 6.135 25.929 1.00 81.00 337 CYS A CA 1
ATOM 2706 C C . CYS A 1 337 ? -9.610 6.373 27.359 1.00 81.00 337 CYS A C 1
ATOM 2708 O O . CYS A 1 337 ? -9.208 5.680 28.303 1.00 81.00 337 CYS A O 1
ATOM 2710 N N . PRO A 1 338 ? -10.601 7.269 27.534 1.00 69.31 338 PRO A N 1
ATOM 2711 C CA . PRO A 1 338 ? -11.388 7.331 28.757 1.00 69.31 338 PRO A CA 1
ATOM 2712 C C . PRO A 1 338 ? -12.233 6.060 28.940 1.00 69.31 338 PRO A C 1
ATOM 2714 O O . PRO A 1 338 ? -12.609 5.364 27.997 1.00 69.31 338 PRO A O 1
ATOM 2717 N N . THR A 1 339 ? -12.541 5.755 30.198 1.00 68.69 339 THR A N 1
ATOM 2718 C CA . THR A 1 339 ? -13.012 4.439 30.654 1.00 68.69 339 THR A CA 1
ATOM 2719 C C . THR A 1 339 ? -14.335 3.957 30.044 1.00 68.69 339 THR A C 1
ATOM 2721 O O . THR A 1 339 ? -14.536 2.759 29.868 1.00 68.69 339 THR A O 1
ATOM 2724 N N . GLY A 1 340 ? -15.243 4.873 29.698 1.00 76.25 340 GLY A N 1
ATOM 2725 C CA . GLY A 1 340 ? -16.643 4.543 29.407 1.00 76.25 340 GLY A CA 1
ATOM 2726 C C . GLY A 1 340 ? -16.892 3.808 28.085 1.00 76.25 340 GLY A C 1
ATOM 2727 O O . GLY A 1 340 ? -17.551 2.770 28.083 1.00 76.25 340 GLY A O 1
ATOM 2728 N N . LEU A 1 341 ? -16.384 4.332 26.963 1.00 75.81 341 LEU A N 1
ATOM 2729 C CA . LEU A 1 341 ? -16.638 3.763 25.627 1.00 75.81 341 LEU A CA 1
ATOM 2730 C C . LEU A 1 341 ? -16.000 2.380 25.464 1.00 75.81 341 LEU A C 1
ATOM 2732 O O . LEU A 1 341 ? -16.565 1.493 24.829 1.00 75.81 341 LEU A O 1
ATOM 2736 N N . PHE A 1 342 ? -14.832 2.192 26.073 1.00 81.06 342 PHE A N 1
ATOM 2737 C CA . PHE A 1 342 ? -14.117 0.930 26.018 1.00 81.06 342 PHE A CA 1
ATOM 2738 C C . PHE A 1 342 ? -14.880 -0.198 26.727 1.00 81.06 342 PHE A C 1
ATOM 2740 O O . PHE A 1 342 ? -15.050 -1.272 26.151 1.00 81.06 342 PHE A O 1
ATOM 2747 N N . CYS A 1 343 ? -15.401 0.056 27.934 1.00 82.44 343 CYS A N 1
ATOM 2748 C CA . CYS A 1 343 ? -16.206 -0.930 28.658 1.00 82.44 343 CYS A CA 1
ATOM 2749 C C . CYS A 1 343 ? -17.438 -1.358 27.852 1.00 82.44 343 CYS A C 1
ATOM 2751 O O . CYS A 1 343 ? -17.694 -2.548 27.739 1.00 82.44 343 CYS A O 1
ATOM 2753 N N . GLN A 1 344 ? -18.136 -0.415 27.208 1.00 84.06 344 GLN A N 1
ATOM 2754 C CA . GLN A 1 344 ? -19.305 -0.732 26.377 1.00 84.06 344 GLN A CA 1
ATOM 2755 C C . GLN A 1 344 ? -18.966 -1.673 25.214 1.00 84.06 344 GLN A C 1
ATOM 2757 O O . GLN A 1 344 ? -19.722 -2.602 24.933 1.00 84.06 344 GLN A O 1
ATOM 2762 N N . LEU A 1 345 ? -17.829 -1.449 24.548 1.00 85.44 345 LEU A N 1
ATOM 2763 C CA . LEU A 1 345 ? -17.380 -2.305 23.452 1.00 85.44 345 LEU A CA 1
ATOM 2764 C C . LEU A 1 345 ? -17.009 -3.713 23.942 1.00 85.44 345 LEU A C 1
ATOM 2766 O O . LEU A 1 345 ? -17.347 -4.703 23.295 1.00 85.44 345 LEU A O 1
ATOM 2770 N N . MET A 1 346 ? -16.333 -3.805 25.090 1.00 86.06 346 MET A N 1
ATOM 2771 C CA . MET A 1 346 ? -15.960 -5.091 25.680 1.00 86.06 346 MET A CA 1
ATOM 2772 C C . MET A 1 346 ? -17.172 -5.868 26.194 1.00 86.06 346 MET A C 1
ATOM 2774 O O . MET A 1 346 ? -17.244 -7.073 25.968 1.00 86.06 346 MET A O 1
ATOM 2778 N N . ASP A 1 347 ? -18.128 -5.196 26.835 1.00 85.62 347 ASP A N 1
ATOM 2779 C CA . ASP A 1 347 ? -19.372 -5.807 27.307 1.00 85.62 347 ASP A CA 1
ATOM 2780 C C . ASP A 1 347 ? -20.185 -6.352 26.125 1.00 85.62 347 ASP A C 1
ATOM 2782 O O . ASP A 1 347 ? -20.630 -7.499 26.159 1.00 85.62 347 ASP A O 1
ATOM 2786 N N . PHE A 1 348 ? -20.287 -5.586 25.031 1.00 87.31 348 PHE A N 1
ATOM 2787 C CA . PHE A 1 348 ? -20.917 -6.047 23.792 1.00 87.31 348 PHE A CA 1
ATOM 2788 C C . PHE A 1 348 ? -20.266 -7.330 23.247 1.00 87.31 348 PHE A C 1
ATOM 2790 O O . PHE A 1 348 ? -20.964 -8.274 22.871 1.00 87.31 348 PHE A O 1
ATOM 2797 N N . GLU A 1 349 ? -18.933 -7.394 23.217 1.00 87.50 349 GLU A N 1
ATOM 2798 C CA . GLU A 1 349 ? -18.218 -8.567 22.707 1.00 87.50 349 GLU A CA 1
ATOM 2799 C C . GLU A 1 349 ? -18.318 -9.773 23.655 1.00 87.50 349 GLU A C 1
ATOM 2801 O O . GLU A 1 349 ? -18.455 -10.913 23.204 1.00 87.50 349 GLU A O 1
ATOM 2806 N N . LEU A 1 350 ? -18.314 -9.543 24.971 1.00 85.56 350 LEU A N 1
ATOM 2807 C CA . LEU A 1 350 ? -18.558 -10.580 25.977 1.00 85.56 350 LEU A CA 1
ATOM 2808 C C . LEU A 1 350 ? -19.977 -11.153 25.861 1.00 85.56 350 LEU A C 1
ATOM 2810 O O . LEU A 1 350 ? -20.149 -12.374 25.911 1.00 85.56 350 LEU A O 1
ATOM 2814 N N . ASP A 1 351 ? -20.982 -10.308 25.631 1.00 86.12 351 ASP A N 1
ATOM 2815 C CA . ASP A 1 351 ? -22.359 -10.737 25.378 1.00 86.12 351 ASP A CA 1
ATOM 2816 C C . ASP A 1 351 ? -22.467 -11.543 24.074 1.00 86.12 351 ASP A C 1
ATOM 2818 O O . ASP A 1 351 ? -23.133 -12.588 24.028 1.00 86.12 351 ASP A O 1
ATOM 2822 N N . ARG A 1 352 ? -21.763 -11.113 23.016 1.00 84.75 352 ARG A N 1
ATOM 2823 C CA . ARG A 1 352 ? -21.666 -11.838 21.737 1.00 84.75 352 ARG A CA 1
ATOM 2824 C C . ARG A 1 352 ? -21.063 -13.231 21.937 1.00 84.75 352 ARG A C 1
ATOM 2826 O O . ARG A 1 352 ? -21.622 -14.222 21.454 1.00 84.75 352 ARG A O 1
ATOM 2833 N N . LEU A 1 353 ? -19.976 -13.320 22.704 1.00 84.75 353 LEU A N 1
ATOM 2834 C CA . LEU A 1 353 ? -19.311 -14.569 23.075 1.00 84.75 353 LEU A CA 1
ATOM 2835 C C . LEU A 1 353 ? -20.239 -15.491 23.885 1.00 84.75 353 LEU A C 1
ATOM 2837 O O . LEU A 1 353 ? -20.382 -16.676 23.567 1.00 84.75 353 LEU A O 1
ATOM 2841 N N . ALA A 1 354 ? -20.919 -14.954 24.900 1.00 82.88 354 ALA A N 1
ATOM 2842 C CA . ALA A 1 354 ? -21.851 -15.706 25.738 1.00 82.88 354 ALA A CA 1
ATOM 2843 C C . ALA A 1 354 ? -23.032 -16.268 24.925 1.00 82.88 354 ALA A C 1
ATOM 2845 O O . ALA A 1 354 ? -23.410 -17.434 25.087 1.00 82.88 354 ALA A O 1
ATOM 2846 N N . SER A 1 355 ? -23.584 -15.471 24.004 1.00 84.19 355 SER A N 1
ATOM 2847 C CA . SER A 1 355 ? -24.642 -15.896 23.080 1.00 84.19 355 SER A CA 1
ATOM 2848 C C . SER A 1 355 ? -24.188 -17.043 22.167 1.00 84.19 355 SER A C 1
ATOM 2850 O O . SER A 1 355 ? -24.918 -18.026 21.975 1.00 84.19 355 SER A O 1
ATOM 2852 N N . HIS A 1 356 ? -22.949 -16.975 21.666 1.00 81.38 356 HIS A N 1
ATOM 2853 C CA . HIS A 1 356 ? -22.355 -18.031 20.847 1.00 81.38 356 HIS A CA 1
ATOM 2854 C C . HIS A 1 356 ? -22.252 -19.360 21.617 1.00 81.38 356 HIS A C 1
ATOM 2856 O O . HIS A 1 356 ? -22.726 -20.396 21.141 1.00 81.38 356 HIS A O 1
ATOM 2862 N N . PHE A 1 357 ? -21.736 -19.336 22.852 1.00 79.69 357 PHE A N 1
ATOM 2863 C CA . PHE A 1 357 ? -21.658 -20.534 23.698 1.00 79.69 357 PHE A CA 1
ATOM 2864 C C . PHE A 1 357 ? -23.034 -21.092 24.077 1.00 79.69 357 PHE A C 1
ATOM 2866 O O . PHE A 1 357 ? -23.225 -22.312 24.078 1.00 79.69 357 PHE A O 1
ATOM 2873 N N . LYS A 1 358 ? -24.017 -20.226 24.350 1.00 81.94 358 LYS A N 1
ATOM 2874 C CA . LYS A 1 358 ? -25.389 -20.648 24.666 1.00 81.94 358 LYS A CA 1
ATOM 2875 C C . LYS A 1 358 ? -26.039 -21.386 23.494 1.00 81.94 358 LYS A C 1
ATOM 2877 O O . LYS A 1 358 ? -26.616 -22.452 23.700 1.00 81.94 358 LYS A O 1
ATOM 2882 N N . THR A 1 359 ? -25.892 -20.858 22.279 1.00 78.19 359 THR A N 1
ATOM 2883 C CA . THR A 1 359 ? -26.416 -21.470 21.043 1.00 78.19 359 THR A CA 1
ATOM 2884 C C . THR A 1 359 ? -25.739 -22.810 20.743 1.00 78.19 359 THR A C 1
ATOM 2886 O O . THR A 1 359 ? -26.371 -23.758 20.278 1.00 78.19 359 THR A O 1
ATOM 2889 N N . ARG A 1 360 ? -24.447 -22.933 21.059 1.00 73.31 360 ARG A N 1
ATOM 2890 C CA . ARG A 1 360 ? -23.707 -24.186 20.889 1.00 73.31 360 ARG A CA 1
ATOM 2891 C C . ARG A 1 360 ? -24.123 -25.245 21.915 1.00 73.31 360 ARG A C 1
ATOM 2893 O O . ARG A 1 360 ? -24.302 -26.406 21.550 1.00 73.31 360 ARG A O 1
ATOM 2900 N N . LYS A 1 361 ? -24.347 -24.852 23.177 1.00 73.62 361 LYS A N 1
ATOM 2901 C CA . LYS A 1 361 ? -24.862 -25.748 24.230 1.00 73.62 361 LYS A CA 1
ATOM 2902 C C . LYS A 1 361 ? -26.228 -26.322 23.846 1.00 73.62 361 LYS A C 1
ATOM 2904 O O . LYS A 1 361 ? -26.428 -27.525 23.993 1.00 73.62 361 LYS A O 1
ATOM 2909 N N . THR A 1 362 ? -27.130 -25.497 23.308 1.00 71.38 362 THR A N 1
ATOM 2910 C CA . THR A 1 362 ? -28.447 -25.962 22.840 1.00 71.38 362 THR A CA 1
ATOM 2911 C C . THR A 1 362 ? -28.347 -26.869 21.612 1.00 71.38 362 THR A C 1
ATOM 2913 O O . THR A 1 362 ? -29.053 -27.875 21.548 1.00 71.38 362 THR A O 1
ATOM 2916 N N . PHE A 1 363 ? -27.447 -26.573 20.667 1.00 64.50 363 PHE A N 1
ATOM 2917 C CA . PHE A 1 363 ? -27.191 -27.436 19.508 1.00 64.50 363 PHE A CA 1
ATOM 2918 C C . PHE A 1 363 ? -26.715 -28.832 19.935 1.00 64.50 363 PHE A C 1
ATOM 2920 O O . PHE A 1 363 ? -27.307 -29.837 19.538 1.00 64.50 363 PHE A O 1
ATOM 2927 N N . PHE A 1 364 ? -25.709 -28.913 20.809 1.00 62.12 364 PHE A N 1
ATOM 2928 C CA . PHE A 1 364 ? -25.202 -30.200 21.290 1.00 62.12 364 PHE A CA 1
ATOM 2929 C C . PHE A 1 364 ? -26.221 -30.966 22.142 1.00 62.12 364 PHE A C 1
ATOM 2931 O O . PHE A 1 364 ? -26.315 -32.183 21.999 1.00 62.12 364 PHE A O 1
ATOM 2938 N N . SER A 1 365 ? -27.038 -30.285 22.956 1.00 65.06 365 SER A N 1
ATOM 2939 C CA . SER A 1 365 ? -28.102 -30.954 23.722 1.00 65.06 365 SER A CA 1
ATOM 2940 C C . SER A 1 365 ? -29.234 -31.514 22.854 1.00 65.06 365 SER A C 1
ATOM 2942 O O . SER A 1 365 ? -29.933 -32.421 23.293 1.00 65.06 365 SER A O 1
ATOM 2944 N N . HIS A 1 366 ? -29.433 -30.991 21.637 1.00 62.25 366 HIS A N 1
ATOM 2945 C CA . HIS A 1 366 ? -30.472 -31.466 20.717 1.00 62.25 366 HIS A CA 1
ATOM 2946 C C . HIS A 1 366 ? -29.990 -32.540 19.731 1.00 62.25 366 HIS A C 1
ATOM 2948 O O . HIS A 1 366 ? -30.792 -33.382 19.335 1.00 62.25 366 HIS A O 1
ATOM 2954 N N . PHE A 1 367 ? -28.712 -32.532 19.340 1.00 52.94 367 PHE A N 1
ATOM 2955 C CA . PHE A 1 367 ? -28.184 -33.429 18.301 1.00 52.94 367 PHE A CA 1
ATOM 2956 C C . PHE A 1 367 ? -27.375 -34.626 18.820 1.00 52.94 367 PHE A C 1
ATOM 2958 O O . PHE A 1 367 ? -27.085 -35.532 18.040 1.00 52.94 367 PHE A O 1
ATOM 2965 N N . LEU A 1 368 ? -27.057 -34.688 20.117 1.00 51.50 368 LEU A N 1
ATOM 2966 C CA . LEU A 1 368 ? -26.417 -35.856 20.737 1.00 51.50 368 LEU A CA 1
ATOM 2967 C C . LEU A 1 368 ? -27.219 -36.381 21.944 1.00 51.50 368 LEU A C 1
ATOM 2969 O O . LEU A 1 368 ? -26.731 -36.274 23.069 1.00 51.50 368 LEU A O 1
ATOM 2973 N N . PRO A 1 369 ? -28.430 -36.953 21.770 1.00 51.47 369 PRO A N 1
ATOM 2974 C CA . PRO A 1 369 ? -29.150 -37.518 22.908 1.00 51.47 369 PRO A CA 1
ATOM 2975 C C . PRO A 1 369 ? -28.521 -38.817 23.439 1.00 51.47 369 PRO A C 1
ATOM 2977 O O . PRO A 1 369 ? -28.636 -39.069 24.626 1.00 51.47 369 PRO A O 1
ATOM 2980 N N . ASP A 1 370 ? -27.824 -39.610 22.611 1.00 49.91 370 ASP A N 1
ATOM 2981 C CA . ASP A 1 370 ? -27.331 -40.946 22.997 1.00 49.91 370 ASP A CA 1
ATOM 2982 C C . ASP A 1 370 ? -26.119 -41.400 22.151 1.00 49.91 370 ASP A C 1
ATOM 2984 O O . ASP A 1 370 ? -26.232 -42.275 21.293 1.00 49.91 370 ASP A O 1
ATOM 2988 N N . VAL A 1 371 ? -24.926 -40.827 22.362 1.00 48.91 371 VAL A N 1
ATOM 2989 C CA . VAL A 1 371 ? -23.681 -41.444 21.852 1.00 48.91 371 VAL A CA 1
ATOM 2990 C C . VAL A 1 371 ? -22.970 -42.147 22.999 1.00 48.91 371 VAL A C 1
ATOM 2992 O O . VAL A 1 371 ? -22.184 -41.563 23.743 1.00 48.91 371 VAL A O 1
ATOM 2995 N N . SER A 1 372 ? -23.279 -43.434 23.131 1.00 46.19 372 SER A N 1
ATOM 2996 C CA . SER A 1 372 ? -22.596 -44.390 23.993 1.00 46.19 372 SER A CA 1
ATOM 2997 C C . SER A 1 372 ? -21.124 -44.558 23.585 1.00 46.19 372 SER A C 1
ATOM 2999 O O . SER A 1 372 ? -20.831 -45.071 22.508 1.00 46.19 372 SER A O 1
ATOM 3001 N N . GLU A 1 373 ? -20.230 -44.104 24.463 1.00 52.50 373 GLU A N 1
ATOM 3002 C CA . GLU A 1 373 ? -18.865 -44.550 24.825 1.00 52.50 373 GLU A CA 1
ATOM 3003 C C . GLU A 1 373 ? -17.832 -45.109 23.816 1.00 52.50 373 GLU A C 1
ATOM 3005 O O . GLU A 1 373 ? -16.680 -45.278 24.217 1.00 52.50 373 GLU A O 1
ATOM 3010 N N . SER A 1 374 ? -18.098 -45.331 22.529 1.00 46.38 374 SER A N 1
ATOM 3011 C CA . SER A 1 374 ? -17.083 -45.905 21.629 1.00 46.38 374 SER A CA 1
ATOM 3012 C C . SER A 1 374 ? -16.930 -45.138 20.319 1.00 46.38 374 SER A C 1
ATOM 3014 O O . SER A 1 374 ? -17.576 -45.435 19.319 1.00 46.38 374 SER A O 1
ATOM 3016 N N . GLY A 1 375 ? -16.007 -44.182 20.298 1.00 49.31 375 GLY A N 1
ATOM 3017 C CA . GLY A 1 375 ? -15.533 -43.586 19.052 1.00 49.31 375 GLY A CA 1
ATOM 3018 C C . GLY A 1 375 ? -14.669 -42.365 19.310 1.00 49.31 375 GLY A C 1
ATOM 3019 O O . GLY A 1 375 ? -15.156 -41.361 19.815 1.00 49.31 375 GLY A O 1
ATOM 3020 N N . ARG A 1 376 ? -13.374 -42.457 18.986 1.00 54.78 376 ARG A N 1
ATOM 3021 C CA . ARG A 1 376 ? -12.414 -41.346 19.044 1.00 54.78 376 ARG A CA 1
ATOM 3022 C C . ARG A 1 376 ? -12.907 -40.205 18.149 1.00 54.78 376 ARG A C 1
ATOM 3024 O O . ARG A 1 376 ? -12.677 -40.225 16.945 1.00 54.78 376 ARG A O 1
ATOM 3031 N N . CYS A 1 377 ? -13.592 -39.232 18.740 1.00 47.31 377 CYS A N 1
ATOM 3032 C CA . CYS A 1 377 ? -13.880 -37.966 18.086 1.00 47.31 377 CYS A CA 1
ATOM 3033 C C . CYS A 1 377 ? -12.552 -37.209 17.971 1.00 47.31 377 CYS A C 1
ATOM 3035 O O . CYS A 1 377 ? -11.884 -36.969 18.977 1.00 47.31 377 CYS A O 1
ATOM 3037 N N . SER A 1 378 ? -12.142 -36.921 16.740 1.00 46.97 378 SER A N 1
ATOM 3038 C CA . SER A 1 378 ? -10.912 -36.213 16.390 1.00 46.97 378 SER A CA 1
ATOM 3039 C C . SER A 1 378 ? -10.832 -34.867 17.118 1.00 46.97 378 SER A C 1
ATOM 3041 O O . SER A 1 378 ? -11.621 -33.962 16.844 1.00 46.97 378 SER A O 1
ATOM 3043 N N . THR A 1 379 ? -9.874 -34.740 18.034 1.00 53.22 379 THR A N 1
ATOM 3044 C CA . THR A 1 379 ? -9.576 -33.534 18.823 1.00 53.22 379 THR A CA 1
ATOM 3045 C C . THR A 1 379 ? -9.269 -32.306 17.955 1.00 53.22 379 THR A C 1
ATOM 3047 O O . THR A 1 379 ? -9.626 -31.196 18.335 1.00 53.22 379 THR A O 1
ATOM 3050 N N . GLU A 1 380 ? -8.731 -32.494 16.746 1.00 52.41 380 GLU A N 1
ATOM 3051 C CA . GLU A 1 380 ? -8.367 -31.401 15.822 1.00 52.41 380 GLU A CA 1
ATOM 3052 C C . GLU A 1 380 ? -9.552 -30.535 15.352 1.00 52.41 380 GLU A C 1
ATOM 3054 O O . GLU A 1 380 ? -9.383 -29.350 15.059 1.00 52.41 380 GLU A O 1
ATOM 3059 N N . VAL A 1 381 ? -10.773 -31.083 15.310 1.00 52.44 381 VAL A N 1
ATOM 3060 C CA . VAL A 1 381 ? -11.963 -30.323 14.875 1.00 52.44 381 VAL A CA 1
ATOM 3061 C C . VAL A 1 381 ? -12.498 -29.423 15.999 1.00 52.44 381 VAL A C 1
ATOM 3063 O O . VAL A 1 381 ? -13.136 -28.411 15.723 1.00 52.44 381 VAL A O 1
ATOM 3066 N N . MET A 1 382 ? -12.221 -29.737 17.273 1.00 52.53 382 MET A N 1
ATOM 3067 C CA . MET A 1 382 ? -12.652 -28.886 18.392 1.00 52.53 382 MET A CA 1
ATOM 3068 C C . MET A 1 382 ? -11.761 -27.653 18.586 1.00 52.53 382 MET A C 1
ATOM 3070 O O . MET A 1 382 ? -12.290 -26.597 18.942 1.00 52.53 382 MET A O 1
ATOM 3074 N N . ASP A 1 383 ? -10.457 -27.755 18.315 1.00 56.62 383 ASP A N 1
ATOM 3075 C CA . ASP A 1 383 ? -9.512 -26.645 18.516 1.00 56.62 383 ASP A CA 1
ATOM 3076 C C . ASP A 1 383 ? -9.761 -25.475 17.557 1.00 56.62 383 ASP A C 1
ATOM 3078 O O . ASP A 1 383 ? -9.808 -24.316 17.970 1.00 56.62 383 ASP A O 1
ATOM 3082 N N . THR A 1 384 ? -10.005 -25.759 16.276 1.00 60.09 384 THR A N 1
ATOM 3083 C CA . THR A 1 384 ? -10.244 -24.711 15.266 1.00 60.09 384 THR A CA 1
ATOM 3084 C C . THR A 1 384 ? -11.572 -23.972 15.465 1.00 60.09 384 THR A C 1
ATOM 3086 O O . THR A 1 384 ? -11.697 -22.802 15.096 1.00 60.09 384 THR A O 1
ATOM 3089 N N . ASP A 1 385 ? -12.552 -24.621 16.095 1.00 67.12 385 ASP A N 1
ATOM 3090 C CA . ASP A 1 385 ? -13.900 -24.082 16.298 1.00 67.12 385 ASP A CA 1
ATOM 3091 C C . ASP A 1 385 ? -14.010 -23.236 17.588 1.00 67.12 385 ASP A C 1
ATOM 3093 O O . ASP A 1 385 ? -14.824 -22.320 17.672 1.00 67.12 385 ASP A O 1
ATOM 3097 N N . MET A 1 386 ? -13.156 -23.489 18.591 1.00 69.56 386 MET A N 1
ATOM 3098 C CA . MET A 1 386 ? -13.042 -22.672 19.817 1.00 69.56 386 MET A CA 1
ATOM 3099 C C . MET A 1 386 ? -12.223 -21.390 19.618 1.00 69.56 386 MET A C 1
ATOM 3101 O O . MET A 1 386 ? -12.480 -20.382 20.275 1.00 69.56 386 MET A O 1
ATOM 3105 N N . GLN A 1 387 ? -11.254 -21.401 18.700 1.00 76.00 387 GLN A N 1
ATOM 3106 C CA . GLN A 1 387 ? -10.389 -20.244 18.450 1.00 76.00 387 GLN A CA 1
ATOM 3107 C C . GLN A 1 387 ? -11.128 -19.072 17.795 1.00 76.00 387 GLN A C 1
ATOM 3109 O O . GLN A 1 387 ? -10.797 -17.915 18.051 1.00 76.00 387 GLN A O 1
ATOM 3114 N N . ARG A 1 388 ? -12.144 -19.345 16.968 1.00 81.31 388 ARG A N 1
ATOM 3115 C CA . ARG A 1 388 ? -12.904 -18.303 16.258 1.00 81.31 388 ARG A CA 1
ATOM 3116 C C . ARG A 1 388 ? -13.573 -17.284 17.190 1.00 81.31 388 ARG A C 1
ATOM 3118 O O . ARG A 1 388 ? -13.298 -16.102 17.012 1.00 81.31 388 ARG A O 1
ATOM 3125 N N . PRO A 1 389 ? -14.400 -17.682 18.175 1.00 84.00 389 PRO A N 1
ATOM 3126 C CA . PRO A 1 389 ? -15.081 -16.720 19.040 1.00 84.00 389 PRO A CA 1
ATOM 3127 C C . PRO A 1 389 ? -14.144 -15.999 20.025 1.00 84.00 389 PRO A C 1
ATOM 3129 O O . PRO A 1 389 ? -14.487 -14.928 20.510 1.00 84.00 389 PRO A O 1
ATOM 3132 N N . LEU A 1 390 ? -12.957 -16.548 20.311 1.00 86.88 390 LEU A N 1
ATOM 3133 C CA . LEU A 1 390 ? -11.972 -15.929 21.212 1.00 86.88 390 LEU A CA 1
ATOM 3134 C C . LEU A 1 390 ? -10.952 -15.032 20.497 1.00 86.88 390 LEU A C 1
ATOM 3136 O O . LEU A 1 390 ? -10.260 -14.246 21.144 1.00 86.88 390 LEU A O 1
ATOM 3140 N N . ARG A 1 391 ? -10.869 -15.113 19.165 1.00 89.19 391 ARG A N 1
ATOM 3141 C CA . ARG A 1 391 ? -9.950 -14.318 18.343 1.00 89.19 391 ARG A CA 1
ATOM 3142 C C . ARG A 1 391 ? -10.017 -12.807 18.621 1.00 89.19 391 ARG A C 1
ATOM 3144 O O . ARG A 1 391 ? -8.940 -12.230 18.758 1.00 89.19 391 ARG A O 1
ATOM 3151 N N . PRO A 1 392 ? -11.195 -12.165 18.764 1.00 90.62 392 PRO A N 1
ATOM 3152 C CA . PRO A 1 392 ? -11.295 -10.755 19.153 1.00 90.62 392 PRO A CA 1
ATOM 3153 C C . PRO A 1 392 ? -10.438 -10.384 20.364 1.00 90.62 392 PRO A C 1
ATOM 3155 O O . PRO A 1 392 ? -9.644 -9.448 20.306 1.00 90.62 392 PRO A O 1
ATOM 3158 N N . PHE A 1 393 ? -10.525 -11.176 21.434 1.00 90.31 393 PHE A N 1
ATOM 3159 C CA . PHE A 1 393 ? -9.792 -10.945 22.676 1.00 90.31 393 PHE A CA 1
ATOM 3160 C C . PHE A 1 393 ? -8.288 -11.166 22.499 1.00 90.31 393 PHE A C 1
ATOM 3162 O O . PHE A 1 393 ? -7.489 -10.359 22.970 1.00 90.31 393 PHE A O 1
ATOM 3169 N N . LEU A 1 394 ? -7.886 -12.219 21.780 1.00 91.94 394 LEU A N 1
ATOM 3170 C CA . LEU A 1 394 ? -6.471 -12.488 21.496 1.00 91.94 394 LEU A CA 1
ATOM 3171 C C . LEU A 1 394 ? -5.822 -11.334 20.721 1.00 91.94 394 LEU A C 1
ATOM 3173 O O . LEU A 1 394 ? -4.725 -10.884 21.052 1.00 91.94 394 LEU A O 1
ATOM 3177 N N . GLU A 1 395 ? -6.502 -10.836 19.692 1.00 94.06 395 GLU A N 1
ATOM 3178 C CA . GLU A 1 395 ? -6.001 -9.747 18.853 1.00 94.06 395 GLU A CA 1
ATOM 3179 C C . GLU A 1 395 ? -6.020 -8.407 19.589 1.00 94.06 395 GLU A C 1
ATOM 3181 O O . GLU A 1 395 ? -5.067 -7.632 19.488 1.00 94.06 395 GLU A O 1
ATOM 3186 N N . PHE A 1 396 ? -7.038 -8.182 20.417 1.00 93.81 396 PHE A N 1
ATOM 3187 C CA . PHE A 1 396 ? -7.078 -7.079 21.366 1.00 93.81 396 PHE A CA 1
ATOM 3188 C C . PHE A 1 396 ? -5.849 -7.073 22.289 1.00 93.81 396 PHE A C 1
ATOM 3190 O O . PHE A 1 396 ? -5.138 -6.068 22.363 1.00 93.81 396 PHE A O 1
ATOM 3197 N N . PHE A 1 397 ? -5.529 -8.196 22.941 1.00 91.69 397 PHE A N 1
ATOM 3198 C CA . PHE A 1 397 ? -4.369 -8.277 23.835 1.00 91.69 397 PHE A CA 1
ATOM 3199 C C . PHE A 1 397 ? -3.038 -8.110 23.096 1.00 91.69 397 PHE A C 1
ATOM 3201 O O . PHE A 1 397 ? -2.118 -7.489 23.632 1.00 91.69 397 PHE A O 1
ATOM 3208 N N . ARG A 1 398 ? -2.929 -8.587 21.848 1.00 93.94 398 ARG A N 1
ATOM 3209 C CA . ARG A 1 398 ? -1.760 -8.312 20.994 1.00 93.94 398 ARG A CA 1
ATOM 3210 C C . ARG A 1 398 ? -1.599 -6.819 20.723 1.00 93.94 398 ARG A C 1
ATOM 3212 O O . ARG A 1 398 ? -0.491 -6.301 20.848 1.00 93.94 398 ARG A O 1
ATOM 3219 N N . GLY A 1 399 ? -2.686 -6.125 20.388 1.00 93.12 399 GLY A N 1
ATOM 3220 C CA . GLY A 1 399 ? -2.691 -4.673 20.213 1.00 93.12 399 GLY A CA 1
ATOM 3221 C C . GLY A 1 399 ? -2.282 -3.926 21.482 1.00 93.12 399 GLY A C 1
ATOM 3222 O O . GLY A 1 399 ? -1.383 -3.084 21.459 1.00 93.12 399 GLY A O 1
ATOM 3223 N N . LEU A 1 400 ? -2.875 -4.299 22.615 1.00 91.38 400 LEU A N 1
ATOM 3224 C CA . LEU A 1 400 ? -2.550 -3.726 23.918 1.00 91.38 400 LEU A CA 1
ATOM 3225 C C . LEU A 1 400 ? -1.073 -3.930 24.280 1.00 91.38 400 LEU A C 1
ATOM 3227 O O . LEU A 1 400 ? -0.402 -2.996 24.715 1.00 91.38 400 LEU A O 1
ATOM 3231 N N . SER A 1 401 ? -0.544 -5.135 24.057 1.00 91.00 401 SER A N 1
ATOM 3232 C CA . SER A 1 401 ? 0.866 -5.448 24.292 1.00 91.00 401 SER A CA 1
ATOM 3233 C C . SER A 1 401 ? 1.799 -4.558 23.464 1.00 91.00 401 SER A C 1
ATOM 3235 O O . SER A 1 401 ? 2.765 -4.024 24.013 1.00 91.00 401 SER A O 1
ATOM 3237 N N . LYS A 1 402 ? 1.488 -4.334 22.176 1.00 90.56 402 LYS A N 1
ATOM 3238 C CA . LYS A 1 402 ? 2.249 -3.415 21.310 1.00 90.56 402 LYS A CA 1
ATOM 3239 C C . LYS A 1 402 ? 2.297 -2.004 21.906 1.00 90.56 402 LYS A C 1
ATOM 3241 O O . LYS A 1 402 ? 3.383 -1.463 22.080 1.00 90.56 402 LYS A O 1
ATOM 3246 N N . SER A 1 403 ? 1.143 -1.452 22.280 1.00 88.06 403 SER A N 1
ATOM 3247 C CA . SER A 1 403 ? 1.042 -0.087 22.821 1.00 88.06 403 SER A CA 1
ATOM 3248 C C . SER A 1 403 ? 1.753 0.071 24.172 1.00 88.06 403 SER A C 1
ATOM 3250 O O . SER A 1 403 ? 2.514 1.015 24.379 1.00 88.06 403 SER A O 1
ATOM 3252 N N . LEU A 1 404 ? 1.623 -0.911 25.071 1.00 85.81 404 LEU A N 1
ATOM 3253 C CA . LEU A 1 404 ? 2.346 -0.918 26.348 1.00 85.81 404 LEU A CA 1
ATOM 3254 C C . LEU A 1 404 ? 3.870 -0.981 26.176 1.00 85.81 404 LEU A C 1
ATOM 3256 O O . LEU A 1 404 ? 4.601 -0.399 26.979 1.00 85.81 404 LEU A O 1
ATOM 3260 N N . ASN A 1 405 ? 4.367 -1.684 25.156 1.00 85.62 405 ASN A N 1
ATOM 3261 C CA . ASN A 1 405 ? 5.800 -1.726 24.865 1.00 85.62 405 ASN A CA 1
ATOM 3262 C C . ASN A 1 405 ? 6.316 -0.379 24.347 1.00 85.62 405 ASN A C 1
ATOM 3264 O O . ASN A 1 405 ? 7.403 0.028 24.752 1.00 85.62 405 ASN A O 1
ATOM 3268 N N . THR A 1 406 ? 5.527 0.332 23.537 1.00 82.56 406 THR A N 1
ATOM 3269 C CA . THR A 1 406 ? 5.839 1.704 23.110 1.00 82.56 406 THR A CA 1
ATOM 3270 C C . THR A 1 406 ? 5.846 2.666 24.298 1.00 82.56 406 THR A C 1
ATOM 3272 O O . THR A 1 406 ? 6.797 3.418 24.478 1.00 82.56 406 THR A O 1
ATOM 3275 N N . LEU A 1 407 ? 4.845 2.595 25.184 1.00 79.81 407 LEU A N 1
ATOM 3276 C CA . LEU A 1 407 ? 4.760 3.474 26.357 1.00 79.81 407 LEU A CA 1
ATOM 3277 C C . LEU A 1 407 ? 5.935 3.326 27.324 1.00 79.81 407 LEU A C 1
ATOM 3279 O O . LEU A 1 407 ? 6.347 4.315 27.918 1.00 79.81 407 LEU A O 1
ATOM 3283 N N . LYS A 1 408 ? 6.513 2.125 27.458 1.00 72.44 408 LYS A N 1
ATOM 3284 C CA . LYS A 1 408 ? 7.727 1.913 28.268 1.00 72.44 408 LYS A CA 1
ATOM 3285 C C . LYS A 1 408 ? 8.936 2.705 27.767 1.00 72.44 408 LYS A C 1
ATOM 3287 O O . LYS A 1 408 ? 9.875 2.892 28.534 1.00 72.44 408 LYS A O 1
ATOM 3292 N N . GLN A 1 409 ? 8.939 3.114 26.501 1.00 70.19 409 GLN A N 1
ATOM 3293 C CA . GLN A 1 409 ? 10.011 3.912 25.909 1.00 70.19 409 GLN A CA 1
ATOM 3294 C C . GLN A 1 409 ? 9.797 5.422 26.110 1.00 70.19 409 GLN A C 1
ATOM 3296 O O . GLN A 1 409 ? 10.742 6.185 25.932 1.00 70.19 409 GLN A O 1
ATOM 3301 N N . CYS A 1 410 ? 8.595 5.859 26.510 1.00 60.62 410 CYS A N 1
ATOM 3302 C CA . CYS A 1 410 ? 8.268 7.261 26.773 1.00 60.62 410 CYS A CA 1
ATOM 3303 C C . CYS A 1 410 ? 8.258 7.568 28.288 1.00 60.62 410 CYS A C 1
ATOM 3305 O O . CYS A 1 410 ? 7.736 6.783 29.079 1.00 60.62 410 CYS A O 1
ATOM 3307 N N . ASP A 1 411 ? 8.818 8.719 28.678 1.00 58.88 411 ASP A N 1
ATOM 3308 C CA . ASP A 1 411 ? 9.043 9.178 30.065 1.00 58.88 411 ASP A CA 1
ATOM 3309 C C . ASP A 1 411 ? 7.795 9.226 30.989 1.00 58.88 411 ASP A C 1
ATOM 3311 O O . ASP A 1 411 ? 6.656 9.002 30.585 1.00 58.88 411 ASP A O 1
ATOM 3315 N N . THR A 1 412 ? 8.051 9.541 32.268 1.00 55.75 412 THR A N 1
ATOM 3316 C CA . THR A 1 412 ? 7.257 9.358 33.506 1.00 55.75 412 THR A CA 1
ATOM 3317 C C . THR A 1 412 ? 5.747 9.636 33.494 1.00 55.75 412 THR A C 1
ATOM 3319 O O . THR A 1 412 ? 5.045 9.046 34.317 1.00 55.75 412 THR A O 1
ATOM 3322 N N . ASP A 1 413 ? 5.217 10.459 32.587 1.00 58.72 413 ASP A N 1
ATOM 3323 C CA . ASP A 1 413 ? 3.764 10.693 32.464 1.00 58.72 413 ASP A CA 1
ATOM 3324 C C . ASP A 1 413 ? 3.019 9.472 31.875 1.00 58.72 413 ASP A C 1
ATOM 3326 O O . ASP A 1 413 ? 1.809 9.317 32.051 1.00 58.72 413 ASP A O 1
ATOM 3330 N N . SER A 1 414 ? 3.744 8.534 31.252 1.00 61.12 414 SER A N 1
ATOM 3331 C CA . SER A 1 414 ? 3.224 7.278 30.690 1.00 61.12 414 SER A CA 1
ATOM 3332 C C . SER A 1 414 ? 2.786 6.239 31.741 1.00 61.12 414 SER A C 1
ATOM 3334 O O . SER A 1 414 ? 2.036 5.309 31.425 1.00 61.12 414 SER A O 1
ATOM 3336 N N . MET A 1 415 ? 3.205 6.390 33.006 1.00 64.12 415 MET A N 1
ATOM 3337 C CA . MET A 1 415 ? 2.930 5.432 34.092 1.00 64.12 415 MET A CA 1
ATOM 3338 C C . MET A 1 415 ? 1.443 5.342 34.468 1.00 64.12 415 MET A C 1
ATOM 3340 O O . MET A 1 415 ? 0.955 4.251 34.782 1.00 64.12 415 MET A O 1
ATOM 3344 N N . GLY A 1 416 ? 0.710 6.461 34.415 1.00 73.88 416 GLY A N 1
ATOM 3345 C CA . GLY A 1 416 ? -0.731 6.486 34.696 1.00 73.88 416 GLY A CA 1
ATOM 3346 C C . GLY A 1 416 ? -1.523 5.676 33.668 1.00 73.88 416 GLY A C 1
ATOM 3347 O O . GLY A 1 416 ? -2.271 4.766 34.027 1.00 73.88 416 GLY A O 1
ATOM 3348 N N . ASN A 1 417 ? -1.252 5.929 32.387 1.00 75.00 417 ASN A N 1
ATOM 3349 C CA . ASN A 1 417 ? -1.886 5.254 31.254 1.00 75.00 417 ASN A CA 1
ATOM 3350 C C . ASN A 1 417 ? -1.572 3.749 31.229 1.00 75.00 417 ASN A C 1
ATOM 3352 O O . ASN A 1 417 ? -2.454 2.926 30.987 1.00 75.00 417 ASN A O 1
ATOM 3356 N N . ALA A 1 418 ? -0.329 3.365 31.538 1.00 74.19 418 ALA A N 1
ATOM 3357 C CA . ALA A 1 418 ? 0.069 1.959 31.606 1.00 74.19 418 ALA A CA 1
ATOM 3358 C C . ALA A 1 418 ? -0.617 1.202 32.758 1.00 74.19 418 ALA A C 1
ATOM 3360 O O . ALA A 1 418 ? -1.011 0.046 32.591 1.00 74.19 418 ALA A O 1
ATOM 3361 N N . THR A 1 419 ? -0.781 1.847 33.918 1.00 79.25 419 THR A N 1
ATOM 3362 C CA . THR A 1 419 ? -1.478 1.254 35.072 1.00 79.25 419 THR A CA 1
ATOM 3363 C C . THR A 1 419 ? -2.957 1.052 34.759 1.00 79.25 419 THR A C 1
ATOM 3365 O O . THR A 1 419 ? -3.476 -0.048 34.924 1.00 79.25 419 THR A O 1
ATOM 3368 N N . GLN A 1 420 ? -3.603 2.073 34.196 1.00 78.12 420 GLN A N 1
ATOM 3369 C CA . GLN A 1 420 ? -4.996 2.001 33.764 1.00 78.12 420 GLN A CA 1
ATOM 3370 C C . GLN A 1 420 ? -5.220 0.876 32.738 1.00 78.12 420 GLN A C 1
ATOM 3372 O O . GLN A 1 420 ? -6.132 0.064 32.879 1.00 78.12 420 GLN A O 1
ATOM 3377 N N . ALA A 1 421 ? -4.355 0.780 31.728 1.00 77.50 421 ALA A N 1
ATOM 3378 C CA . ALA A 1 421 ? -4.434 -0.262 30.712 1.00 77.50 421 ALA A CA 1
ATOM 3379 C C . ALA A 1 421 ? -4.218 -1.678 31.285 1.00 77.50 421 ALA A C 1
ATOM 3381 O O . ALA A 1 421 ? -4.880 -2.632 30.866 1.00 77.50 421 ALA A O 1
ATOM 3382 N N . ARG A 1 422 ? -3.332 -1.823 32.281 1.00 78.94 422 ARG A N 1
ATOM 3383 C CA . ARG A 1 422 ? -3.140 -3.078 33.022 1.00 78.94 422 ARG A CA 1
ATOM 3384 C C . ARG A 1 422 ? -4.396 -3.474 33.797 1.00 78.94 422 ARG A C 1
ATOM 3386 O O . ARG A 1 422 ? -4.786 -4.640 33.742 1.00 78.94 422 ARG A O 1
ATOM 3393 N N . ASP A 1 423 ? -5.014 -2.536 34.506 1.00 81.38 423 ASP A N 1
ATOM 3394 C CA . ASP A 1 423 ? -6.214 -2.809 35.300 1.00 81.38 423 ASP A CA 1
ATOM 3395 C C . ASP A 1 423 ? -7.374 -3.271 34.404 1.00 81.38 423 ASP A C 1
ATOM 3397 O O . ASP A 1 423 ? -8.091 -4.213 34.752 1.00 81.38 423 ASP A O 1
ATOM 3401 N N . TYR A 1 424 ? -7.489 -2.717 33.192 1.00 76.56 424 TYR A N 1
ATOM 3402 C CA . TYR A 1 424 ? -8.443 -3.208 32.194 1.00 76.56 424 TYR A CA 1
ATOM 3403 C C . TYR A 1 424 ? -8.166 -4.615 31.712 1.00 76.56 424 TYR A C 1
ATOM 3405 O O . TYR A 1 424 ? -9.088 -5.427 31.645 1.00 76.56 424 TYR A O 1
ATOM 3413 N N . ALA A 1 425 ? -6.912 -4.915 31.380 1.00 77.50 425 ALA A N 1
ATOM 3414 C CA . ALA A 1 425 ? -6.546 -6.259 30.962 1.00 77.50 425 ALA A CA 1
ATOM 3415 C C . ALA A 1 425 ? -6.946 -7.285 32.031 1.00 77.50 425 ALA A C 1
ATOM 3417 O O . ALA A 1 425 ? -7.544 -8.310 31.712 1.00 77.50 425 ALA A O 1
ATOM 3418 N N . LEU A 1 426 ? -6.697 -6.972 33.307 1.00 80.12 426 LEU A N 1
ATOM 3419 C CA . LEU A 1 426 ? -7.086 -7.822 34.432 1.00 80.12 426 LEU A CA 1
ATOM 3420 C C . LEU A 1 426 ? -8.608 -7.956 34.575 1.00 80.12 426 LEU A C 1
ATOM 3422 O O . LEU A 1 426 ? -9.087 -9.060 34.833 1.00 80.12 426 LEU A O 1
ATOM 3426 N N . HIS A 1 427 ? -9.372 -6.878 34.378 1.00 80.38 427 HIS A N 1
ATOM 3427 C CA . HIS A 1 427 ? -10.838 -6.920 34.399 1.00 80.38 427 HIS A CA 1
ATOM 3428 C C . HIS A 1 427 ? -11.421 -7.796 33.276 1.00 80.38 427 HIS A C 1
ATOM 3430 O O . HIS A 1 427 ? -12.352 -8.572 33.494 1.00 80.38 427 HIS A O 1
ATOM 3436 N N . ILE A 1 428 ? -10.867 -7.710 32.066 1.00 77.69 428 ILE A N 1
ATOM 3437 C CA . ILE A 1 428 ? -11.312 -8.529 30.929 1.00 77.69 428 ILE A CA 1
ATOM 3438 C C . ILE A 1 428 ? -10.972 -9.998 31.177 1.00 77.69 428 ILE A C 1
ATOM 3440 O O . ILE A 1 428 ? -11.830 -10.863 31.010 1.00 77.69 428 ILE A O 1
ATOM 3444 N N . LEU A 1 429 ? -9.748 -10.289 31.628 1.00 79.06 429 LEU A N 1
ATOM 3445 C CA . LEU A 1 429 ? -9.321 -11.653 31.945 1.00 79.06 429 LEU A CA 1
ATOM 3446 C C . LEU A 1 429 ? -10.167 -12.271 33.065 1.00 79.06 429 LEU A C 1
ATOM 3448 O O . LEU A 1 429 ? -10.545 -13.442 32.971 1.00 79.06 429 LEU A O 1
ATOM 3452 N N . SER A 1 430 ? -10.514 -11.503 34.103 1.00 77.62 430 SER A N 1
ATOM 3453 C CA . SER A 1 430 ? -11.392 -11.991 35.171 1.00 77.62 430 SER A CA 1
ATOM 3454 C C . SER A 1 430 ? -12.800 -12.286 34.644 1.00 77.62 430 SER A C 1
ATOM 3456 O O . SER A 1 430 ? -13.342 -13.354 34.929 1.00 77.62 430 SER A O 1
ATOM 3458 N N . SER A 1 431 ? -13.346 -11.413 33.794 1.00 76.38 431 SER A N 1
ATOM 3459 C CA . SER A 1 431 ? -14.665 -11.584 33.170 1.00 76.38 431 SER A CA 1
ATOM 3460 C C . SER A 1 431 ? -14.716 -12.798 32.236 1.00 76.38 431 SER A C 1
ATOM 3462 O O . SER A 1 431 ? -15.658 -13.588 32.304 1.00 76.38 431 SER A O 1
ATOM 3464 N N . LEU A 1 432 ? -13.671 -13.018 31.431 1.00 74.44 432 LEU A N 1
ATOM 3465 C CA . LEU A 1 432 ? -13.527 -14.210 30.588 1.00 74.44 432 LEU A CA 1
ATOM 3466 C C . LEU A 1 432 ? -13.429 -15.492 31.425 1.00 74.44 432 LEU A C 1
ATOM 3468 O O . LEU A 1 432 ? -14.073 -16.491 31.106 1.00 74.44 432 LEU A O 1
ATOM 3472 N N . THR A 1 433 ? -12.672 -15.462 32.526 1.00 72.56 433 THR A N 1
ATOM 3473 C CA . THR A 1 433 ? -12.526 -16.611 33.436 1.00 72.56 433 THR A CA 1
ATOM 3474 C C . THR A 1 433 ? -13.862 -16.971 34.093 1.00 72.56 433 THR A C 1
ATOM 3476 O O . THR A 1 433 ? -14.236 -18.145 34.166 1.00 72.56 433 THR A O 1
ATOM 3479 N N . ILE A 1 434 ? -14.620 -15.963 34.536 1.00 61.38 434 ILE A N 1
ATOM 3480 C CA . ILE A 1 434 ? -15.964 -16.142 35.095 1.00 61.38 434 ILE A CA 1
ATOM 3481 C C . ILE A 1 434 ? -16.909 -16.706 34.022 1.00 61.38 434 ILE A C 1
ATOM 3483 O O . ILE A 1 434 ? -17.542 -17.733 34.255 1.00 61.38 434 ILE A O 1
ATOM 3487 N N . GLY A 1 435 ? -16.947 -16.124 32.822 1.00 58.94 435 GLY A N 1
ATOM 3488 C CA . GLY A 1 435 ? -17.784 -16.616 31.722 1.00 58.94 435 GLY A CA 1
ATOM 3489 C C . GLY A 1 435 ? -17.503 -18.077 31.348 1.00 58.94 435 GLY A C 1
ATOM 3490 O O . GLY A 1 435 ? -18.432 -18.876 31.225 1.00 58.94 435 GLY A O 1
ATOM 3491 N N . LEU A 1 436 ? -16.227 -18.463 31.242 1.00 58.03 436 LEU A N 1
ATOM 3492 C CA . LEU A 1 436 ? -15.828 -19.838 30.928 1.00 58.03 436 LEU A CA 1
ATOM 3493 C C . LEU A 1 436 ? -16.154 -20.811 32.073 1.00 58.03 436 LEU A C 1
ATOM 3495 O O . LEU A 1 436 ? -16.708 -21.881 31.817 1.00 58.03 436 LEU A O 1
ATOM 3499 N N . SER A 1 437 ? -15.900 -20.436 33.331 1.00 52.34 437 SER A N 1
ATOM 3500 C CA . SER A 1 437 ? -16.203 -21.290 34.493 1.00 52.34 437 SER A CA 1
ATOM 3501 C C . SER A 1 437 ? -17.700 -21.600 34.645 1.00 52.34 437 SER A C 1
ATOM 3503 O O . SER A 1 437 ? -18.057 -22.760 34.869 1.00 52.34 437 SER A O 1
ATOM 3505 N N . PHE A 1 438 ? -18.584 -20.625 34.396 1.00 47.28 438 PHE A N 1
ATOM 3506 C CA . PHE A 1 438 ? -20.039 -20.835 34.396 1.00 47.28 438 PHE A CA 1
ATOM 3507 C C . PHE A 1 438 ? -20.525 -21.785 33.287 1.00 47.28 438 PHE A C 1
ATOM 3509 O O . PHE A 1 438 ? -21.567 -22.426 33.438 1.00 47.28 438 PHE A O 1
ATOM 3516 N N . THR A 1 439 ? -19.785 -21.924 32.180 1.00 47.69 439 THR A N 1
ATOM 3517 C CA . THR A 1 439 ? -20.130 -22.894 31.122 1.00 47.69 439 THR A CA 1
ATOM 3518 C C . THR A 1 439 ? -19.672 -24.321 31.433 1.00 47.69 439 THR A C 1
ATOM 3520 O O . THR A 1 439 ? -20.312 -25.273 30.982 1.00 47.69 439 THR A O 1
ATOM 3523 N N . THR A 1 440 ? -18.611 -24.486 32.230 1.00 44.75 440 THR A N 1
ATOM 3524 C CA . THR A 1 440 ? -17.999 -25.795 32.521 1.00 44.75 440 THR A CA 1
ATOM 3525 C C . THR A 1 440 ? -18.636 -26.565 33.680 1.00 44.75 440 THR A C 1
ATOM 3527 O O . THR A 1 440 ? -18.458 -27.779 33.769 1.00 44.75 440 THR A O 1
ATOM 3530 N N . ASP A 1 441 ? -19.426 -25.916 34.537 1.00 39.16 441 ASP A N 1
ATOM 3531 C CA . ASP A 1 441 ? -19.894 -26.501 35.807 1.00 39.16 441 ASP A CA 1
ATOM 3532 C C . ASP A 1 441 ? -21.087 -27.483 35.679 1.00 39.16 441 ASP A C 1
ATOM 3534 O O . ASP A 1 441 ? -21.819 -27.730 36.635 1.00 39.16 441 ASP A O 1
ATOM 3538 N N . GLN A 1 442 ? -21.315 -28.068 34.492 1.00 42.59 442 GLN A N 1
ATOM 3539 C CA . GLN A 1 442 ? -22.371 -29.078 34.279 1.00 42.59 442 GLN A CA 1
ATOM 3540 C C . GLN A 1 442 ? -21.968 -30.346 33.501 1.00 42.59 442 GLN A C 1
ATOM 3542 O O . GLN A 1 442 ? -22.808 -31.226 33.330 1.00 42.59 442 GLN A O 1
ATOM 3547 N N . SER A 1 443 ? -20.709 -30.529 33.087 1.00 40.31 443 SER A N 1
ATOM 3548 C CA . SER A 1 443 ? -20.248 -31.847 32.610 1.00 40.31 443 SER A CA 1
ATOM 3549 C C . SER A 1 443 ? -18.737 -32.019 32.770 1.00 40.31 443 SER A C 1
ATOM 3551 O O . SER A 1 443 ? -17.963 -31.131 32.431 1.00 40.31 443 SER A O 1
ATOM 3553 N N . SER A 1 444 ? -18.331 -33.182 33.269 1.00 37.44 444 SER A N 1
ATOM 3554 C CA . SER A 1 444 ? -17.037 -33.574 33.850 1.00 37.44 444 SER A CA 1
ATOM 3555 C C . SER A 1 444 ? -15.792 -33.586 32.938 1.00 37.44 444 SER A C 1
ATOM 3557 O O . SER A 1 444 ? -14.911 -34.430 33.116 1.00 37.44 444 SER A O 1
ATOM 3559 N N . ARG A 1 445 ? -15.630 -32.650 31.996 1.00 43.97 445 ARG A N 1
ATOM 3560 C CA . ARG A 1 445 ? -14.380 -32.512 31.224 1.00 43.97 445 ARG A CA 1
ATOM 3561 C C . ARG A 1 445 ? -13.779 -31.121 31.395 1.00 43.97 445 ARG A C 1
ATOM 3563 O O . ARG A 1 445 ? -14.312 -30.134 30.903 1.00 43.97 445 ARG A O 1
ATOM 3570 N N . ARG A 1 446 ? -12.658 -31.067 32.122 1.00 39.53 446 ARG A N 1
ATOM 3571 C CA . ARG A 1 446 ? -11.806 -29.876 32.246 1.00 39.53 446 ARG A CA 1
ATOM 3572 C C . ARG A 1 446 ? -11.247 -29.515 30.860 1.00 39.53 446 ARG A C 1
ATOM 3574 O O . ARG A 1 446 ? -10.725 -30.422 30.215 1.00 39.53 446 ARG A O 1
ATOM 3581 N N . PRO A 1 447 ? -11.313 -28.250 30.413 1.00 39.69 447 PRO A N 1
ATOM 3582 C CA . PRO A 1 447 ? -10.538 -27.811 29.258 1.00 39.69 447 PRO A CA 1
ATOM 3583 C C . PRO A 1 447 ? -9.038 -27.825 29.593 1.00 39.69 447 PRO A C 1
ATOM 3585 O O . PRO A 1 447 ? -8.653 -27.673 30.760 1.00 39.69 447 PRO A O 1
ATOM 3588 N N . ASP A 1 448 ? -8.201 -28.033 28.575 1.00 39.66 448 ASP A N 1
ATOM 3589 C CA . ASP A 1 448 ? -6.745 -28.063 28.708 1.00 39.66 448 ASP A CA 1
ATOM 3590 C C . ASP A 1 448 ? -6.222 -26.744 29.286 1.00 39.66 448 ASP A C 1
ATOM 3592 O O . ASP A 1 448 ? -6.407 -25.661 28.729 1.00 39.66 448 ASP A O 1
ATOM 3596 N N . ARG A 1 449 ? -5.546 -26.842 30.437 1.00 38.72 449 ARG A N 1
ATOM 3597 C CA . ARG A 1 449 ? -4.959 -25.706 31.171 1.00 38.72 449 ARG A CA 1
ATOM 3598 C C . ARG A 1 449 ? -3.954 -24.903 30.342 1.00 38.72 449 ARG A C 1
ATOM 3600 O O . ARG A 1 449 ? -3.700 -23.754 30.681 1.00 38.72 449 ARG A O 1
ATOM 3607 N N . GLU A 1 450 ? -3.383 -25.487 29.293 1.00 37.66 450 GLU A N 1
ATOM 3608 C CA . GLU A 1 450 ? -2.461 -24.798 28.385 1.00 37.66 450 GLU A CA 1
ATOM 3609 C C . GLU A 1 450 ? -3.136 -23.676 27.593 1.00 37.66 450 GLU A C 1
ATOM 3611 O O . GLU A 1 450 ? -2.518 -22.637 27.398 1.00 37.66 450 GLU A O 1
ATOM 3616 N N . PHE A 1 451 ? -4.409 -23.824 27.220 1.00 37.25 451 PHE A N 1
ATOM 3617 C CA . PHE A 1 451 ? -5.122 -22.829 26.415 1.00 37.25 451 PHE A CA 1
ATOM 3618 C C . PHE A 1 451 ? -5.551 -21.588 27.215 1.00 37.25 451 PHE A C 1
ATOM 3620 O O . PHE A 1 451 ? -5.639 -20.503 26.665 1.00 37.25 451 PHE A O 1
ATOM 3627 N N . ILE A 1 452 ? -5.807 -21.738 28.520 1.00 38.00 452 ILE A N 1
ATOM 3628 C CA . ILE A 1 452 ? -6.117 -20.612 29.427 1.00 38.00 452 ILE A CA 1
ATOM 3629 C C . ILE A 1 452 ? -4.835 -19.876 29.862 1.00 38.00 452 ILE A C 1
ATOM 3631 O O . ILE A 1 452 ? -4.892 -18.721 30.274 1.00 38.00 452 ILE A O 1
ATOM 3635 N N . ASN A 1 453 ? -3.684 -20.554 29.806 1.00 41.06 453 ASN A N 1
ATOM 3636 C CA . ASN A 1 453 ? -2.389 -19.982 30.175 1.00 41.06 453 ASN A CA 1
ATOM 3637 C C . ASN A 1 453 ? -1.682 -19.249 29.016 1.00 41.06 453 ASN A C 1
ATOM 3639 O O . ASN A 1 453 ? -0.760 -18.482 29.296 1.00 41.06 453 ASN A O 1
ATOM 3643 N N . GLN A 1 454 ? -2.056 -19.517 27.759 1.00 39.19 454 GLN A N 1
ATOM 3644 C CA . GLN A 1 454 ? -1.634 -18.752 26.574 1.00 39.19 454 GLN A CA 1
ATOM 3645 C C . GLN A 1 454 ? -2.470 -17.483 26.429 1.00 39.19 454 GLN A C 1
ATOM 3647 O O . GLN A 1 454 ? -1.877 -16.456 26.024 1.00 39.19 454 GLN A O 1
#

InterPro domains:
  IPR011989 Armadillo-like helical [G3DSA:1.25.10.10] (1-444)
  IPR016024 Armadillo-type fold [SSF48371] (16-436)

pLDDT: mean 81.11, std 16.12, range [37.25, 98.44]

Organism: NCBI:txid34504

Foldseek 3Di:
DLVLLVVLVDPDPVNVVSLVVLVVLLVLLPDDDEPPVPHNRVLVSLVVLLCVLPHVNQVPPPDDDDPSLVSVLVSVLSSLVSLLVNLFDDLQVCCVVPVDDPVRNVRSVVSNVSSLLSLQSLCPGPSCVVVLLCLLVVLVVCLVVLPCSPCLRSNLSSLSSCLSNLVVLLVCLLVVPVVSVVSLVSNLVSLLSVLVSCVPPVPPPPPPDDDLSSVLSVLSSLLSSLSSLLRSVLSLLSVVVPDPDPCSVVSLVSSLVSLLVQLLCLLVDPYDPVSSLSSNLSSLSSLLSCLLRPVVCLVCLVVNLVSLLCNVPRPDDHDPSSLLSSLLSLLLCQLSDDDPSNVVSLVVLLVVLLVVLVVVVVVCVVPPPDDPDDDPDDPVVVVVVVCVSCSSVVSSVNSNVSNLVSLVVDDDVSVVSNVSSVVVNVVSLVSVVVSVVVSPVPDPDDDDPVVNVD

Sequence (454 aa):
MDHLVKRVVSPNVFDAAVRTLFHMFLLPLTTHGHYPRDECVSDLGAQIWFNLLDSPANVQTDMEHKTDRTFLEQIQVKFLDAAFRKAQYPSNLEAFFCDWTFEEREQWYKFRAELGDTFLLAYTQKQTELWFSQLPRRLVDWVSQNDAESLWPELESVLFVLVSISEQLSEEVSRKNSASCHFLFDTLDGVIGLMDHLTTVMWSPATGAASMEALACPFVFCNAILIFIEHFVPMLCAVQSASSKESIPLWLNHMFSFTVDWLAKSVSANTCREVRTMMSVSANKALQVFVHEFPQIVNYADKLLSVLTSVICGTSLLSTTLETYTWQTVGMLVPYCPTGLFCQLMDFELDRLASHFKTRKTFFSHFLPDVSESGRCSTEVMDTDMQRPLRPFLEFFRGLSKSLNTLKQCDTDSMGNATQARDYALHILSSLTIGLSFTTDQSSRRPDREFINQ